Protein AF-A0AA39CU14-F1 (afdb_monomer_lite)

Structure (mmCIF, N/CA/C/O backbone):
data_AF-A0AA39CU14-F1
#
_entry.id   AF-A0AA39CU14-F1
#
loop_
_atom_site.group_PDB
_atom_site.id
_atom_site.type_symbol
_atom_site.label_atom_id
_atom_site.label_alt_id
_atom_site.label_comp_id
_atom_site.label_asym_id
_atom_site.label_entity_id
_atom_site.label_seq_id
_atom_site.pdbx_PDB_ins_code
_atom_site.Cartn_x
_atom_site.Cartn_y
_atom_site.Cartn_z
_atom_site.occupancy
_atom_site.B_iso_or_equiv
_atom_site.auth_seq_id
_atom_site.auth_comp_id
_atom_site.auth_asym_id
_atom_site.auth_atom_id
_atom_site.pdbx_PDB_model_num
ATOM 1 N N . MET A 1 1 ? -5.802 -25.342 -5.164 1.00 38.09 1 MET A N 1
ATOM 2 C CA . MET A 1 1 ? -5.505 -24.532 -6.369 1.00 38.09 1 MET A CA 1
ATOM 3 C C . MET A 1 1 ? -3.989 -24.468 -6.618 1.00 38.09 1 MET A C 1
ATOM 5 O O . MET A 1 1 ? -3.405 -23.398 -6.603 1.00 38.09 1 MET A O 1
ATOM 9 N N . LYS A 1 2 ? -3.325 -25.627 -6.789 1.00 33.59 2 LYS A N 1
ATOM 10 C CA . LYS A 1 2 ? -1.848 -25.763 -6.821 1.00 33.59 2 LYS A CA 1
ATOM 11 C C . LYS A 1 2 ? -1.305 -26.411 -8.112 1.00 33.59 2 LYS A C 1
ATOM 13 O O . LYS A 1 2 ? -0.166 -26.846 -8.141 1.00 33.59 2 LYS A O 1
ATOM 18 N N . ILE A 1 3 ? -2.106 -26.476 -9.182 1.00 39.94 3 ILE A N 1
ATOM 19 C CA . ILE A 1 3 ? -1.742 -27.214 -10.413 1.00 39.94 3 ILE A CA 1
ATOM 20 C C . ILE A 1 3 ? -1.505 -26.294 -11.632 1.00 39.94 3 ILE A C 1
ATOM 22 O O . ILE A 1 3 ? -0.949 -26.733 -12.628 1.00 39.94 3 ILE A O 1
ATOM 26 N N . ILE A 1 4 ? -1.813 -24.993 -11.566 1.00 40.62 4 ILE A N 1
ATOM 27 C CA . ILE A 1 4 ? -1.812 -24.133 -12.774 1.00 40.62 4 ILE A CA 1
ATOM 28 C C . ILE A 1 4 ? -0.507 -23.326 -12.969 1.00 40.62 4 ILE A C 1
ATOM 30 O O . ILE A 1 4 ? -0.250 -22.825 -14.056 1.00 40.62 4 ILE A O 1
ATOM 34 N N . VAL A 1 5 ? 0.382 -23.252 -11.973 1.00 38.69 5 VAL A N 1
ATOM 35 C CA . VAL A 1 5 ? 1.613 -22.428 -12.069 1.00 38.69 5 VAL A CA 1
ATOM 36 C C . VAL A 1 5 ? 2.829 -23.217 -12.597 1.00 38.69 5 VAL A C 1
ATOM 38 O O . VAL A 1 5 ? 3.817 -22.629 -13.023 1.00 38.69 5 VAL A O 1
ATOM 41 N N . GLY A 1 6 ? 2.755 -24.553 -12.638 1.00 34.50 6 GLY A N 1
ATOM 42 C CA . GLY A 1 6 ? 3.884 -25.420 -13.013 1.00 34.50 6 GLY A CA 1
ATOM 43 C C . GLY A 1 6 ? 4.103 -25.633 -14.516 1.00 34.50 6 GLY A C 1
ATOM 44 O O . GLY A 1 6 ? 5.160 -26.114 -14.909 1.00 34.50 6 GLY A O 1
ATOM 45 N N . THR A 1 7 ? 3.142 -25.282 -15.373 1.00 33.41 7 THR A N 1
ATOM 46 C CA . THR A 1 7 ? 3.215 -25.564 -16.821 1.00 33.41 7 THR A CA 1
ATOM 47 C C . THR A 1 7 ? 3.641 -24.369 -17.673 1.00 33.41 7 THR A C 1
ATOM 49 O O . THR A 1 7 ? 3.950 -24.546 -18.849 1.00 33.41 7 THR A O 1
ATOM 52 N N . PHE A 1 8 ? 3.755 -23.170 -17.096 1.00 32.03 8 PHE A N 1
ATOM 53 C CA . PHE A 1 8 ? 4.200 -21.977 -17.832 1.00 32.03 8 PHE A CA 1
ATOM 54 C C . PHE A 1 8 ? 5.717 -21.729 -17.766 1.00 32.03 8 PHE A C 1
ATOM 56 O O . PHE A 1 8 ? 6.262 -20.981 -18.575 1.00 32.03 8 PHE A O 1
ATOM 63 N N . THR A 1 9 ? 6.427 -22.381 -16.844 1.00 37.66 9 THR A N 1
ATOM 64 C CA . THR A 1 9 ? 7.869 -22.177 -16.624 1.00 37.66 9 THR A CA 1
ATOM 65 C C . THR A 1 9 ? 8.767 -23.136 -17.408 1.00 37.66 9 THR A C 1
ATOM 67 O O . THR A 1 9 ? 9.939 -22.824 -17.602 1.00 37.66 9 THR A O 1
ATOM 70 N N . ALA A 1 10 ? 8.242 -24.246 -17.938 1.00 32.47 10 ALA A N 1
ATOM 71 C CA . ALA A 1 10 ? 9.028 -25.196 -18.736 1.00 32.47 10 ALA A CA 1
ATOM 72 C C . ALA A 1 10 ? 9.002 -24.912 -20.254 1.00 32.47 10 ALA A C 1
ATOM 74 O O . ALA A 1 10 ? 9.963 -25.229 -20.948 1.00 32.47 10 ALA A O 1
ATOM 75 N N . ALA A 1 11 ? 7.953 -24.265 -20.778 1.00 35.47 11 ALA A N 1
ATOM 76 C CA . ALA A 1 11 ? 7.802 -24.026 -22.221 1.00 35.47 11 ALA A CA 1
ATOM 77 C C . ALA A 1 11 ? 8.457 -22.721 -22.729 1.00 35.47 11 ALA A C 1
ATOM 79 O O . ALA A 1 11 ? 8.656 -22.563 -23.928 1.00 35.47 11 ALA A O 1
ATOM 80 N N . VAL A 1 12 ? 8.834 -21.797 -21.836 1.00 38.34 12 VAL A N 1
ATOM 81 C CA . VAL A 1 12 ? 9.408 -20.479 -22.205 1.00 38.34 12 VAL A CA 1
ATOM 82 C C . VAL A 1 12 ? 10.919 -20.390 -21.924 1.00 38.34 12 VAL A C 1
ATOM 84 O O . VAL A 1 12 ? 11.574 -19.413 -22.281 1.00 38.34 12 VAL A O 1
ATOM 87 N N . VAL A 1 13 ? 11.519 -21.408 -21.299 1.00 44.59 13 VAL A N 1
ATOM 88 C CA . VAL A 1 13 ? 12.889 -21.311 -20.754 1.00 44.59 13 VAL A CA 1
ATOM 89 C C . VAL A 1 13 ? 13.932 -22.138 -21.527 1.00 44.59 13 VAL A C 1
ATOM 91 O O . VAL A 1 13 ? 15.105 -22.077 -21.179 1.00 44.59 13 VAL A O 1
ATOM 94 N N . ALA A 1 14 ? 13.580 -22.820 -22.627 1.00 37.12 14 ALA A N 1
ATOM 95 C CA . ALA A 1 14 ? 14.512 -23.743 -23.298 1.00 37.12 14 ALA A CA 1
ATOM 96 C C . ALA A 1 14 ? 14.981 -23.426 -24.745 1.00 37.12 14 ALA A C 1
ATOM 98 O O . ALA A 1 14 ? 16.061 -23.915 -25.065 1.00 37.12 14 ALA A O 1
ATOM 99 N N . PRO A 1 15 ? 14.327 -22.608 -25.610 1.00 39.34 15 PRO A N 1
ATOM 100 C CA . PRO A 1 15 ? 14.929 -22.276 -26.919 1.00 39.34 15 PRO A CA 1
ATOM 101 C C . PRO A 1 15 ? 15.424 -20.822 -27.087 1.00 39.34 15 PRO A C 1
ATOM 103 O O . PRO A 1 15 ? 16.281 -20.550 -27.924 1.00 39.34 15 PRO A O 1
ATOM 106 N N . ALA A 1 16 ? 14.976 -19.862 -26.273 1.00 38.41 16 ALA A N 1
ATOM 107 C CA . ALA A 1 16 ? 15.127 -18.443 -26.628 1.00 38.41 16 ALA A CA 1
ATOM 108 C C . ALA A 1 16 ? 16.551 -17.852 -26.505 1.00 38.41 16 ALA A C 1
ATOM 110 O O . ALA A 1 16 ? 16.805 -16.780 -27.045 1.00 38.41 16 ALA A O 1
ATOM 111 N N . THR A 1 17 ? 17.496 -18.506 -25.820 1.00 40.94 17 THR A N 1
ATOM 112 C CA . THR A 1 17 ? 18.885 -18.006 -25.730 1.00 40.94 17 THR A CA 1
ATOM 113 C C . THR A 1 17 ? 19.753 -18.433 -26.910 1.00 40.94 17 THR A C 1
ATOM 115 O O . THR A 1 17 ? 20.728 -17.751 -27.211 1.00 40.94 17 THR A O 1
ATOM 118 N N . ALA A 1 18 ? 19.390 -19.513 -27.608 1.00 38.09 18 ALA A N 1
ATOM 119 C CA . ALA A 1 18 ? 20.039 -19.897 -28.858 1.00 38.09 18 ALA A CA 1
ATOM 120 C C . ALA A 1 18 ? 19.439 -19.142 -30.056 1.00 38.09 18 ALA A C 1
ATOM 122 O O . ALA A 1 18 ? 20.171 -18.804 -30.984 1.00 38.09 18 ALA A O 1
ATOM 123 N N . ASP A 1 19 ? 18.141 -18.821 -30.009 1.00 36.72 19 ASP A N 1
ATOM 124 C CA . ASP A 1 19 ? 17.442 -18.188 -31.132 1.00 36.72 19 ASP A CA 1
ATOM 125 C C . ASP A 1 19 ? 17.545 -16.651 -31.127 1.00 36.72 19 ASP A C 1
ATOM 127 O O . ASP A 1 19 ? 17.756 -16.061 -32.184 1.00 36.72 19 ASP A O 1
ATOM 131 N N . ALA A 1 20 ? 17.583 -15.986 -29.962 1.00 38.66 20 ALA A N 1
ATOM 132 C CA . ALA A 1 20 ? 17.795 -14.529 -29.903 1.00 38.66 20 ALA A CA 1
ATOM 133 C C . ALA A 1 20 ? 19.207 -14.093 -30.357 1.00 38.66 20 ALA A C 1
ATOM 135 O O . ALA A 1 20 ? 19.394 -12.962 -30.801 1.00 38.66 20 ALA A O 1
ATOM 136 N N . LEU A 1 21 ? 20.195 -14.995 -30.284 1.00 38.56 21 LEU A N 1
ATOM 137 C CA . LEU A 1 21 ? 21.525 -14.809 -30.881 1.00 38.56 21 LEU A CA 1
ATOM 138 C C . LEU A 1 21 ? 21.556 -15.148 -32.384 1.00 38.56 21 LEU A C 1
ATOM 140 O O . LEU A 1 21 ? 22.450 -14.686 -33.086 1.00 38.56 21 LEU A O 1
ATOM 144 N N . ARG A 1 22 ? 20.593 -15.931 -32.892 1.00 41.25 22 ARG A N 1
ATOM 145 C CA . ARG A 1 22 ? 20.506 -16.338 -34.307 1.00 41.25 22 ARG A CA 1
ATOM 146 C C . ARG A 1 22 ? 19.686 -15.391 -35.180 1.00 41.25 22 ARG A C 1
ATOM 148 O O . ARG A 1 22 ? 19.840 -15.431 -36.395 1.00 41.25 22 ARG A O 1
ATOM 155 N N . GLU A 1 23 ? 18.843 -14.541 -34.602 1.00 42.78 23 GLU A N 1
ATOM 156 C CA . GLU A 1 23 ? 17.867 -13.763 -35.379 1.00 42.78 23 GLU A CA 1
ATOM 157 C C . GLU A 1 23 ? 18.361 -12.373 -35.831 1.00 42.78 23 GLU A C 1
ATOM 159 O O . GLU A 1 23 ? 17.700 -11.707 -36.625 1.00 42.78 23 GLU A O 1
ATOM 164 N N . ALA A 1 24 ? 19.552 -11.937 -35.399 1.00 47.12 24 ALA A N 1
ATOM 165 C CA . ALA A 1 24 ? 20.071 -10.599 -35.716 1.00 47.12 24 ALA A CA 1
ATOM 166 C C . ALA A 1 24 ? 21.203 -10.557 -36.762 1.00 47.12 24 ALA A C 1
ATOM 168 O O . ALA A 1 24 ? 21.627 -9.466 -37.148 1.00 47.12 24 ALA A O 1
ATOM 169 N N . GLU A 1 25 ? 21.673 -11.699 -37.273 1.00 50.94 25 GLU A N 1
ATOM 170 C CA . GLU A 1 25 ? 22.759 -11.732 -38.254 1.00 50.94 25 GLU A CA 1
ATOM 171 C C . GLU A 1 25 ? 22.477 -12.715 -39.396 1.00 50.94 25 GLU A C 1
ATOM 173 O O . GLU A 1 25 ? 22.192 -13.891 -39.174 1.00 50.94 25 GLU A O 1
ATOM 178 N N . ARG A 1 26 ? 22.613 -12.265 -40.653 1.00 55.09 26 ARG A N 1
ATOM 179 C CA . ARG A 1 26 ? 22.764 -13.206 -41.770 1.00 55.09 26 ARG A CA 1
ATOM 180 C C . ARG A 1 26 ? 24.159 -13.808 -41.668 1.00 55.09 26 ARG A C 1
ATOM 182 O O . ARG A 1 26 ? 25.107 -13.296 -42.254 1.00 55.09 26 ARG A O 1
ATOM 189 N N . VAL A 1 27 ? 24.278 -14.890 -40.912 1.00 62.31 27 VAL A N 1
ATOM 190 C CA . VAL A 1 27 ? 25.489 -15.706 -40.880 1.00 62.31 27 VAL A CA 1
ATOM 191 C C . VAL A 1 27 ? 25.611 -16.391 -42.238 1.00 62.31 27 VAL A C 1
ATOM 193 O O . VAL A 1 27 ? 24.906 -17.354 -42.541 1.00 62.31 27 VAL A O 1
ATOM 196 N N . ILE A 1 28 ? 26.485 -15.867 -43.093 1.00 61.06 28 ILE A N 1
ATOM 197 C CA . ILE A 1 28 ? 26.765 -16.447 -44.406 1.00 61.06 28 ILE A CA 1
ATOM 198 C C . ILE A 1 28 ? 27.976 -17.361 -44.224 1.00 61.06 28 ILE A C 1
ATOM 200 O O . ILE A 1 28 ? 29.069 -16.890 -43.926 1.00 61.06 28 ILE A O 1
ATOM 204 N N . LEU A 1 29 ? 27.780 -18.676 -44.382 1.00 62.94 29 LEU A N 1
ATOM 205 C CA . LEU A 1 29 ? 28.844 -19.689 -44.260 1.00 62.94 29 LEU A CA 1
ATOM 206 C C . LEU A 1 29 ? 29.557 -19.693 -42.890 1.00 62.94 29 LEU A C 1
ATOM 208 O O . LEU A 1 29 ? 30.769 -19.881 -42.826 1.00 62.94 29 LEU A O 1
ATOM 212 N N . GLY A 1 30 ? 28.819 -19.483 -41.795 1.00 63.81 30 GLY A N 1
ATOM 213 C CA . GLY A 1 30 ? 29.352 -19.581 -40.427 1.00 63.81 30 GLY A CA 1
ATOM 214 C C . GLY A 1 30 ? 30.133 -18.358 -39.931 1.00 63.81 30 GLY A C 1
ATOM 215 O O . GLY A 1 30 ? 30.663 -18.405 -38.825 1.00 63.81 30 GLY A O 1
ATOM 216 N N . VAL A 1 31 ? 30.196 -17.273 -40.713 1.00 65.44 31 VAL A N 1
ATOM 217 C CA . VAL A 1 31 ? 30.939 -16.052 -40.363 1.00 65.44 31 VAL A CA 1
ATOM 218 C C . VAL A 1 31 ? 30.012 -14.831 -40.321 1.00 65.44 31 VAL A C 1
ATOM 220 O O . VAL A 1 31 ? 29.129 -14.717 -41.180 1.00 65.44 31 VAL A O 1
ATOM 223 N N . PRO A 1 32 ? 30.219 -13.907 -39.362 1.00 69.94 32 PRO A N 1
ATOM 224 C CA . PRO A 1 32 ? 29.520 -12.630 -39.311 1.00 69.94 32 PRO A CA 1
ATOM 225 C C . PRO A 1 32 ? 29.588 -11.838 -40.626 1.00 69.94 32 PRO A C 1
ATOM 227 O O . PRO A 1 32 ? 30.658 -11.704 -41.234 1.00 69.94 32 PRO A O 1
ATOM 230 N N . GLN A 1 33 ? 28.462 -11.271 -41.072 1.00 71.69 33 GLN A N 1
ATOM 231 C CA . GLN A 1 33 ? 28.390 -10.523 -42.338 1.00 71.69 33 GLN A CA 1
ATOM 232 C C . GLN A 1 33 ? 29.304 -9.285 -42.306 1.00 71.69 33 GLN A C 1
ATOM 234 O O . GLN A 1 33 ? 29.907 -8.927 -43.321 1.00 71.69 33 GLN A O 1
ATOM 239 N N . SER A 1 34 ? 29.436 -8.646 -41.140 1.00 67.25 34 SER A N 1
ATOM 240 C CA . SER A 1 34 ? 30.328 -7.502 -40.909 1.00 67.25 34 SER A CA 1
ATOM 241 C C . SER A 1 34 ? 31.797 -7.865 -41.168 1.00 67.25 34 SER A C 1
ATOM 243 O O . SER A 1 34 ? 32.498 -7.149 -41.886 1.00 67.25 34 SER A O 1
ATOM 245 N N . VAL A 1 35 ? 32.236 -9.023 -40.670 1.00 70.81 35 VAL A N 1
ATOM 246 C CA . VAL A 1 35 ? 33.600 -9.554 -40.825 1.00 70.81 35 VAL A CA 1
ATOM 247 C C . VAL A 1 35 ? 33.876 -9.947 -42.278 1.00 70.81 35 VAL A C 1
ATOM 249 O O . VAL A 1 35 ? 34.944 -9.639 -42.812 1.00 70.81 35 VAL A O 1
ATOM 252 N N . LEU A 1 36 ? 32.899 -10.559 -42.957 1.00 72.38 36 LEU A N 1
ATOM 253 C CA . LEU A 1 36 ? 33.005 -10.912 -44.375 1.00 72.38 36 LEU A CA 1
ATOM 254 C C . LEU A 1 36 ? 33.206 -9.670 -45.261 1.00 72.38 36 LEU A C 1
ATOM 256 O O . LEU A 1 36 ? 34.068 -9.668 -46.139 1.00 72.38 36 LEU A O 1
ATOM 260 N N . LEU A 1 37 ? 32.456 -8.592 -45.009 1.00 70.88 37 LEU A N 1
ATOM 261 C CA . LEU A 1 37 ? 32.574 -7.336 -45.760 1.00 70.88 37 LEU A CA 1
ATOM 262 C C . LEU A 1 37 ? 33.923 -6.640 -45.529 1.00 70.88 37 LEU A C 1
ATOM 264 O O . LEU A 1 37 ? 34.526 -6.134 -46.478 1.00 70.88 37 LEU A O 1
ATOM 268 N N . VAL A 1 38 ? 34.435 -6.656 -44.295 1.00 69.69 38 VAL A N 1
ATOM 269 C CA . VAL A 1 38 ? 35.768 -6.119 -43.969 1.00 69.69 38 VAL A CA 1
ATOM 270 C C . VAL A 1 38 ? 36.874 -6.934 -44.652 1.00 69.69 38 VAL A C 1
ATOM 272 O O . VAL A 1 38 ? 37.808 -6.354 -45.212 1.00 69.69 38 VAL A O 1
ATOM 275 N N . ALA A 1 39 ? 36.746 -8.262 -44.696 1.00 70.62 39 ALA A N 1
ATOM 276 C CA . ALA A 1 39 ? 37.678 -9.133 -45.409 1.00 70.62 39 ALA A CA 1
ATOM 277 C C . ALA A 1 39 ? 37.649 -8.906 -46.934 1.00 70.62 39 ALA A C 1
ATOM 279 O O . ALA A 1 39 ? 38.703 -8.852 -47.571 1.00 70.62 39 ALA A O 1
ATOM 280 N N . MET A 1 40 ? 36.466 -8.692 -47.524 1.00 69.44 40 MET A N 1
ATOM 281 C CA . MET A 1 40 ? 36.328 -8.318 -48.939 1.00 69.44 40 MET A CA 1
ATOM 282 C C . MET A 1 40 ? 36.990 -6.968 -49.245 1.00 69.44 40 MET A C 1
ATOM 284 O O . MET A 1 40 ? 37.690 -6.841 -50.252 1.00 69.44 40 MET A O 1
ATOM 288 N N . ALA A 1 41 ? 36.818 -5.971 -48.372 1.00 68.94 41 ALA A N 1
ATOM 289 C CA . ALA A 1 41 ? 37.476 -4.674 -48.514 1.00 68.94 41 ALA A CA 1
ATOM 290 C C . ALA A 1 41 ? 39.008 -4.809 -48.456 1.00 68.94 41 ALA A C 1
ATOM 292 O O . ALA A 1 41 ? 39.702 -4.284 -49.328 1.00 68.94 41 ALA A O 1
ATOM 293 N N . GLY A 1 42 ? 39.536 -5.574 -47.493 1.00 66.50 42 GLY A N 1
ATOM 294 C CA . GLY A 1 42 ? 40.969 -5.876 -47.393 1.00 66.50 42 GLY A CA 1
ATOM 295 C C . GLY A 1 42 ? 41.510 -6.579 -48.640 1.00 66.50 42 GLY A C 1
ATOM 296 O O . GLY A 1 42 ? 42.590 -6.241 -49.131 1.00 66.50 42 GLY A O 1
ATOM 297 N N . ALA A 1 43 ? 40.723 -7.489 -49.218 1.00 69.44 43 ALA A N 1
ATOM 298 C CA . ALA A 1 43 ? 41.104 -8.195 -50.429 1.00 69.44 43 ALA A CA 1
ATOM 299 C C . ALA A 1 43 ? 41.200 -7.285 -51.661 1.00 69.44 43 ALA A C 1
ATOM 301 O O . ALA A 1 43 ? 42.158 -7.364 -52.433 1.00 69.44 43 ALA A O 1
ATOM 302 N N . LEU A 1 44 ? 40.245 -6.369 -51.813 1.00 66.31 44 LEU A N 1
ATOM 303 C CA . LEU A 1 44 ? 40.237 -5.372 -52.883 1.00 66.31 44 LEU A CA 1
ATOM 304 C C . LEU A 1 44 ? 41.367 -4.338 -52.730 1.00 66.31 44 LEU A C 1
ATOM 306 O O . LEU A 1 44 ? 41.957 -3.925 -53.729 1.00 66.31 44 LEU A O 1
ATOM 310 N N . ILE A 1 45 ? 41.721 -3.962 -51.496 1.00 67.62 45 ILE A N 1
ATOM 311 C CA . ILE A 1 45 ? 42.876 -3.094 -51.202 1.00 67.62 45 ILE A CA 1
ATOM 312 C C . ILE A 1 45 ? 44.198 -3.803 -51.541 1.00 67.62 45 ILE A C 1
ATOM 314 O O . ILE A 1 45 ? 45.095 -3.189 -52.120 1.00 67.62 45 ILE A O 1
ATOM 318 N N . GLY A 1 46 ? 44.309 -5.107 -51.273 1.00 62.88 46 GLY A N 1
ATOM 319 C CA . GLY A 1 46 ? 45.455 -5.920 -51.697 1.00 62.88 46 GLY A CA 1
ATOM 320 C C . GLY A 1 46 ? 45.673 -5.902 -53.215 1.00 62.88 46 GLY A C 1
ATOM 321 O O . GLY A 1 46 ? 46.807 -5.783 -53.678 1.00 62.88 46 GLY A O 1
ATOM 322 N N . VAL A 1 47 ? 44.583 -5.924 -53.993 1.00 64.00 47 VAL A N 1
ATOM 323 C CA . VAL A 1 47 ? 44.610 -5.792 -55.464 1.00 64.00 47 VAL A CA 1
ATOM 324 C C . VAL A 1 47 ? 45.092 -4.400 -55.913 1.00 64.00 47 VAL A C 1
ATOM 326 O O . VAL A 1 47 ? 45.798 -4.276 -56.915 1.00 64.00 47 VA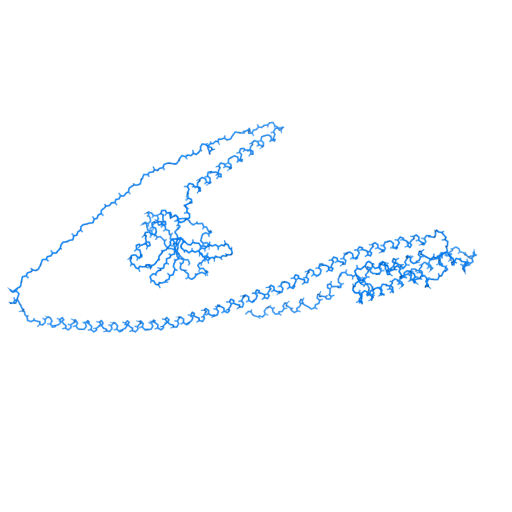L A O 1
ATOM 329 N N . LEU A 1 48 ? 44.740 -3.342 -55.175 1.00 61.22 48 LEU A N 1
ATOM 330 C CA . LEU A 1 48 ? 45.153 -1.960 -55.456 1.00 61.22 48 LEU A CA 1
ATOM 331 C C . LEU A 1 48 ? 46.658 -1.726 -55.253 1.00 61.22 48 LEU A C 1
ATOM 333 O O . LEU A 1 48 ? 47.253 -0.951 -56.003 1.00 61.22 48 LEU A O 1
ATOM 337 N N . LEU A 1 49 ? 47.263 -2.411 -54.278 1.00 62.00 49 LEU A N 1
ATOM 338 C CA . LEU A 1 49 ? 48.668 -2.256 -53.877 1.00 62.00 49 LEU A CA 1
ATOM 339 C C . LEU A 1 49 ? 49.661 -3.124 -54.681 1.00 62.00 49 LEU A C 1
ATOM 341 O O . LEU A 1 49 ? 50.839 -3.198 -54.319 1.00 62.00 49 LEU A O 1
ATOM 345 N N . LEU A 1 50 ? 49.231 -3.780 -55.769 1.00 58.12 50 LEU A N 1
ATOM 346 C CA . LEU A 1 50 ? 50.148 -4.513 -56.652 1.00 58.12 50 LEU A CA 1
ATOM 347 C C . LEU A 1 50 ? 51.136 -3.554 -57.357 1.00 58.12 50 LEU A C 1
ATOM 349 O O . LEU A 1 50 ? 50.691 -2.625 -58.042 1.00 58.12 50 LEU A O 1
ATOM 353 N N . PRO A 1 51 ? 52.462 -3.781 -57.240 1.00 54.00 51 PRO A N 1
ATOM 354 C CA . PRO A 1 51 ? 53.461 -2.9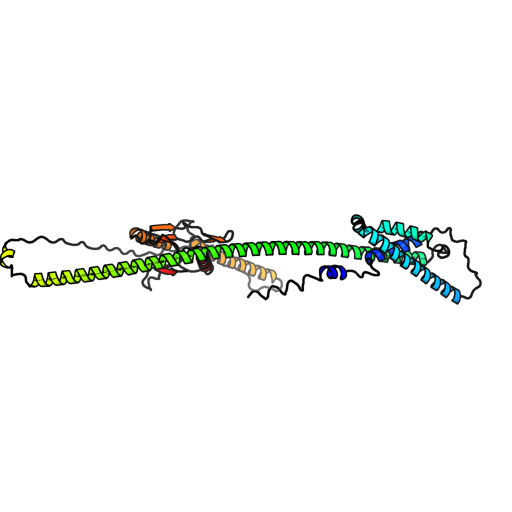92 -57.947 1.00 54.00 51 PRO A CA 1
ATOM 355 C C . PRO A 1 51 ? 53.454 -3.277 -59.447 1.00 54.00 51 PRO A C 1
ATOM 357 O O . PRO A 1 51 ? 53.242 -4.399 -59.894 1.00 54.00 51 PRO A O 1
ATOM 360 N N . GLU A 1 52 ? 53.763 -2.247 -60.227 1.00 52.97 52 GLU A N 1
ATOM 361 C CA . GLU A 1 52 ? 53.662 -2.242 -61.694 1.00 52.97 52 GLU A CA 1
ATOM 362 C C . GLU A 1 52 ? 54.719 -3.108 -62.404 1.00 52.97 52 GLU A C 1
ATOM 364 O O . GLU A 1 52 ? 54.697 -3.243 -63.625 1.00 52.97 52 GLU A O 1
ATOM 369 N N . LYS A 1 53 ? 55.644 -3.714 -61.650 1.00 46.50 53 LYS A N 1
ATOM 370 C CA . LYS A 1 53 ? 56.842 -4.385 -62.174 1.00 46.50 53 LYS A CA 1
ATOM 371 C C . LYS A 1 53 ? 56.619 -5.805 -62.709 1.00 46.50 53 LYS A C 1
ATOM 373 O O . LYS A 1 53 ? 57.540 -6.371 -63.284 1.00 46.50 53 LYS A O 1
ATOM 378 N N . ASP A 1 54 ? 55.406 -6.342 -62.604 1.00 44.31 54 ASP A N 1
ATOM 379 C CA . ASP A 1 54 ? 55.042 -7.657 -63.160 1.00 44.31 54 ASP A CA 1
ATOM 380 C C . ASP A 1 54 ? 54.432 -7.561 -64.580 1.00 44.31 54 ASP A C 1
ATOM 382 O O . ASP A 1 54 ? 53.919 -8.537 -65.129 1.00 44.31 54 ASP A O 1
ATOM 386 N N . ALA A 1 55 ? 54.504 -6.376 -65.202 1.00 45.53 55 ALA A N 1
ATOM 387 C CA . ALA A 1 55 ? 53.811 -6.029 -66.443 1.00 45.53 55 ALA A CA 1
ATOM 388 C C . ALA A 1 55 ? 54.380 -6.641 -67.742 1.00 45.53 55 ALA A C 1
ATOM 390 O O . ALA A 1 55 ? 53.728 -6.531 -68.780 1.00 45.53 55 ALA A O 1
ATOM 391 N N . GLU A 1 56 ? 55.548 -7.292 -67.730 1.00 39.91 56 GLU A N 1
ATOM 392 C CA . GLU A 1 56 ? 56.235 -7.672 -68.981 1.00 39.91 56 GLU A CA 1
ATOM 393 C C . GLU A 1 56 ? 56.077 -9.131 -69.435 1.00 39.91 56 GLU A C 1
ATOM 395 O O . GLU A 1 56 ? 56.492 -9.454 -70.545 1.00 39.91 56 GLU A O 1
ATOM 400 N N . ARG A 1 57 ? 55.455 -10.040 -68.668 1.00 42.09 57 ARG A N 1
ATOM 401 C CA . ARG A 1 57 ? 55.499 -11.478 -69.030 1.00 42.09 57 ARG A CA 1
ATOM 402 C C . ARG A 1 57 ? 54.337 -12.067 -69.828 1.00 42.09 57 ARG A C 1
ATOM 404 O O . ARG A 1 57 ? 54.447 -13.226 -70.206 1.00 42.09 57 ARG A O 1
ATOM 411 N N . VAL A 1 58 ? 53.265 -11.340 -70.156 1.00 42.47 58 VAL A N 1
ATOM 412 C CA . VAL A 1 58 ? 52.189 -11.906 -71.004 1.00 42.47 58 VAL A CA 1
ATOM 413 C C . VAL A 1 58 ? 51.500 -10.830 -71.854 1.00 42.47 58 VAL A C 1
ATOM 415 O O . VAL A 1 58 ? 50.388 -10.390 -71.561 1.00 42.47 58 VAL A O 1
ATOM 418 N N . ALA A 1 59 ? 52.133 -10.424 -72.956 1.00 41.28 59 ALA A N 1
ATOM 419 C CA . ALA A 1 59 ? 51.417 -9.810 -74.070 1.00 41.28 59 ALA A CA 1
ATOM 420 C C . ALA A 1 59 ? 50.763 -10.931 -74.894 1.00 41.28 59 ALA A C 1
ATOM 422 O O . ALA A 1 59 ? 51.432 -11.643 -75.633 1.00 41.28 59 ALA A O 1
ATOM 423 N N . ALA A 1 60 ? 49.453 -11.121 -74.732 1.00 43.06 60 ALA A N 1
ATOM 424 C CA . ALA A 1 60 ? 48.683 -11.986 -75.620 1.00 43.06 60 ALA A CA 1
ATOM 425 C C . ALA A 1 60 ? 48.533 -11.309 -76.995 1.00 43.06 60 ALA A C 1
ATOM 427 O O . ALA A 1 60 ? 48.130 -10.146 -77.070 1.00 43.06 60 ALA A O 1
ATOM 428 N N . ASP A 1 61 ? 48.859 -12.063 -78.046 1.00 45.44 61 ASP A N 1
ATOM 429 C CA . ASP A 1 61 ? 48.908 -11.691 -79.463 1.00 45.44 61 ASP A CA 1
ATOM 430 C C . ASP A 1 61 ? 47.889 -10.633 -79.913 1.00 45.44 61 ASP A C 1
ATOM 432 O O . ASP A 1 61 ? 46.668 -10.789 -79.795 1.00 45.44 61 ASP A O 1
ATOM 436 N N . ALA A 1 62 ? 48.397 -9.582 -80.558 1.00 48.44 62 ALA A N 1
ATOM 437 C CA . ALA A 1 62 ? 47.613 -8.482 -81.116 1.00 48.44 62 ALA A CA 1
ATOM 438 C C . ALA A 1 62 ? 46.739 -8.864 -82.341 1.00 48.44 62 ALA A C 1
ATOM 440 O O . ALA A 1 62 ? 46.115 -7.987 -82.939 1.00 48.44 62 ALA A O 1
ATOM 441 N N . SER A 1 63 ? 46.632 -10.148 -82.710 1.00 49.31 63 SER A N 1
ATOM 442 C CA . SER A 1 63 ? 46.085 -10.601 -84.002 1.00 49.31 63 SER A CA 1
ATOM 443 C C . SER A 1 63 ? 44.677 -11.237 -83.985 1.00 49.31 63 SER A C 1
ATOM 445 O O . SER A 1 63 ? 44.222 -11.710 -85.025 1.00 49.31 63 SER A O 1
ATOM 447 N N . ARG A 1 64 ? 43.917 -11.246 -82.871 1.00 54.91 64 ARG A N 1
ATOM 448 C CA . ARG A 1 64 ? 42.593 -11.935 -82.806 1.00 54.91 64 ARG A CA 1
ATOM 449 C C . ARG A 1 64 ? 41.344 -11.029 -82.822 1.00 54.91 64 ARG A C 1
ATOM 451 O O . ARG A 1 64 ? 41.342 -9.895 -82.337 1.00 54.91 64 ARG A O 1
ATOM 458 N N . ARG A 1 65 ? 40.238 -11.564 -83.380 1.00 60.81 65 ARG A N 1
ATOM 459 C CA . ARG A 1 65 ? 38.934 -10.889 -83.601 1.00 60.81 65 ARG A CA 1
ATOM 460 C C . ARG A 1 65 ? 38.333 -10.302 -82.312 1.00 60.81 65 ARG A C 1
ATOM 462 O O . ARG A 1 65 ? 38.419 -10.877 -81.230 1.00 60.81 65 ARG A O 1
ATOM 469 N N . ARG A 1 66 ? 37.676 -9.141 -82.452 1.00 55.22 66 ARG A N 1
ATOM 470 C CA . ARG A 1 66 ? 37.179 -8.264 -81.366 1.00 55.22 66 ARG A CA 1
ATOM 471 C C . ARG A 1 66 ? 36.245 -8.967 -80.351 1.00 55.22 66 ARG A C 1
ATOM 473 O O . ARG A 1 66 ? 36.334 -8.652 -79.171 1.00 55.22 66 ARG A O 1
ATOM 480 N N . GLY A 1 67 ? 35.450 -9.959 -80.771 1.00 58.00 67 GLY A N 1
ATOM 481 C CA . GLY A 1 67 ? 34.537 -10.715 -79.891 1.00 58.00 67 GLY A CA 1
ATOM 482 C C . GLY A 1 67 ? 35.230 -11.653 -78.891 1.00 58.00 67 GLY A C 1
ATOM 483 O O . GLY A 1 67 ? 34.879 -11.662 -77.714 1.00 58.00 67 GLY A O 1
ATOM 484 N N . HIS A 1 68 ? 36.284 -12.365 -79.308 1.00 59.75 68 HIS A N 1
ATOM 485 C CA . HIS A 1 68 ? 37.055 -13.225 -78.396 1.00 59.75 68 HIS A CA 1
ATOM 486 C C . HIS A 1 68 ? 37.792 -12.423 -77.320 1.00 59.75 68 HIS A C 1
ATOM 488 O O . HIS A 1 68 ? 37.970 -12.918 -76.210 1.00 59.75 68 HIS A O 1
ATOM 494 N N . ARG A 1 69 ? 38.167 -11.170 -77.616 1.00 58.81 69 ARG A N 1
ATOM 495 C CA . ARG A 1 69 ? 38.785 -10.268 -76.635 1.00 58.81 69 ARG A CA 1
ATOM 496 C C . ARG A 1 69 ? 37.818 -9.908 -75.508 1.00 58.81 69 ARG A C 1
ATOM 498 O O . ARG A 1 69 ? 38.217 -9.986 -74.355 1.00 58.81 69 ARG A O 1
ATOM 505 N N . LEU A 1 70 ? 36.558 -9.594 -75.822 1.00 59.47 70 LEU A N 1
ATOM 506 C CA . LEU A 1 70 ? 35.543 -9.274 -74.809 1.00 59.47 70 LEU A CA 1
ATOM 507 C C . LEU A 1 70 ? 35.222 -10.480 -73.919 1.00 59.47 70 LEU A C 1
ATOM 509 O O . LEU A 1 70 ? 35.207 -10.348 -72.696 1.00 59.47 70 LEU A O 1
ATOM 513 N N . LEU A 1 71 ? 35.060 -11.664 -74.519 1.00 67.06 71 LEU A N 1
ATOM 514 C CA . LEU A 1 71 ? 34.797 -12.901 -73.780 1.00 67.06 71 LEU A CA 1
ATOM 515 C C . LEU A 1 71 ? 35.971 -13.278 -72.863 1.00 67.06 71 LEU A C 1
ATOM 517 O O . LEU A 1 71 ? 35.761 -13.612 -71.703 1.00 67.06 71 LEU A O 1
ATOM 521 N N . GLN A 1 72 ? 37.213 -13.163 -73.346 1.00 66.62 72 GLN A N 1
ATOM 522 C CA . GLN A 1 72 ? 38.405 -13.408 -72.530 1.00 66.62 72 GLN A CA 1
ATOM 523 C C . GLN A 1 72 ? 38.567 -12.372 -71.420 1.00 66.62 72 GLN A C 1
ATOM 525 O O . GLN A 1 72 ? 38.948 -12.736 -70.313 1.00 66.62 72 GLN A O 1
ATOM 530 N N . THR A 1 73 ? 38.260 -11.096 -71.676 1.00 63.94 73 THR A N 1
ATOM 531 C CA . THR A 1 73 ? 38.264 -10.093 -70.608 1.00 63.94 73 THR A CA 1
ATOM 532 C C . THR A 1 73 ? 37.188 -10.388 -69.570 1.00 63.94 73 THR A C 1
ATOM 534 O O . THR A 1 73 ? 37.494 -10.331 -68.390 1.00 63.94 73 THR A O 1
ATOM 537 N N . ALA A 1 74 ? 35.971 -10.771 -69.967 1.00 65.75 74 ALA A N 1
ATOM 538 C CA . ALA A 1 74 ? 34.890 -11.103 -69.039 1.00 65.75 74 ALA A CA 1
ATOM 539 C C . ALA A 1 74 ? 35.187 -12.371 -68.220 1.00 65.75 74 ALA A C 1
ATOM 541 O O . ALA A 1 74 ? 35.028 -12.364 -67.003 1.00 65.75 74 ALA A O 1
ATOM 542 N N . ALA A 1 75 ? 35.693 -13.427 -68.867 1.00 70.44 75 ALA A N 1
ATOM 543 C CA . ALA A 1 75 ? 36.134 -14.653 -68.202 1.00 70.44 75 ALA A CA 1
ATOM 544 C C . ALA A 1 75 ? 37.276 -14.379 -67.222 1.00 70.44 75 ALA A C 1
ATOM 546 O O . ALA A 1 75 ? 37.321 -14.959 -66.139 1.00 70.44 75 ALA A O 1
ATOM 547 N N . ARG A 1 76 ? 38.160 -13.439 -67.581 1.00 66.94 76 ARG A N 1
ATOM 548 C CA . ARG A 1 76 ? 39.121 -12.895 -66.640 1.00 66.94 76 ARG A CA 1
ATOM 549 C C . ARG A 1 76 ? 38.358 -12.241 -65.481 1.00 66.94 76 ARG A C 1
ATOM 551 O O . ARG A 1 76 ? 38.329 -12.796 -64.394 1.00 66.94 76 ARG A O 1
ATOM 558 N N . TRP A 1 77 ? 37.650 -11.138 -65.669 1.00 64.88 77 TRP A N 1
ATOM 559 C CA . TRP A 1 77 ? 36.927 -10.464 -64.577 1.00 64.88 77 TRP A CA 1
ATOM 560 C C . TRP A 1 77 ? 36.148 -11.395 -63.624 1.00 64.88 77 TRP A C 1
ATOM 562 O O . TRP A 1 77 ? 36.229 -11.213 -62.410 1.00 64.88 77 TRP A O 1
ATOM 572 N N . ALA A 1 78 ? 35.494 -12.434 -64.150 1.00 69.25 78 ALA A N 1
ATOM 573 C CA . ALA A 1 78 ? 34.850 -13.478 -63.359 1.00 69.25 78 ALA A CA 1
ATOM 574 C C . ALA A 1 78 ? 35.828 -14.277 -62.472 1.00 69.25 78 ALA A C 1
ATOM 576 O O . ALA A 1 78 ? 35.597 -14.400 -61.273 1.00 69.25 78 ALA A O 1
ATOM 577 N N . ALA A 1 79 ? 36.940 -14.783 -63.012 1.00 69.88 79 ALA A N 1
ATOM 578 C CA . ALA A 1 79 ? 37.927 -15.526 -62.225 1.00 69.88 79 ALA A CA 1
ATOM 579 C C . ALA A 1 79 ? 38.640 -14.658 -61.165 1.00 69.88 79 ALA A C 1
ATOM 581 O O . ALA A 1 79 ? 38.925 -15.156 -60.077 1.00 69.88 79 ALA A O 1
ATOM 582 N N . LEU A 1 80 ? 38.851 -13.357 -61.413 1.00 68.38 80 LEU A N 1
ATOM 583 C CA . LEU A 1 80 ? 39.346 -12.440 -60.374 1.00 68.38 80 LEU A CA 1
ATOM 584 C C . LEU A 1 80 ? 38.313 -12.246 -59.258 1.00 68.38 80 LEU A C 1
ATOM 586 O O . LEU A 1 80 ? 38.670 -12.309 -58.085 1.00 68.38 80 LEU A O 1
ATOM 590 N N . ALA A 1 81 ? 37.040 -12.043 -59.607 1.00 67.12 81 ALA A N 1
ATOM 591 C CA . ALA A 1 81 ? 35.971 -11.904 -58.621 1.00 67.12 81 ALA A CA 1
ATOM 592 C C . ALA A 1 81 ? 35.845 -13.160 -57.741 1.00 67.12 81 ALA A C 1
ATOM 594 O O . ALA A 1 81 ? 35.765 -13.044 -56.520 1.00 67.12 81 ALA A O 1
ATOM 595 N N . VAL A 1 82 ? 35.914 -14.354 -58.340 1.00 74.00 82 VAL A N 1
ATOM 596 C CA . VAL A 1 82 ? 35.894 -15.631 -57.607 1.00 74.00 82 VAL A CA 1
ATOM 597 C C . VAL A 1 82 ? 37.094 -15.753 -56.666 1.00 74.00 82 VAL A C 1
ATOM 599 O O . VAL A 1 82 ? 36.910 -16.110 -55.505 1.00 74.00 82 VAL A O 1
ATOM 602 N N . ALA A 1 83 ? 38.305 -15.410 -57.117 1.00 70.69 83 ALA A N 1
ATOM 603 C CA . ALA A 1 83 ? 39.502 -15.460 -56.277 1.00 70.69 83 ALA A CA 1
ATOM 604 C C . ALA A 1 83 ? 39.425 -14.490 -55.082 1.00 70.69 83 ALA A C 1
ATOM 606 O O . ALA A 1 83 ? 39.769 -14.862 -53.961 1.00 70.69 83 ALA A O 1
ATOM 607 N N . VAL A 1 84 ? 38.929 -13.267 -55.304 1.00 70.44 84 VAL A N 1
ATOM 608 C CA . VAL A 1 84 ? 38.748 -12.254 -54.251 1.00 70.44 84 VAL A CA 1
ATOM 609 C C . VAL A 1 84 ? 37.701 -12.698 -53.228 1.00 70.44 84 VAL A C 1
ATOM 611 O O . VAL A 1 84 ? 37.945 -12.587 -52.029 1.00 70.44 84 VAL A O 1
ATOM 614 N N . VAL A 1 85 ? 36.563 -13.237 -53.675 1.00 72.06 85 VAL A N 1
ATOM 615 C CA . VAL A 1 85 ? 35.503 -13.733 -52.780 1.00 72.06 85 VAL A CA 1
ATOM 616 C C . VAL A 1 85 ? 35.973 -14.955 -51.992 1.00 72.06 85 VAL A C 1
ATOM 618 O O . VAL A 1 85 ? 35.797 -14.992 -50.777 1.00 72.06 85 VAL A O 1
ATOM 621 N N . ALA A 1 86 ? 36.615 -15.928 -52.645 1.00 73.38 86 ALA A N 1
ATOM 622 C CA . ALA A 1 86 ? 37.145 -17.115 -51.977 1.00 73.38 86 ALA A CA 1
ATOM 623 C C . ALA A 1 86 ? 38.170 -16.739 -50.899 1.00 73.38 86 ALA A C 1
ATOM 625 O O . ALA A 1 86 ? 38.110 -17.244 -49.779 1.00 73.38 86 ALA A O 1
ATOM 626 N N . TYR A 1 87 ? 39.064 -15.796 -51.203 1.00 74.38 87 TYR A N 1
ATOM 627 C CA . TYR A 1 87 ? 40.003 -15.290 -50.215 1.00 74.38 87 TYR A CA 1
ATOM 628 C C . TYR A 1 87 ? 39.304 -14.554 -49.072 1.00 74.38 87 TYR A C 1
ATOM 630 O O . TYR A 1 87 ? 39.630 -14.788 -47.913 1.00 74.38 87 TYR A O 1
ATOM 638 N N . ALA A 1 88 ? 38.348 -13.676 -49.379 1.00 70.88 88 ALA A N 1
ATOM 639 C CA . ALA A 1 88 ? 37.619 -12.930 -48.361 1.00 70.88 88 ALA A CA 1
ATOM 640 C C . ALA A 1 88 ? 36.897 -13.865 -47.384 1.00 70.88 88 ALA A C 1
ATOM 642 O O . ALA A 1 88 ? 36.930 -13.617 -46.186 1.00 70.88 88 ALA A O 1
ATOM 643 N N . ILE A 1 89 ? 36.324 -14.971 -47.869 1.00 73.56 89 ILE A N 1
ATOM 644 C CA . ILE A 1 89 ? 35.720 -16.003 -47.017 1.00 73.56 89 ILE A CA 1
ATOM 645 C C . ILE A 1 89 ? 36.776 -16.627 -46.096 1.00 73.56 89 ILE A C 1
ATOM 647 O O . ILE A 1 89 ? 36.568 -16.683 -44.887 1.00 73.56 89 ILE A O 1
ATOM 651 N N . VAL A 1 90 ? 37.929 -17.040 -46.633 1.00 73.19 90 VAL A N 1
ATOM 652 C CA . VAL A 1 90 ? 39.014 -17.633 -45.829 1.00 73.19 90 VAL A CA 1
ATOM 653 C C . VAL A 1 90 ? 39.551 -16.641 -44.793 1.00 73.19 90 VAL A C 1
ATOM 655 O O . VAL A 1 90 ? 39.712 -16.994 -43.628 1.00 73.19 90 VAL A O 1
ATOM 658 N N . ALA A 1 91 ? 39.786 -15.388 -45.179 1.00 68.31 91 ALA A N 1
ATOM 659 C CA . ALA A 1 91 ? 40.248 -14.343 -44.272 1.00 68.31 91 ALA A CA 1
ATOM 660 C C . ALA A 1 91 ? 39.208 -14.030 -43.186 1.00 68.31 91 ALA A C 1
ATOM 662 O O . ALA A 1 91 ? 39.569 -13.875 -42.022 1.00 68.31 91 ALA A O 1
ATOM 663 N N . ALA A 1 92 ? 37.922 -14.005 -43.537 1.00 70.88 92 ALA A N 1
ATOM 664 C CA . ALA A 1 92 ? 36.844 -13.789 -42.582 1.00 70.88 92 ALA A CA 1
ATOM 665 C C . ALA A 1 92 ? 36.741 -14.945 -41.570 1.00 70.88 92 ALA A C 1
ATOM 667 O O . ALA A 1 92 ? 36.581 -14.697 -40.377 1.00 70.88 92 ALA A O 1
ATOM 668 N N . TRP A 1 93 ? 36.935 -16.193 -42.013 1.00 73.31 93 TRP A N 1
ATOM 669 C CA . TRP A 1 93 ? 37.057 -17.361 -41.133 1.00 73.31 93 TRP A CA 1
ATOM 670 C C . TRP A 1 93 ? 38.257 -17.253 -40.185 1.00 73.31 93 TRP A C 1
ATOM 672 O O . TRP A 1 93 ? 38.115 -17.478 -38.986 1.00 73.31 93 TRP A O 1
ATOM 682 N N . VAL A 1 94 ? 39.431 -16.862 -40.690 1.00 71.50 94 VAL A N 1
ATOM 683 C CA . VAL A 1 94 ? 40.637 -16.674 -39.863 1.00 71.50 94 VAL A CA 1
ATOM 684 C C . VAL A 1 94 ? 40.416 -15.597 -38.799 1.00 71.50 94 VAL A C 1
ATOM 686 O O . VAL A 1 94 ? 40.777 -15.795 -37.640 1.00 71.50 94 VAL A O 1
ATOM 689 N N . ILE A 1 95 ? 39.785 -14.480 -39.169 1.00 67.88 95 ILE A N 1
ATOM 690 C CA . ILE A 1 95 ? 39.466 -13.392 -38.239 1.00 67.88 95 ILE A CA 1
ATOM 691 C C . ILE A 1 95 ? 38.436 -13.850 -37.195 1.00 67.88 95 ILE A C 1
ATOM 693 O O . ILE A 1 95 ? 38.621 -13.581 -36.009 1.00 67.88 95 ILE A O 1
ATOM 697 N N . ALA A 1 96 ? 37.394 -14.581 -37.601 1.00 66.81 96 ALA A N 1
ATOM 698 C CA . ALA A 1 96 ? 36.386 -15.116 -36.686 1.00 66.81 96 ALA A CA 1
ATOM 699 C C . ALA A 1 96 ? 36.987 -16.106 -35.672 1.00 66.81 96 ALA A C 1
ATOM 701 O O . ALA A 1 96 ? 36.725 -16.001 -34.473 1.00 66.81 96 ALA A O 1
ATOM 702 N N . VAL A 1 97 ? 37.857 -17.016 -36.124 1.00 71.19 97 VAL A N 1
ATOM 703 C CA . VAL A 1 97 ? 38.567 -17.956 -35.242 1.00 71.19 97 VAL A CA 1
ATOM 704 C C . VAL A 1 97 ? 39.497 -17.206 -34.285 1.00 71.19 97 VAL A C 1
ATOM 706 O O . VAL A 1 97 ? 39.456 -17.452 -33.080 1.00 71.19 97 VAL A O 1
ATOM 709 N N . ALA A 1 98 ? 40.279 -16.239 -34.771 1.00 66.88 98 ALA A N 1
ATOM 710 C CA . ALA A 1 98 ? 41.165 -15.442 -33.922 1.00 66.88 98 ALA A CA 1
ATOM 711 C C . ALA A 1 98 ? 40.396 -14.641 -32.854 1.00 66.88 98 ALA A C 1
ATOM 713 O O . ALA A 1 98 ? 40.828 -14.584 -31.703 1.00 66.88 98 ALA A O 1
ATOM 714 N N . ALA A 1 99 ? 39.237 -14.075 -33.205 1.00 65.56 99 ALA A N 1
ATOM 715 C CA . ALA A 1 99 ? 38.373 -13.360 -32.266 1.00 65.56 99 ALA A CA 1
ATOM 716 C C . ALA A 1 99 ? 37.747 -14.283 -31.206 1.00 65.56 99 ALA A C 1
ATOM 718 O O . ALA A 1 99 ? 37.521 -13.847 -30.079 1.00 65.56 99 ALA A O 1
ATOM 719 N N . SER A 1 100 ? 37.496 -15.555 -31.539 1.00 66.50 100 SER A N 1
ATOM 720 C CA . SER A 1 100 ? 36.980 -16.542 -30.579 1.00 66.50 100 SER A CA 1
ATOM 721 C C . SER A 1 100 ? 38.020 -16.952 -29.527 1.00 66.50 100 SER A C 1
ATOM 723 O O . SER A 1 100 ? 37.666 -17.234 -28.386 1.00 66.50 100 SER A O 1
ATOM 725 N N . ILE A 1 101 ? 39.305 -16.946 -29.902 1.00 71.19 101 ILE A N 1
ATOM 726 C CA . ILE A 1 101 ? 40.429 -17.309 -29.027 1.00 71.19 101 ILE A CA 1
ATOM 727 C C . ILE A 1 101 ? 40.878 -16.107 -28.182 1.00 71.19 101 ILE A C 1
ATOM 729 O O . ILE A 1 101 ? 41.211 -16.267 -27.009 1.00 71.19 101 ILE A O 1
ATOM 733 N N . TRP A 1 102 ? 40.855 -14.897 -28.753 1.00 69.44 102 TRP A N 1
ATOM 734 C CA . TRP A 1 102 ? 41.238 -13.658 -28.070 1.00 69.44 102 TRP A CA 1
ATOM 735 C C . TRP A 1 102 ? 40.089 -12.642 -28.064 1.00 69.44 102 TRP A C 1
ATOM 737 O O . TRP A 1 102 ? 39.969 -11.835 -28.991 1.00 69.44 102 TRP A O 1
ATOM 747 N N . PRO A 1 103 ? 39.298 -12.588 -26.977 1.00 60.88 103 PRO A N 1
ATOM 748 C CA . PRO A 1 103 ? 38.155 -11.680 -26.857 1.00 60.88 103 PRO A CA 1
ATOM 749 C C . PRO A 1 103 ? 38.527 -10.195 -26.992 1.00 60.88 103 PRO A C 1
ATOM 751 O O . PRO A 1 103 ? 37.719 -9.390 -27.447 1.00 60.88 103 PRO A O 1
ATOM 754 N N . ALA A 1 104 ? 39.768 -9.823 -26.656 1.00 58.62 104 ALA A N 1
ATOM 755 C CA . ALA A 1 104 ? 40.282 -8.460 -26.805 1.00 58.62 104 ALA A CA 1
ATOM 756 C C . ALA A 1 104 ? 40.361 -7.995 -28.276 1.00 58.62 104 ALA A C 1
ATOM 758 O O . ALA A 1 104 ? 40.259 -6.801 -28.550 1.00 58.62 104 ALA A O 1
ATOM 759 N N . LEU A 1 105 ? 40.494 -8.925 -29.232 1.00 55.09 105 LEU A N 1
ATOM 760 C CA . LEU A 1 105 ? 40.509 -8.622 -30.668 1.00 55.09 105 LEU A CA 1
ATOM 761 C C . LEU A 1 105 ? 39.098 -8.451 -31.251 1.00 55.09 105 LEU A C 1
ATOM 763 O O . LEU A 1 105 ? 38.953 -7.887 -32.333 1.00 55.09 105 LEU A O 1
ATOM 767 N N . ALA A 1 106 ? 38.056 -8.890 -30.538 1.00 53.19 106 ALA A N 1
ATOM 768 C CA . ALA A 1 106 ? 36.667 -8.722 -30.962 1.00 53.19 106 ALA A CA 1
ATOM 769 C C . ALA A 1 106 ? 36.159 -7.270 -30.813 1.00 53.19 106 ALA A C 1
ATOM 771 O O . ALA A 1 106 ? 35.140 -6.921 -31.406 1.00 53.19 106 ALA A O 1
ATOM 772 N N . GLY A 1 107 ? 36.857 -6.431 -30.032 1.00 47.94 107 GLY A N 1
ATOM 773 C CA . GLY A 1 107 ? 36.501 -5.026 -29.784 1.00 47.94 107 GLY A CA 1
ATOM 774 C C . GLY A 1 107 ? 37.297 -3.991 -30.588 1.00 47.94 107 GLY A C 1
ATOM 775 O O . GLY A 1 107 ? 36.900 -2.830 -30.636 1.00 47.94 107 GLY A O 1
ATOM 776 N N . ALA A 1 108 ? 38.405 -4.379 -31.225 1.00 52.28 108 ALA A N 1
ATOM 777 C CA . ALA A 1 108 ? 39.200 -3.476 -32.055 1.00 52.28 108 ALA A CA 1
ATOM 778 C C . ALA A 1 108 ? 38.640 -3.421 -33.489 1.00 52.28 108 ALA A C 1
ATOM 780 O O . ALA A 1 108 ? 38.156 -4.442 -33.989 1.00 52.28 108 ALA A O 1
ATOM 781 N N . PRO A 1 109 ? 38.734 -2.280 -34.201 1.00 52.84 109 PRO A N 1
ATOM 782 C CA . PRO A 1 109 ? 38.422 -2.254 -35.623 1.00 52.84 109 PRO A CA 1
ATOM 783 C C . PRO A 1 109 ? 39.337 -3.266 -36.315 1.00 52.84 109 PRO A C 1
ATOM 785 O O . PRO A 1 109 ? 40.545 -3.078 -36.329 1.00 52.84 109 PRO A O 1
ATOM 788 N N . GLN A 1 110 ? 38.784 -4.337 -36.892 1.00 57.97 110 GLN A N 1
ATOM 789 C CA . GLN A 1 110 ? 39.527 -5.442 -37.532 1.00 57.97 110 GLN A CA 1
ATOM 790 C C . GLN A 1 110 ? 40.292 -5.021 -38.809 1.00 57.97 110 GLN A C 1
ATOM 792 O O . GLN A 1 110 ? 40.902 -5.839 -39.499 1.00 57.97 110 GLN A O 1
ATOM 797 N N . LEU A 1 111 ? 40.301 -3.720 -39.099 1.00 53.06 111 LEU A N 1
ATOM 798 C CA . LEU A 1 111 ? 40.975 -3.062 -40.210 1.00 53.06 111 LEU A CA 1
ATOM 799 C C . LEU A 1 111 ? 42.487 -3.368 -40.327 1.00 53.06 111 LEU A C 1
ATOM 801 O O . LEU A 1 111 ? 42.919 -3.622 -41.453 1.00 53.06 111 LEU A O 1
ATOM 805 N N . PRO A 1 112 ? 43.313 -3.412 -39.256 1.00 55.81 112 PRO A N 1
ATOM 806 C CA . PRO A 1 112 ? 44.738 -3.698 -39.406 1.00 55.81 112 PRO A CA 1
ATOM 807 C C . PRO A 1 112 ? 44.993 -5.174 -39.753 1.00 55.81 112 PRO A C 1
ATOM 809 O O . PRO A 1 112 ? 45.891 -5.469 -40.540 1.00 55.81 112 PRO A O 1
ATOM 812 N N . MET A 1 113 ? 44.157 -6.099 -39.263 1.00 56.06 113 MET A N 1
ATOM 813 C CA . MET A 1 113 ? 44.253 -7.528 -39.596 1.00 56.06 113 MET A CA 1
ATOM 814 C C . MET A 1 113 ? 43.783 -7.806 -41.031 1.00 56.06 113 MET A C 1
ATOM 816 O O . MET A 1 113 ? 44.414 -8.577 -41.756 1.00 56.06 113 MET A O 1
ATOM 820 N N . ALA A 1 114 ? 42.736 -7.111 -41.487 1.00 56.91 114 ALA A N 1
ATOM 821 C CA . ALA A 1 114 ? 42.299 -7.152 -42.880 1.00 56.91 114 ALA A CA 1
ATOM 822 C C . ALA A 1 114 ? 43.363 -6.578 -43.837 1.00 56.91 114 ALA A C 1
ATOM 824 O O . ALA A 1 114 ? 43.597 -7.148 -44.904 1.00 56.91 114 ALA A O 1
ATOM 825 N N . GLY A 1 115 ? 44.070 -5.514 -43.437 1.00 57.31 115 GLY A N 1
ATOM 826 C CA . GLY A 1 115 ? 45.199 -4.956 -44.190 1.00 57.31 115 GLY A CA 1
ATOM 827 C C . GLY A 1 115 ? 46.366 -5.939 -44.353 1.00 57.31 115 GLY A C 1
ATOM 828 O O . GLY A 1 115 ? 46.892 -6.088 -45.456 1.00 57.31 115 GLY A O 1
ATOM 829 N N . LEU A 1 116 ? 46.720 -6.673 -43.292 1.00 61.38 116 LEU A N 1
ATOM 830 C CA . LEU A 1 116 ? 47.741 -7.730 -43.344 1.00 61.38 116 LEU A CA 1
ATOM 831 C C . LEU A 1 116 ? 47.322 -8.897 -44.252 1.00 61.38 116 LEU A C 1
ATOM 833 O O . LEU A 1 116 ? 48.143 -9.420 -45.007 1.00 61.38 116 LEU A O 1
ATOM 837 N N . SER A 1 117 ? 46.036 -9.260 -44.243 1.00 59.00 117 SER A N 1
ATOM 838 C CA . SER A 1 117 ? 45.482 -10.275 -45.149 1.00 59.00 117 SER A CA 1
ATOM 839 C C . SER A 1 117 ? 45.568 -9.837 -46.627 1.00 59.00 117 SER A C 1
ATOM 841 O O . SER A 1 117 ? 46.023 -10.591 -47.490 1.00 59.00 117 SER A O 1
ATOM 843 N N . GLY A 1 118 ? 45.295 -8.563 -46.933 1.00 56.69 118 GLY A N 1
ATOM 844 C CA . GLY A 1 118 ? 45.424 -8.018 -48.290 1.00 56.69 118 GLY A CA 1
ATOM 845 C C . GLY A 1 118 ? 46.835 -8.163 -48.885 1.00 56.69 118 GLY A C 1
ATOM 846 O O . GLY A 1 118 ? 46.982 -8.385 -50.087 1.00 56.69 118 GLY A O 1
ATOM 847 N N . VAL A 1 119 ? 47.882 -8.129 -48.050 1.00 61.03 119 VAL A N 1
ATOM 848 C CA . VAL A 1 119 ? 49.278 -8.358 -48.474 1.00 61.03 119 VAL A CA 1
ATOM 849 C C . VAL A 1 119 ? 49.548 -9.831 -48.811 1.00 61.03 119 VAL A C 1
ATOM 851 O O . VAL A 1 119 ? 50.352 -10.118 -49.696 1.00 61.03 119 VAL A O 1
ATOM 854 N N . LEU A 1 120 ? 48.861 -10.779 -48.169 1.00 59.81 120 LEU A N 1
ATOM 855 C CA . LEU A 1 120 ? 48.981 -12.216 -48.457 1.00 59.81 120 LEU A CA 1
ATOM 856 C C . LEU A 1 120 ? 48.331 -12.608 -49.792 1.00 59.81 120 LEU A C 1
ATOM 858 O O . LEU A 1 120 ? 48.884 -13.443 -50.509 1.00 59.81 120 LEU A O 1
ATOM 862 N N . ILE A 1 121 ? 47.228 -11.958 -50.181 1.00 56.88 121 ILE A N 1
ATOM 863 C CA . ILE A 1 121 ? 46.606 -12.136 -51.510 1.00 56.88 121 ILE A CA 1
ATOM 864 C C . ILE A 1 121 ? 47.589 -11.862 -52.640 1.00 56.88 121 ILE A C 1
ATOM 866 O O . ILE A 1 121 ? 47.557 -12.540 -53.667 1.00 56.88 121 ILE A O 1
ATOM 870 N N . ARG A 1 122 ? 48.482 -10.885 -52.457 1.00 56.81 122 ARG A N 1
ATOM 871 C CA . ARG A 1 122 ? 49.478 -10.499 -53.460 1.00 56.81 122 ARG A CA 1
ATOM 872 C C . ARG A 1 122 ? 50.320 -11.682 -53.945 1.00 56.81 122 ARG A C 1
ATOM 874 O O . ARG A 1 122 ? 50.737 -11.680 -55.095 1.00 56.81 122 ARG A O 1
ATOM 881 N N . ARG A 1 123 ? 50.568 -12.687 -53.095 1.00 59.31 123 ARG A N 1
ATOM 882 C CA . ARG A 1 123 ? 51.315 -13.903 -53.467 1.00 59.31 123 ARG A CA 1
ATOM 883 C C . ARG A 1 123 ? 50.475 -14.948 -54.206 1.00 59.31 123 ARG A C 1
ATOM 885 O O . ARG A 1 123 ? 51.050 -15.824 -54.839 1.00 59.31 123 ARG A O 1
ATOM 892 N N . LEU A 1 124 ? 49.149 -14.874 -54.107 1.00 56.91 124 LEU A N 1
ATOM 893 C CA . LEU A 1 124 ? 48.209 -15.855 -54.660 1.00 56.91 124 LEU A CA 1
ATOM 894 C C . LEU A 1 124 ? 47.536 -15.377 -55.956 1.00 56.91 124 LEU A C 1
ATOM 896 O O . LEU A 1 124 ? 47.007 -16.194 -56.707 1.00 56.91 124 LEU A O 1
ATOM 900 N N . LEU A 1 125 ? 47.559 -14.071 -56.242 1.00 56.19 125 LEU A N 1
ATOM 901 C CA . LEU A 1 125 ? 47.049 -13.520 -57.496 1.00 56.19 125 LEU A CA 1
ATOM 902 C C . LEU A 1 125 ? 48.066 -13.698 -58.633 1.00 56.19 125 LEU A C 1
ATOM 904 O O . LEU A 1 125 ? 49.219 -13.287 -58.497 1.00 56.19 125 LEU A O 1
ATOM 908 N N . PRO A 1 126 ? 47.657 -14.235 -59.793 1.00 55.94 126 PRO A N 1
ATOM 909 C CA . PRO A 1 126 ? 48.551 -14.330 -60.933 1.00 55.94 126 PRO A CA 1
ATOM 910 C C . PRO A 1 126 ? 48.899 -12.937 -61.489 1.00 55.94 126 PRO A C 1
ATOM 912 O O . PRO A 1 126 ? 48.008 -12.180 -61.876 1.00 55.94 126 PRO A O 1
ATOM 915 N N . GLY A 1 127 ? 50.193 -12.606 -61.583 1.00 52.41 127 GLY A N 1
ATOM 916 C CA . GLY A 1 127 ? 50.689 -11.267 -61.958 1.00 52.41 127 GLY A CA 1
ATOM 917 C C . GLY A 1 127 ? 50.278 -10.740 -63.346 1.00 52.41 127 GLY A C 1
ATOM 918 O O . GLY A 1 127 ? 50.483 -9.572 -63.649 1.00 52.41 127 GLY A O 1
ATOM 919 N N . TYR A 1 128 ? 49.641 -11.558 -64.191 1.00 55.06 128 TYR A N 1
ATOM 920 C CA . TYR A 1 128 ? 49.300 -11.224 -65.583 1.00 55.06 128 TYR A CA 1
ATOM 921 C C . TYR A 1 128 ? 47.966 -10.468 -65.779 1.00 55.06 128 TYR A C 1
ATOM 923 O O . TYR A 1 128 ? 47.506 -10.304 -66.911 1.00 55.06 128 TYR A O 1
ATOM 931 N N . TRP A 1 129 ? 47.309 -10.023 -64.704 1.00 52.69 129 TRP A N 1
ATOM 932 C CA . TRP A 1 129 ? 45.916 -9.550 -64.750 1.00 52.69 129 TRP A CA 1
ATOM 933 C C . TRP A 1 129 ? 45.704 -8.035 -64.731 1.00 52.69 129 TRP A C 1
ATOM 935 O O . TRP A 1 129 ? 44.665 -7.564 -65.195 1.00 52.69 129 TRP A O 1
ATOM 945 N N . LEU A 1 130 ? 46.663 -7.258 -64.228 1.00 54.38 130 LEU A N 1
ATOM 946 C CA . LEU A 1 130 ? 46.518 -5.809 -64.060 1.00 54.38 130 LEU A CA 1
ATOM 947 C C . LEU A 1 130 ? 47.509 -5.048 -64.940 1.00 54.38 130 LEU A C 1
ATOM 949 O O . LEU A 1 130 ? 48.442 -4.408 -64.471 1.00 54.38 130 LEU A O 1
ATOM 953 N N . SER A 1 131 ? 47.279 -5.103 -66.250 1.00 51.53 131 SER A N 1
ATOM 954 C CA . SER A 1 131 ? 48.042 -4.333 -67.230 1.00 51.53 131 SER A CA 1
ATOM 955 C C . SER A 1 131 ? 47.460 -2.920 -67.410 1.00 51.53 131 SER A C 1
ATOM 957 O O . SER A 1 131 ? 46.307 -2.787 -67.834 1.00 51.53 131 SER A O 1
ATOM 959 N N . LYS A 1 132 ? 48.314 -1.906 -67.203 1.00 51.66 132 LYS A N 1
ATOM 960 C CA . LYS A 1 132 ? 48.243 -0.471 -67.576 1.00 51.66 132 LYS A CA 1
ATOM 961 C C . LYS A 1 132 ? 47.917 0.551 -66.461 1.00 51.66 132 LYS A C 1
ATOM 963 O O . LYS A 1 132 ? 46.956 0.358 -65.707 1.00 51.66 132 LYS A O 1
ATOM 968 N N . PRO A 1 133 ? 48.660 1.682 -66.412 1.00 43.94 133 PRO A N 1
ATOM 969 C CA . PRO A 1 133 ? 48.338 2.822 -65.555 1.00 43.94 133 PRO A CA 1
ATOM 970 C C . PRO A 1 133 ? 46.983 3.419 -65.976 1.00 43.94 133 PRO A C 1
ATOM 972 O O . PRO A 1 133 ? 46.711 3.577 -67.165 1.00 43.94 133 PRO A O 1
ATOM 975 N N . GLY A 1 134 ? 46.095 3.682 -65.010 1.00 52.69 134 GLY A N 1
ATOM 976 C CA . GLY A 1 134 ? 44.737 4.197 -65.265 1.00 52.69 134 GLY A CA 1
ATOM 977 C C . GLY A 1 134 ? 43.652 3.144 -65.555 1.00 52.69 134 GLY A C 1
ATOM 978 O O . GLY A 1 134 ? 42.587 3.478 -66.072 1.00 52.69 134 GLY A O 1
ATOM 979 N N . SER A 1 135 ? 43.884 1.865 -65.239 1.00 61.53 135 SER A N 1
ATOM 980 C CA . SER A 1 135 ? 42.887 0.806 -65.444 1.00 61.53 135 SER A CA 1
ATOM 981 C C . SER A 1 135 ? 41.590 1.050 -64.657 1.00 61.53 135 SER A C 1
ATOM 983 O O . SER A 1 135 ? 41.606 1.186 -63.431 1.00 61.53 135 SER A O 1
ATOM 985 N N . LYS A 1 136 ? 40.445 0.997 -65.358 1.00 59.19 136 LYS A N 1
ATOM 986 C CA . LYS A 1 136 ? 39.089 1.051 -64.773 1.00 59.19 136 LYS A CA 1
ATOM 987 C C . LYS A 1 136 ? 38.882 0.002 -63.663 1.00 59.19 136 LYS A C 1
ATOM 989 O O . LYS A 1 136 ? 38.058 0.217 -62.783 1.00 59.19 136 LYS A O 1
ATOM 994 N N . VAL A 1 137 ? 39.672 -1.080 -63.657 1.00 63.81 137 VAL A N 1
ATOM 995 C CA . VAL A 1 137 ? 39.707 -2.109 -62.598 1.00 63.81 137 VAL A CA 1
ATOM 996 C C . VAL A 1 137 ? 40.069 -1.523 -61.242 1.00 63.81 137 VAL A C 1
ATOM 998 O O . VAL A 1 137 ? 39.353 -1.757 -60.275 1.00 63.81 137 VAL A O 1
ATOM 1001 N N . LYS A 1 138 ? 41.144 -0.729 -61.164 1.00 61.84 138 LYS A N 1
ATOM 1002 C CA . LYS A 1 138 ? 41.610 -0.164 -59.890 1.00 61.84 138 LYS A CA 1
ATOM 1003 C C . LYS A 1 138 ? 40.563 0.790 -59.305 1.00 61.84 138 LYS A C 1
ATOM 1005 O O . LYS A 1 138 ? 40.294 0.742 -58.111 1.00 61.84 138 LYS A O 1
ATOM 1010 N N . VAL A 1 139 ? 39.908 1.581 -60.157 1.00 67.06 139 VAL A N 1
ATOM 1011 C CA . VAL A 1 139 ? 38.830 2.497 -59.748 1.00 67.06 139 VAL A CA 1
ATOM 1012 C C . VAL A 1 139 ? 37.611 1.728 -59.226 1.00 67.06 139 VAL A C 1
ATOM 1014 O O . VAL A 1 139 ? 37.104 2.047 -58.155 1.00 67.06 139 VAL A O 1
ATOM 1017 N N . VAL A 1 140 ? 37.171 0.677 -59.926 1.00 69.00 140 VAL A N 1
ATOM 1018 C CA . VAL A 1 140 ? 36.037 -0.157 -59.487 1.00 69.00 140 VAL A CA 1
ATOM 1019 C C . VAL A 1 140 ? 36.353 -0.884 -58.174 1.00 69.00 140 VAL A C 1
ATOM 1021 O O . VAL A 1 140 ? 35.528 -0.870 -57.262 1.00 69.00 140 VAL A O 1
ATOM 1024 N N . CYS A 1 141 ? 37.553 -1.455 -58.026 1.00 63.91 141 CYS A N 1
ATOM 1025 C CA . CYS A 1 141 ? 37.980 -2.091 -56.777 1.00 63.91 141 CYS A CA 1
ATOM 1026 C C . CYS A 1 141 ? 38.045 -1.096 -55.608 1.00 63.91 141 CYS A C 1
ATOM 1028 O O . CYS A 1 141 ? 37.642 -1.453 -54.506 1.00 63.91 141 CYS A O 1
ATOM 1030 N N . ALA A 1 142 ? 38.488 0.147 -55.837 1.00 68.44 142 ALA A N 1
ATOM 1031 C CA . ALA A 1 142 ? 38.521 1.186 -54.805 1.00 68.44 142 ALA A CA 1
ATOM 1032 C C . ALA A 1 142 ? 37.114 1.583 -54.328 1.00 68.44 142 ALA A C 1
ATOM 1034 O O . ALA A 1 142 ? 36.876 1.664 -53.124 1.00 68.44 142 ALA A O 1
ATOM 1035 N N . VAL A 1 143 ? 36.165 1.766 -55.254 1.00 72.69 143 VAL A N 1
ATOM 1036 C CA . VAL A 1 143 ? 34.767 2.092 -54.917 1.00 72.69 143 VAL A CA 1
ATOM 1037 C C . VAL A 1 143 ? 34.101 0.945 -54.152 1.00 72.69 143 VAL A C 1
ATOM 1039 O O . VAL A 1 143 ? 33.438 1.179 -53.143 1.00 72.69 143 VAL A O 1
ATOM 1042 N N . LEU A 1 144 ? 34.315 -0.303 -54.583 1.00 71.00 144 LEU A N 1
ATOM 1043 C CA . LEU A 1 144 ? 33.775 -1.480 -53.897 1.00 71.00 144 LEU A CA 1
ATOM 1044 C C . LEU A 1 144 ? 34.399 -1.683 -52.508 1.00 71.00 144 LEU A C 1
ATOM 1046 O O . LEU A 1 144 ? 33.676 -2.010 -51.568 1.00 71.00 144 LEU A O 1
ATOM 1050 N N . ALA A 1 145 ? 35.705 -1.443 -52.352 1.00 68.69 145 ALA A N 1
ATOM 1051 C CA . ALA A 1 145 ? 36.380 -1.519 -51.057 1.00 68.69 145 ALA A CA 1
ATOM 1052 C C . ALA A 1 145 ? 35.821 -0.484 -50.070 1.00 68.69 145 ALA A C 1
ATOM 1054 O O . ALA A 1 145 ? 35.523 -0.825 -48.926 1.00 68.69 145 ALA A O 1
ATOM 1055 N N . PHE A 1 146 ? 35.610 0.754 -50.528 1.00 72.25 146 PHE A N 1
ATOM 1056 C CA . PHE A 1 146 ? 35.007 1.808 -49.714 1.00 72.25 146 PHE A CA 1
ATOM 1057 C C . PHE A 1 146 ? 33.563 1.464 -49.313 1.00 72.25 146 PHE A C 1
ATOM 1059 O O . PHE A 1 146 ? 33.215 1.550 -48.136 1.00 72.25 146 PHE A O 1
ATOM 1066 N N . GLY A 1 147 ? 32.739 0.986 -50.254 1.00 69.75 147 GLY A N 1
ATOM 1067 C CA . GLY A 1 147 ? 31.361 0.569 -49.969 1.00 69.75 147 GLY A CA 1
ATOM 1068 C C . GLY A 1 147 ? 31.263 -0.584 -48.961 1.00 69.75 147 GLY A C 1
ATOM 1069 O O . GLY A 1 147 ? 30.415 -0.553 -48.064 1.00 69.75 147 GLY A O 1
ATOM 1070 N N . CYS A 1 148 ? 32.162 -1.570 -49.057 1.00 70.50 148 CYS A N 1
ATOM 1071 C CA . CYS A 1 148 ? 32.237 -2.686 -48.111 1.00 70.50 148 CYS A CA 1
ATOM 1072 C C . CYS A 1 148 ? 32.711 -2.235 -46.720 1.00 70.50 148 CYS A C 1
ATOM 1074 O O . CYS A 1 148 ? 32.145 -2.677 -45.723 1.00 70.50 148 CYS A O 1
ATOM 1076 N N . ALA A 1 149 ? 33.685 -1.321 -46.638 1.00 67.44 149 ALA A N 1
ATOM 1077 C CA . ALA A 1 149 ? 34.178 -0.786 -45.368 1.00 67.44 149 ALA A CA 1
ATOM 1078 C C . ALA A 1 149 ? 33.108 0.027 -44.618 1.00 67.44 149 ALA A C 1
ATOM 1080 O O . ALA A 1 149 ? 32.895 -0.192 -43.426 1.00 67.44 149 ALA A O 1
ATOM 1081 N N . VAL A 1 150 ? 32.387 0.914 -45.315 1.00 71.31 150 VAL A N 1
ATOM 1082 C CA . VAL A 1 150 ? 31.298 1.707 -44.716 1.00 71.31 150 VAL A CA 1
ATOM 1083 C C . VAL A 1 150 ? 30.154 0.796 -44.258 1.00 71.31 150 VAL A C 1
ATOM 1085 O O . VAL A 1 150 ? 29.660 0.923 -43.137 1.00 71.31 150 VAL A O 1
ATOM 1088 N N . SER A 1 151 ? 29.769 -0.180 -45.085 1.00 70.69 151 SER A N 1
ATOM 1089 C CA . SER A 1 151 ? 28.720 -1.145 -44.727 1.00 70.69 151 SER A CA 1
ATOM 1090 C C . SER A 1 151 ? 29.126 -2.021 -43.535 1.00 70.69 151 SER A C 1
ATOM 1092 O O . SER A 1 151 ? 28.315 -2.243 -42.641 1.00 70.69 151 SER A O 1
ATOM 1094 N N . GLY A 1 152 ? 30.388 -2.458 -43.471 1.00 70.00 152 GLY A N 1
ATOM 1095 C CA . GLY A 1 152 ? 30.931 -3.205 -42.335 1.00 70.00 152 GLY A CA 1
ATOM 1096 C C . GLY A 1 152 ? 30.927 -2.401 -41.031 1.00 70.00 152 GLY A C 1
ATOM 1097 O O . GLY A 1 152 ? 30.517 -2.927 -39.999 1.00 70.00 152 GLY A O 1
ATOM 1098 N N . LEU A 1 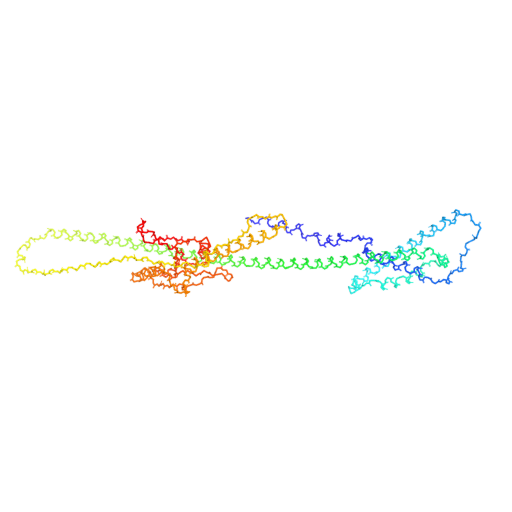153 ? 31.298 -1.116 -41.078 1.00 72.19 153 LEU A N 1
ATOM 1099 C CA . LEU A 1 153 ? 31.309 -0.244 -39.898 1.00 72.19 153 LEU A CA 1
ATOM 1100 C C . LEU A 1 153 ? 29.894 -0.005 -39.347 1.00 72.19 153 LEU A C 1
ATOM 1102 O O . LEU A 1 153 ? 29.661 -0.143 -38.149 1.00 72.19 153 LEU A O 1
ATOM 1106 N N . THR A 1 154 ? 28.925 0.277 -40.224 1.00 70.62 154 THR A N 1
ATOM 1107 C CA . THR A 1 154 ? 27.523 0.470 -39.803 1.00 70.62 154 THR A CA 1
ATOM 1108 C C . THR A 1 154 ? 26.879 -0.811 -39.265 1.00 70.62 154 THR A C 1
ATOM 1110 O O . THR A 1 154 ? 26.034 -0.745 -38.371 1.00 70.62 154 THR A O 1
ATOM 1113 N N . ALA A 1 155 ? 27.271 -1.983 -39.778 1.00 72.19 155 ALA A N 1
ATOM 1114 C CA . ALA A 1 155 ? 26.848 -3.270 -39.234 1.00 72.19 155 ALA A CA 1
ATOM 1115 C C . ALA A 1 155 ? 27.444 -3.510 -37.836 1.00 72.19 155 ALA A C 1
ATOM 1117 O O . ALA A 1 155 ? 26.719 -3.909 -36.927 1.00 72.19 155 ALA A O 1
ATOM 1118 N N . TRP A 1 156 ? 28.724 -3.185 -37.643 1.00 71.06 156 TRP A N 1
ATOM 1119 C CA . TRP A 1 156 ? 29.412 -3.317 -36.357 1.00 71.06 156 TRP A CA 1
ATOM 1120 C C . TRP A 1 156 ? 28.829 -2.403 -35.265 1.00 71.06 156 TRP A C 1
ATOM 1122 O O . TRP A 1 156 ? 28.604 -2.849 -34.143 1.00 71.06 156 TRP A O 1
ATOM 1132 N N . GLU A 1 157 ? 28.495 -1.146 -35.579 1.00 73.56 157 GLU A N 1
ATOM 1133 C CA . GLU A 1 157 ? 27.848 -0.246 -34.607 1.00 73.56 157 GLU A CA 1
ATOM 1134 C C . GLU A 1 157 ? 26.487 -0.771 -34.129 1.00 73.56 157 GLU A C 1
ATOM 1136 O O . GLU A 1 157 ? 26.129 -0.632 -32.955 1.00 73.56 157 GLU A O 1
ATOM 1141 N N . LYS A 1 158 ? 25.707 -1.375 -35.034 1.00 69.31 158 LYS A N 1
ATOM 1142 C CA . LYS A 1 158 ? 24.431 -2.010 -34.678 1.00 69.31 158 LYS A CA 1
ATOM 1143 C C . LYS A 1 158 ? 24.653 -3.220 -33.776 1.00 69.31 158 LYS A C 1
ATOM 1145 O O . LYS A 1 158 ? 23.909 -3.395 -32.815 1.00 69.31 158 LYS A O 1
ATOM 1150 N N . GLU A 1 159 ? 25.683 -4.011 -34.053 1.00 69.38 159 GLU A N 1
ATOM 1151 C CA . GLU A 1 159 ? 26.046 -5.184 -33.261 1.00 69.38 159 GLU A CA 1
ATOM 1152 C C . GLU A 1 159 ? 26.423 -4.813 -31.819 1.00 69.38 159 GLU A C 1
ATOM 1154 O O . GLU A 1 159 ? 25.922 -5.429 -30.879 1.00 69.38 159 GLU A O 1
ATOM 1159 N N . GLN A 1 160 ? 27.231 -3.764 -31.628 1.00 72.00 160 GLN A N 1
ATOM 1160 C CA . GLN A 1 160 ? 27.597 -3.282 -30.290 1.00 72.00 160 GLN A CA 1
ATOM 1161 C C . GLN A 1 160 ? 26.366 -2.852 -29.486 1.00 72.00 160 GLN A C 1
ATOM 1163 O O . GLN A 1 160 ? 26.179 -3.300 -28.356 1.00 72.00 160 GLN A O 1
ATOM 1168 N N . LYS A 1 161 ? 25.455 -2.080 -30.097 1.00 71.50 161 LYS A N 1
ATOM 1169 C CA . LYS A 1 161 ? 24.202 -1.675 -29.439 1.00 71.50 161 LYS A CA 1
ATOM 1170 C C . LYS A 1 161 ? 23.361 -2.880 -29.020 1.00 71.50 161 LYS A C 1
ATOM 1172 O O . LYS A 1 161 ? 22.838 -2.894 -27.912 1.00 71.50 161 LYS A O 1
ATOM 1177 N N . ILE A 1 162 ? 23.239 -3.897 -29.874 1.00 71.19 162 ILE A N 1
ATOM 1178 C CA . ILE A 1 162 ? 22.479 -5.114 -29.549 1.00 71.19 162 ILE A CA 1
ATOM 1179 C C . ILE A 1 162 ? 23.130 -5.867 -28.383 1.00 71.19 162 ILE A C 1
ATOM 1181 O O . ILE A 1 162 ? 22.419 -6.299 -27.476 1.00 71.19 162 ILE A O 1
ATOM 1185 N N . ARG A 1 163 ? 24.463 -5.985 -28.361 1.00 70.62 163 ARG A N 1
ATOM 1186 C CA . ARG A 1 163 ? 25.192 -6.616 -27.250 1.00 70.62 163 ARG A CA 1
ATOM 1187 C C . ARG A 1 163 ? 24.955 -5.872 -25.936 1.00 70.62 163 ARG A C 1
ATOM 1189 O O . ARG A 1 163 ? 24.571 -6.512 -24.957 1.00 70.62 163 ARG A O 1
ATOM 1196 N N . ASP A 1 164 ? 25.066 -4.548 -25.933 1.00 74.44 164 ASP A N 1
ATOM 1197 C CA . ASP A 1 164 ? 24.818 -3.726 -24.744 1.00 74.44 164 ASP A CA 1
ATOM 1198 C C . ASP A 1 164 ? 23.372 -3.855 -24.243 1.00 74.44 164 ASP A C 1
ATOM 1200 O O . ASP A 1 164 ? 23.139 -4.076 -23.052 1.00 74.44 164 ASP A O 1
ATOM 1204 N N . LEU A 1 165 ? 22.388 -3.787 -25.148 1.00 77.31 165 LEU A N 1
ATOM 1205 C CA . LEU A 1 165 ? 20.976 -3.995 -24.814 1.00 77.31 165 LEU A CA 1
ATOM 1206 C C . LEU A 1 165 ? 20.722 -5.407 -24.270 1.00 77.31 165 LEU A C 1
ATOM 1208 O O . LEU A 1 165 ? 19.996 -5.564 -23.290 1.00 77.31 165 LEU A O 1
ATOM 1212 N N . SER A 1 166 ? 21.342 -6.438 -24.847 1.00 72.25 166 SER A N 1
ATOM 1213 C CA . SER A 1 166 ? 21.196 -7.817 -24.368 1.00 72.25 166 SER A CA 1
ATOM 1214 C C . SER A 1 166 ? 21.762 -7.999 -22.955 1.00 72.25 166 SER A C 1
ATOM 1216 O O . SER A 1 166 ? 21.117 -8.625 -22.113 1.00 72.25 166 SER A O 1
ATOM 1218 N N . ALA A 1 167 ? 22.908 -7.379 -22.651 1.00 78.31 167 ALA A N 1
ATOM 1219 C CA . ALA A 1 167 ? 23.503 -7.399 -21.319 1.00 78.31 167 ALA A CA 1
ATOM 1220 C C . ALA A 1 167 ? 22.601 -6.698 -20.288 1.00 78.31 167 ALA A C 1
ATOM 1222 O O . ALA A 1 167 ? 22.408 -7.209 -19.182 1.00 78.31 167 ALA A O 1
ATOM 1223 N N . GLN A 1 168 ? 21.984 -5.574 -20.666 1.00 79.56 168 GLN A N 1
ATOM 1224 C CA . GLN A 1 168 ? 21.000 -4.890 -19.823 1.00 79.56 168 GLN A CA 1
ATOM 1225 C C . GLN A 1 168 ? 19.772 -5.767 -19.556 1.00 79.56 168 GLN A C 1
ATOM 1227 O O . GLN A 1 168 ? 19.347 -5.882 -18.409 1.00 79.56 168 GLN A O 1
ATOM 1232 N N . VAL A 1 169 ? 19.231 -6.440 -20.576 1.00 84.19 169 VAL A N 1
ATOM 1233 C CA . VAL A 1 169 ? 18.075 -7.341 -20.417 1.00 84.19 169 VAL A CA 1
ATOM 1234 C C . VAL A 1 169 ? 18.404 -8.525 -19.505 1.00 84.19 169 VAL A C 1
ATOM 1236 O O . VAL A 1 169 ? 17.592 -8.883 -18.649 1.00 84.19 169 VAL A O 1
ATOM 1239 N N . VAL A 1 170 ? 19.596 -9.119 -19.636 1.00 83.12 170 VAL A N 1
ATOM 1240 C CA . VAL A 1 170 ? 20.049 -10.202 -18.745 1.00 83.12 170 VAL A CA 1
ATOM 1241 C C . VAL A 1 170 ? 20.109 -9.723 -17.295 1.00 83.12 170 VAL A C 1
ATOM 1243 O O . VAL A 1 170 ? 19.620 -10.429 -16.412 1.00 83.12 170 VAL A O 1
ATOM 1246 N N . LYS A 1 171 ? 20.629 -8.513 -17.060 1.00 84.31 171 LYS A N 1
ATOM 1247 C CA . LYS A 1 171 ? 20.679 -7.907 -15.726 1.00 84.31 171 LYS A CA 1
ATOM 1248 C C . LYS A 1 171 ? 19.281 -7.632 -15.160 1.00 84.31 171 LYS A C 1
ATOM 1250 O O . LYS A 1 171 ? 18.980 -8.055 -14.052 1.00 84.31 171 LYS A O 1
ATOM 1255 N N . VAL A 1 172 ? 18.384 -7.012 -15.928 1.00 87.06 172 VAL A N 1
ATOM 1256 C CA . VAL A 1 172 ? 17.001 -6.770 -15.468 1.00 87.06 172 VAL A CA 1
ATOM 1257 C C . VAL A 1 172 ? 16.311 -8.089 -15.114 1.00 87.06 172 VAL A C 1
ATOM 1259 O O . VAL A 1 172 ? 15.617 -8.185 -14.105 1.00 87.06 172 VAL A O 1
ATOM 1262 N N . ARG A 1 173 ? 16.547 -9.146 -15.899 1.00 85.69 173 ARG A N 1
ATOM 1263 C CA . ARG A 1 173 ? 15.999 -10.474 -15.617 1.00 85.69 173 ARG A CA 1
ATOM 1264 C C . ARG A 1 173 ? 16.576 -11.097 -14.343 1.00 85.69 173 ARG A C 1
ATOM 1266 O O . ARG A 1 173 ? 15.839 -11.808 -13.658 1.00 85.69 173 ARG A O 1
ATOM 1273 N N . SER A 1 174 ? 17.859 -10.894 -14.032 1.00 89.00 174 SER A N 1
ATOM 1274 C CA . SER A 1 174 ? 18.427 -11.359 -12.758 1.00 89.00 174 SER A CA 1
ATOM 1275 C C . SER A 1 174 ? 17.851 -10.589 -11.577 1.00 89.00 174 SER A C 1
ATOM 1277 O O . SER A 1 174 ? 17.477 -11.214 -10.586 1.00 89.00 174 SER A O 1
ATOM 1279 N N . ASP A 1 175 ? 17.700 -9.274 -11.719 1.00 90.75 175 ASP A N 1
ATOM 1280 C CA . ASP A 1 175 ? 17.165 -8.401 -10.674 1.00 90.75 175 ASP A CA 1
ATOM 1281 C C . ASP A 1 175 ? 15.705 -8.775 -10.364 1.00 90.75 175 ASP A C 1
ATOM 1283 O O . ASP A 1 175 ? 15.356 -9.027 -9.214 1.00 90.75 175 ASP A O 1
ATOM 1287 N N . TRP A 1 176 ? 14.879 -8.996 -11.394 1.00 90.81 176 TRP A N 1
ATOM 1288 C CA . TRP A 1 176 ? 13.496 -9.463 -11.226 1.00 90.81 176 TRP A CA 1
ATOM 1289 C C . TRP A 1 176 ? 13.389 -10.819 -10.522 1.00 90.81 176 TRP A C 1
ATOM 1291 O O . TRP A 1 176 ? 12.458 -11.045 -9.751 1.00 90.81 176 TRP A O 1
ATOM 1301 N N . LYS A 1 177 ? 14.323 -11.745 -10.774 1.00 91.12 177 LYS A N 1
ATOM 1302 C CA . LYS A 1 177 ? 14.350 -13.036 -10.067 1.00 91.12 177 LYS A CA 1
ATOM 1303 C C . LYS A 1 177 ? 14.706 -12.865 -8.592 1.00 91.12 177 LYS A C 1
ATOM 1305 O O . LYS A 1 177 ? 14.118 -13.550 -7.758 1.00 91.12 177 LYS A O 1
ATOM 1310 N N . ALA A 1 178 ? 15.652 -11.981 -8.277 1.00 92.69 178 ALA A N 1
ATOM 1311 C CA . ALA A 1 178 ? 16.026 -11.680 -6.899 1.00 92.69 178 ALA A CA 1
ATOM 1312 C C . ALA A 1 178 ? 14.860 -11.027 -6.139 1.00 92.69 178 ALA A C 1
ATOM 1314 O O . ALA A 1 178 ? 14.541 -11.448 -5.027 1.00 92.69 178 ALA A O 1
ATOM 1315 N N . ASP A 1 179 ? 14.165 -10.081 -6.773 1.00 92.44 179 ASP A N 1
ATOM 1316 C CA . ASP A 1 179 ? 12.991 -9.425 -6.195 1.00 92.44 179 ASP A CA 1
ATOM 1317 C C . ASP A 1 179 ? 11.833 -10.406 -5.976 1.00 92.44 179 ASP A C 1
ATOM 1319 O O . ASP A 1 179 ? 11.216 -10.405 -4.911 1.00 92.44 179 ASP A O 1
ATOM 1323 N N . ALA A 1 180 ? 11.573 -11.302 -6.933 1.00 92.81 180 ALA A N 1
ATOM 1324 C CA . ALA A 1 180 ? 10.562 -12.346 -6.773 1.00 92.81 180 ALA A CA 1
ATOM 1325 C C . ALA A 1 180 ? 10.881 -13.286 -5.597 1.00 92.81 180 ALA A C 1
ATOM 1327 O O . ALA A 1 180 ? 9.987 -13.623 -4.821 1.00 92.81 180 ALA A O 1
ATOM 1328 N N . ALA A 1 181 ? 12.148 -13.678 -5.427 1.00 93.38 181 ALA A N 1
ATOM 1329 C CA . ALA A 1 181 ? 12.573 -14.514 -4.304 1.00 93.38 181 ALA A CA 1
ATOM 1330 C C . ALA A 1 181 ? 12.422 -13.790 -2.955 1.00 93.38 181 ALA A C 1
ATOM 1332 O O . ALA A 1 181 ? 11.956 -14.387 -1.985 1.00 93.38 181 ALA A O 1
ATOM 1333 N N . ARG A 1 182 ? 12.758 -12.495 -2.902 1.00 95.19 182 ARG A N 1
ATOM 1334 C CA . ARG A 1 182 ? 12.570 -11.664 -1.708 1.00 95.19 182 ARG A CA 1
ATOM 1335 C C . ARG A 1 182 ? 11.093 -11.546 -1.329 1.00 95.19 182 ARG A C 1
ATOM 1337 O O . ARG A 1 182 ? 10.747 -11.766 -0.174 1.00 95.19 182 ARG A O 1
ATOM 1344 N N . LEU A 1 183 ? 10.229 -11.243 -2.298 1.00 93.75 183 LEU A N 1
ATOM 1345 C CA . LEU A 1 183 ? 8.786 -11.142 -2.066 1.00 93.75 183 LEU A CA 1
ATOM 1346 C C . LEU A 1 183 ? 8.193 -12.470 -1.590 1.00 93.75 183 LEU A C 1
ATOM 1348 O O . LEU A 1 183 ? 7.345 -12.470 -0.701 1.00 93.75 183 LEU A O 1
ATOM 1352 N N . GLN A 1 184 ? 8.656 -13.597 -2.137 1.00 95.19 184 GLN A N 1
ATOM 1353 C CA . GLN A 1 184 ? 8.212 -14.911 -1.681 1.00 95.19 184 GLN A CA 1
ATOM 1354 C C . GLN A 1 184 ? 8.612 -15.167 -0.220 1.00 95.19 184 GLN A C 1
ATOM 1356 O O . GLN A 1 184 ? 7.775 -15.600 0.564 1.00 95.19 184 GLN A O 1
ATOM 1361 N N . ALA A 1 185 ? 9.840 -14.820 0.176 1.00 95.25 185 ALA A N 1
ATOM 1362 C CA . ALA A 1 185 ? 10.289 -14.960 1.562 1.00 95.25 185 ALA A CA 1
ATOM 1363 C C . ALA A 1 185 ? 9.483 -14.085 2.546 1.00 95.25 185 ALA A C 1
ATOM 1365 O O . ALA A 1 185 ? 9.175 -14.520 3.660 1.00 95.25 185 ALA A O 1
ATOM 1366 N N . ASP A 1 186 ? 9.100 -12.872 2.136 1.00 95.12 186 ASP A N 1
ATOM 1367 C CA . ASP A 1 186 ? 8.244 -11.992 2.941 1.00 95.12 186 ASP A CA 1
ATOM 1368 C C . ASP A 1 186 ? 6.833 -12.585 3.120 1.00 95.12 186 ASP A C 1
ATOM 1370 O O . ASP A 1 186 ? 6.265 -12.515 4.215 1.00 95.12 186 ASP A O 1
ATOM 1374 N N . VAL A 1 187 ? 6.268 -13.196 2.071 1.00 96.69 187 VAL A N 1
ATOM 1375 C CA . VAL A 1 187 ? 4.980 -13.911 2.145 1.00 96.69 187 VAL A CA 1
ATOM 1376 C C . VAL A 1 187 ? 5.084 -15.112 3.082 1.00 96.69 187 VAL A C 1
ATOM 1378 O O . VAL A 1 187 ? 4.269 -15.229 3.994 1.00 96.69 187 VAL A O 1
ATOM 1381 N N . ASP A 1 188 ? 6.120 -15.937 2.936 1.00 96.06 188 ASP A N 1
ATOM 1382 C CA . ASP A 1 188 ? 6.321 -17.122 3.775 1.00 96.06 188 ASP A CA 1
ATOM 1383 C C . ASP A 1 188 ? 6.475 -16.736 5.261 1.00 96.06 188 ASP A C 1
ATOM 1385 O O . ASP A 1 188 ? 5.909 -17.377 6.148 1.00 96.06 188 ASP A O 1
ATOM 1389 N N . THR A 1 189 ? 7.171 -15.629 5.545 1.00 97.44 189 THR A N 1
ATOM 1390 C CA . THR A 1 189 ? 7.313 -15.080 6.906 1.00 97.44 189 THR A CA 1
ATOM 1391 C C . THR A 1 189 ? 5.969 -14.619 7.476 1.00 97.44 189 THR A C 1
ATOM 1393 O O . THR A 1 189 ? 5.680 -14.819 8.659 1.00 97.44 189 THR A O 1
ATOM 1396 N N . ARG A 1 190 ? 5.123 -13.983 6.657 1.00 95.75 190 ARG A N 1
ATOM 1397 C CA . ARG A 1 190 ? 3.777 -13.567 7.080 1.00 95.75 190 ARG A CA 1
ATOM 1398 C C . ARG A 1 190 ? 2.885 -14.770 7.359 1.00 95.75 190 ARG A C 1
ATOM 1400 O O . ARG A 1 190 ? 2.186 -14.756 8.368 1.00 95.75 190 ARG A O 1
ATOM 1407 N N . ASP A 1 191 ? 2.941 -15.796 6.519 1.00 97.06 191 ASP A N 1
ATOM 1408 C CA . ASP A 1 191 ? 2.165 -17.023 6.702 1.00 97.06 191 ASP A CA 1
ATOM 1409 C C . ASP A 1 191 ? 2.568 -17.758 7.989 1.00 97.06 191 ASP A C 1
ATOM 1411 O O . ASP A 1 191 ? 1.698 -18.225 8.726 1.00 97.06 191 ASP A O 1
ATOM 1415 N N . GLN A 1 192 ? 3.862 -17.780 8.329 1.00 97.00 192 GLN A N 1
ATOM 1416 C CA . GLN A 1 192 ? 4.341 -18.310 9.611 1.00 97.00 192 GLN A CA 1
ATOM 1417 C C . GLN A 1 192 ? 3.771 -17.535 10.805 1.00 97.00 192 GLN A C 1
ATOM 1419 O O . GLN A 1 192 ? 3.200 -18.138 11.712 1.00 97.00 192 GLN A O 1
ATOM 1424 N N . ARG A 1 193 ? 3.835 -16.197 10.781 1.00 97.38 193 ARG A N 1
ATOM 1425 C CA . ARG A 1 193 ? 3.260 -15.359 11.851 1.00 97.38 193 ARG A CA 1
ATOM 1426 C C . ARG A 1 193 ? 1.750 -15.544 11.984 1.00 97.38 193 ARG A C 1
ATOM 1428 O O . ARG A 1 193 ? 1.228 -15.585 13.093 1.00 97.38 193 ARG A O 1
ATOM 1435 N N . LEU A 1 194 ? 1.035 -15.668 10.866 1.00 97.38 194 LEU A N 1
ATOM 1436 C CA . LEU A 1 194 ? -0.402 -15.946 10.880 1.00 97.38 194 LEU A CA 1
ATOM 1437 C C . LEU A 1 194 ? -0.702 -17.324 11.481 1.00 97.38 194 LEU A C 1
ATOM 1439 O O . LEU A 1 194 ? -1.674 -17.458 12.224 1.00 97.38 194 LEU A O 1
ATOM 1443 N N . ALA A 1 195 ? 0.131 -18.330 11.209 1.00 95.56 195 ALA A N 1
ATOM 1444 C CA . ALA A 1 195 ? -0.001 -19.646 11.822 1.00 95.56 195 ALA A CA 1
ATOM 1445 C C . ALA A 1 195 ? 0.209 -19.591 13.345 1.00 95.56 195 ALA A C 1
ATOM 1447 O O . ALA A 1 195 ? -0.589 -20.175 14.076 1.00 95.56 195 ALA A O 1
ATOM 1448 N N . GLU A 1 196 ? 1.209 -18.846 13.825 1.00 97.12 196 GLU A N 1
ATOM 1449 C CA . GLU A 1 196 ? 1.462 -18.625 15.260 1.00 97.12 196 GLU A CA 1
ATOM 1450 C C . GLU A 1 196 ? 0.306 -17.894 15.956 1.00 97.12 196 GLU A C 1
ATOM 1452 O O . GLU A 1 196 ? -0.146 -18.292 17.029 1.00 97.12 196 GLU A O 1
ATOM 1457 N N . VAL A 1 197 ? -0.239 -16.845 15.336 1.00 97.69 197 VAL A N 1
ATOM 1458 C CA . VAL A 1 197 ? -1.414 -16.148 15.883 1.00 97.69 197 VAL A CA 1
ATOM 1459 C C . VAL A 1 197 ? -2.623 -17.082 15.914 1.00 97.69 197 VAL A C 1
ATOM 1461 O O . VAL A 1 197 ? -3.364 -17.112 16.895 1.00 97.69 197 VAL A O 1
ATOM 1464 N N . ALA A 1 198 ? -2.820 -17.891 14.873 1.00 96.56 198 ALA A N 1
ATOM 1465 C CA . ALA A 1 198 ? -3.923 -18.839 14.824 1.00 96.56 198 ALA A CA 1
ATOM 1466 C C . ALA A 1 198 ? -3.804 -19.943 15.889 1.00 96.56 198 ALA A C 1
ATOM 1468 O O . ALA A 1 198 ? -4.828 -20.437 16.360 1.00 96.56 198 ALA A O 1
ATOM 1469 N N . THR A 1 199 ? -2.600 -20.378 16.269 1.00 97.75 199 THR A N 1
ATOM 1470 C CA . THR A 1 199 ? -2.430 -21.332 17.378 1.00 97.75 199 THR A CA 1
ATOM 1471 C C . THR A 1 199 ? -2.680 -20.665 18.726 1.00 97.75 199 THR A C 1
ATOM 1473 O O . THR A 1 199 ? -3.404 -21.234 19.542 1.00 97.75 199 THR A O 1
ATOM 1476 N N . ALA A 1 200 ? -2.192 -19.439 18.932 1.00 96.81 200 ALA A N 1
ATOM 1477 C CA . ALA A 1 200 ? -2.455 -18.670 20.147 1.00 96.81 200 ALA A CA 1
ATOM 1478 C C . ALA A 1 200 ? -3.958 -18.414 20.358 1.00 96.81 200 ALA A C 1
ATOM 1480 O O . ALA A 1 200 ? -4.479 -18.655 21.444 1.00 96.81 200 ALA A O 1
ATOM 1481 N N . LEU A 1 201 ? -4.681 -18.013 19.307 1.00 97.44 201 LEU A N 1
ATOM 1482 C CA . LEU A 1 201 ? -6.128 -17.786 19.379 1.00 97.44 201 LEU A CA 1
ATOM 1483 C C . LEU A 1 201 ? -6.914 -19.061 19.707 1.00 97.44 201 LEU A C 1
ATOM 1485 O O . LEU A 1 201 ? -7.893 -18.993 20.445 1.00 97.44 201 LEU A O 1
ATOM 1489 N N . ARG A 1 202 ? -6.492 -20.226 19.196 1.00 97.12 202 ARG A N 1
ATOM 1490 C CA . ARG A 1 202 ? -7.120 -21.509 19.560 1.00 97.12 202 ARG A CA 1
ATOM 1491 C C . ARG A 1 202 ? -6.903 -21.841 21.036 1.00 97.12 202 ARG A C 1
ATOM 1493 O O . ARG A 1 202 ? -7.853 -22.241 21.696 1.00 97.12 202 ARG A O 1
ATOM 1500 N N . ALA A 1 203 ? -5.700 -21.607 21.559 1.00 96.69 203 ALA A N 1
ATOM 1501 C CA . ALA A 1 203 ? -5.410 -21.817 22.976 1.00 96.69 203 ALA A CA 1
ATOM 1502 C C . ALA A 1 203 ? -6.220 -20.871 23.885 1.00 96.69 203 ALA A C 1
ATOM 1504 O O . ALA A 1 203 ? -6.733 -21.295 24.917 1.00 96.69 203 ALA A O 1
ATOM 1505 N N . GLU A 1 204 ? -6.383 -19.600 23.504 1.00 96.94 204 GLU A N 1
ATOM 1506 C CA . GLU A 1 204 ? -7.244 -18.666 24.247 1.00 96.94 204 GLU A CA 1
ATOM 1507 C C . GLU A 1 204 ? -8.728 -19.056 24.174 1.00 96.94 204 GLU A C 1
ATOM 1509 O O . GLU A 1 204 ? -9.441 -18.953 25.172 1.00 96.94 204 GLU A O 1
ATOM 1514 N N . ALA A 1 205 ? -9.197 -19.573 23.035 1.00 96.81 205 ALA A N 1
ATOM 1515 C CA . ALA A 1 205 ? -10.562 -20.083 22.915 1.00 96.81 205 ALA A CA 1
ATOM 1516 C C . ALA A 1 205 ? -10.822 -21.261 23.872 1.00 96.81 205 ALA A C 1
ATOM 1518 O O . ALA A 1 205 ? -11.859 -21.291 24.532 1.00 96.81 205 ALA A O 1
ATOM 1519 N N . GLU A 1 206 ? -9.869 -22.188 24.010 1.00 97.25 206 GLU A N 1
ATOM 1520 C CA . GLU A 1 206 ? -9.964 -23.298 24.969 1.00 97.25 206 GLU A CA 1
ATOM 1521 C C . GLU A 1 206 ? -10.031 -22.803 26.423 1.00 97.25 206 GLU A C 1
ATOM 1523 O O . GLU A 1 206 ? -10.857 -23.285 27.202 1.00 97.25 206 GLU A O 1
ATOM 1528 N N . LYS A 1 207 ? -9.232 -21.790 26.789 1.00 96.69 207 LYS A N 1
ATOM 1529 C CA . LYS A 1 207 ? -9.291 -21.168 28.126 1.00 96.69 207 LYS A CA 1
ATOM 1530 C C . LYS A 1 207 ? -10.639 -20.502 28.392 1.00 96.69 207 LYS A C 1
ATOM 1532 O O . LYS A 1 207 ? -11.179 -20.625 29.490 1.00 96.69 207 LYS A O 1
ATOM 1537 N N . LEU A 1 208 ? -11.190 -19.800 27.402 1.00 96.56 208 LEU A N 1
ATOM 1538 C CA . LEU A 1 208 ? -12.494 -19.150 27.529 1.00 96.56 208 LEU A CA 1
ATOM 1539 C C . LEU A 1 208 ? -13.619 -20.168 27.718 1.00 96.56 208 LEU A C 1
ATOM 1541 O O . LEU A 1 208 ? -14.503 -19.938 28.539 1.00 96.56 208 LEU A O 1
ATOM 1545 N N . GLU A 1 209 ? -13.590 -21.292 27.004 1.00 96.31 209 GLU A N 1
ATOM 1546 C CA . GLU A 1 209 ? -14.569 -22.365 27.210 1.00 96.31 209 GLU A CA 1
ATOM 1547 C C . GLU A 1 209 ? -14.447 -22.996 28.607 1.00 96.31 209 GLU A C 1
ATOM 1549 O O . GLU A 1 209 ? -15.467 -23.239 29.255 1.00 96.31 209 GLU A O 1
ATOM 1554 N N . ALA A 1 210 ? -13.228 -23.160 29.133 1.00 95.25 210 ALA A N 1
ATOM 1555 C CA . ALA A 1 210 ? -13.026 -23.610 30.512 1.00 95.25 210 ALA A CA 1
ATOM 1556 C C . ALA A 1 210 ? -13.620 -22.622 31.537 1.00 95.25 210 ALA A C 1
ATOM 1558 O O . ALA A 1 210 ? -14.398 -23.021 32.403 1.00 95.25 210 ALA A O 1
ATOM 1559 N N . LEU A 1 211 ? -13.346 -21.320 31.392 1.00 96.81 211 LEU A N 1
ATOM 1560 C CA . LEU A 1 211 ? -13.899 -20.279 32.271 1.00 96.81 211 LEU A CA 1
ATOM 1561 C C . LEU A 1 211 ? -15.429 -20.184 32.186 1.00 96.81 211 LEU A C 1
ATOM 1563 O O . LEU A 1 211 ? -16.101 -19.956 33.197 1.00 96.81 211 LEU A O 1
ATOM 1567 N N . LYS A 1 212 ? -16.012 -20.378 30.997 1.00 96.69 212 LYS A N 1
ATOM 1568 C CA . LYS A 1 212 ? -17.471 -20.459 30.827 1.00 96.69 212 LYS A CA 1
ATOM 1569 C C . LYS A 1 212 ? -18.059 -21.655 31.573 1.00 96.69 212 LYS A C 1
ATOM 1571 O O . LYS A 1 212 ? -19.093 -21.511 32.220 1.00 96.69 212 LYS A O 1
ATOM 1576 N N . ALA A 1 213 ? -17.407 -22.815 31.518 1.00 95.56 213 ALA A N 1
ATOM 1577 C CA . ALA A 1 213 ? -17.850 -23.995 32.255 1.00 95.56 213 ALA A CA 1
ATOM 1578 C C . ALA A 1 213 ? -17.782 -23.773 33.778 1.00 95.56 213 ALA A C 1
ATOM 1580 O O . ALA A 1 213 ? -18.736 -24.089 34.491 1.00 95.56 213 ALA A O 1
ATOM 1581 N N . GLU A 1 214 ? -16.702 -23.161 34.273 1.00 96.88 214 GLU A N 1
ATOM 1582 C CA . GLU A 1 214 ? -16.547 -22.819 35.693 1.00 96.88 214 GLU A CA 1
ATOM 1583 C C . GLU A 1 214 ? -17.608 -21.821 36.173 1.00 96.88 214 GLU A C 1
ATOM 1585 O O . GLU A 1 214 ? -18.245 -22.025 37.209 1.00 96.88 214 GLU A O 1
ATOM 1590 N N . SER A 1 215 ? -17.851 -20.759 35.404 1.00 95.88 215 SER A N 1
ATOM 1591 C CA . SER A 1 215 ? -18.871 -19.759 35.735 1.00 95.88 215 SER A CA 1
ATOM 1592 C C . SER A 1 215 ? -20.293 -20.327 35.666 1.00 95.88 215 SER A C 1
ATOM 1594 O O . SER A 1 215 ? -21.107 -20.027 36.541 1.00 95.88 215 SER A O 1
ATOM 1596 N N . ALA A 1 216 ? -20.589 -21.215 34.711 1.00 95.69 216 ALA A N 1
ATOM 1597 C CA . ALA A 1 216 ? -21.859 -21.941 34.667 1.00 95.69 216 ALA A CA 1
ATOM 1598 C C . ALA A 1 216 ? -22.064 -22.819 35.916 1.00 95.69 216 ALA A C 1
ATOM 1600 O O . ALA A 1 216 ? -23.143 -22.796 36.513 1.00 95.69 216 ALA A O 1
ATOM 1601 N N . ALA A 1 217 ? -21.025 -23.535 36.360 1.00 95.81 217 ALA A N 1
ATOM 1602 C CA . ALA A 1 217 ? -21.074 -24.326 37.589 1.00 95.81 217 ALA A CA 1
ATOM 1603 C C . ALA A 1 217 ? -21.266 -23.443 38.839 1.00 95.81 217 ALA A C 1
ATOM 1605 O O . ALA A 1 217 ? -22.064 -23.769 39.721 1.00 95.81 217 ALA A O 1
ATOM 1606 N N . ALA A 1 218 ? -20.597 -22.287 38.901 1.00 94.94 218 ALA A N 1
ATOM 1607 C CA . ALA A 1 218 ? -20.754 -21.330 39.995 1.00 94.94 218 ALA A CA 1
ATOM 1608 C C . ALA A 1 218 ? -22.180 -20.755 40.070 1.00 94.94 218 ALA A C 1
ATOM 1610 O O . ALA A 1 218 ? -22.740 -20.636 41.163 1.00 94.94 218 ALA A O 1
ATOM 1611 N N . LEU A 1 219 ? -22.795 -20.448 38.923 1.00 95.88 219 LEU A N 1
ATOM 1612 C CA . LEU A 1 219 ? -24.184 -19.986 38.853 1.00 95.88 219 LEU A CA 1
ATOM 1613 C C . LEU A 1 219 ? -25.169 -21.055 39.336 1.00 95.88 219 LEU A C 1
ATOM 1615 O O . LEU A 1 219 ? -26.073 -20.739 40.108 1.00 95.88 219 LEU A O 1
ATOM 1619 N N . GLN A 1 220 ? -24.971 -22.320 38.954 1.00 95.62 220 GLN A N 1
ATOM 1620 C CA . GLN A 1 220 ? -25.786 -23.432 39.458 1.00 95.62 220 GLN A CA 1
ATOM 1621 C C . GLN A 1 220 ? -25.657 -23.587 40.980 1.00 95.62 220 GLN A C 1
ATOM 1623 O O . GLN A 1 220 ? -26.659 -23.752 41.677 1.00 95.62 220 GLN A O 1
ATOM 1628 N N . ALA A 1 221 ? -24.442 -23.463 41.520 1.00 95.12 221 ALA A N 1
ATOM 1629 C CA . ALA A 1 221 ? -24.219 -23.503 42.963 1.00 95.12 221 ALA A CA 1
ATOM 1630 C C . ALA A 1 221 ? -24.901 -22.331 43.696 1.00 95.12 221 ALA A C 1
ATOM 1632 O O . ALA A 1 221 ? -25.440 -22.516 44.789 1.00 95.12 221 ALA A O 1
ATOM 1633 N N . LEU A 1 222 ? -24.901 -21.129 43.107 1.00 96.19 222 LEU A N 1
ATOM 1634 C CA . LEU A 1 222 ? -25.594 -19.965 43.665 1.00 96.19 222 LEU A CA 1
ATOM 1635 C C . LEU A 1 222 ? -27.116 -20.161 43.655 1.00 96.19 222 LEU A C 1
ATOM 1637 O O . LEU A 1 222 ? -27.762 -19.889 44.664 1.00 96.19 222 LEU A O 1
ATOM 1641 N N . ALA A 1 223 ? -27.675 -20.680 42.558 1.00 95.19 223 ALA A N 1
ATOM 1642 C CA . ALA A 1 223 ? -29.098 -20.995 42.454 1.00 95.19 223 ALA A CA 1
ATOM 1643 C C . ALA A 1 223 ? -29.536 -21.977 43.554 1.00 95.19 223 ALA A C 1
ATOM 1645 O O . ALA A 1 223 ? -30.510 -21.716 44.257 1.00 95.19 223 ALA A O 1
ATOM 1646 N N . GLY A 1 224 ? -28.750 -23.032 43.805 1.00 94.12 224 GLY A N 1
ATOM 1647 C CA . GLY A 1 224 ? -29.020 -23.967 44.903 1.00 94.12 224 GLY A CA 1
ATOM 1648 C C . GLY A 1 224 ? -28.999 -23.311 46.294 1.00 94.12 224 GLY A C 1
ATOM 1649 O O . GLY A 1 224 ? -29.819 -23.645 47.150 1.00 94.12 224 GLY A O 1
ATOM 1650 N N . LYS A 1 225 ? -28.108 -22.336 46.530 1.00 96.19 225 LYS A N 1
ATOM 1651 C CA . LYS A 1 225 ? -28.092 -21.554 47.784 1.00 96.19 225 LYS A CA 1
ATOM 1652 C C . LYS A 1 225 ? -29.322 -20.658 47.921 1.00 96.19 225 LYS A C 1
ATOM 1654 O O . LYS A 1 225 ? -29.849 -20.541 49.025 1.00 96.19 225 LYS A O 1
ATOM 1659 N N . ILE A 1 226 ? -29.776 -20.044 46.827 1.00 94.81 226 ILE A N 1
ATOM 1660 C CA . ILE A 1 226 ? -30.995 -19.226 46.817 1.00 94.81 226 ILE A CA 1
ATOM 1661 C C . ILE A 1 226 ? -32.194 -20.101 47.187 1.00 94.81 226 ILE A C 1
ATOM 1663 O O . ILE A 1 226 ? -32.883 -19.778 48.151 1.00 94.81 226 ILE A O 1
ATOM 1667 N N . GLU A 1 227 ? -32.373 -21.255 46.539 1.00 94.75 227 GLU A N 1
ATOM 1668 C CA . GLU A 1 227 ? -33.457 -22.192 46.869 1.00 94.75 227 GLU A CA 1
ATOM 1669 C C . GLU A 1 227 ? -33.414 -22.658 48.334 1.00 94.75 227 GLU A C 1
ATOM 1671 O O . GLU A 1 227 ? -34.450 -22.752 48.997 1.00 94.75 227 GLU A O 1
ATOM 1676 N N . ALA A 1 228 ? -32.220 -22.935 48.872 1.00 93.81 228 ALA A N 1
ATOM 1677 C CA . ALA A 1 228 ? -32.055 -23.283 50.282 1.00 93.81 228 ALA A CA 1
ATOM 1678 C C . ALA A 1 228 ? -32.468 -22.125 51.209 1.00 93.81 228 ALA A C 1
ATOM 1680 O O . ALA A 1 228 ? -33.204 -22.344 52.173 1.00 93.81 228 ALA A O 1
ATOM 1681 N N . SER A 1 229 ? -32.061 -20.893 50.887 1.00 93.44 229 SER A N 1
ATOM 1682 C CA . SER A 1 229 ? -32.426 -19.697 51.655 1.00 93.44 229 SER A CA 1
ATOM 1683 C C . SER A 1 229 ? -33.926 -19.390 51.595 1.00 93.44 229 SER A C 1
ATOM 1685 O O . SER A 1 229 ? -34.520 -19.008 52.602 1.00 93.44 229 SER A O 1
ATOM 1687 N N . GLU A 1 230 ? -34.575 -19.623 50.451 1.00 94.38 230 GLU A N 1
ATOM 1688 C CA . GLU A 1 230 ? -36.021 -19.464 50.298 1.00 94.38 230 GLU A CA 1
ATOM 1689 C C . GLU A 1 230 ? -36.786 -20.501 51.122 1.00 94.38 230 GLU A C 1
ATOM 1691 O O . GLU A 1 230 ? -37.761 -20.153 51.799 1.00 94.38 230 GLU A O 1
ATOM 1696 N N . LYS A 1 231 ? -36.310 -21.756 51.137 1.00 92.88 231 LYS A N 1
ATOM 1697 C CA . LYS A 1 231 ? -36.840 -22.799 52.024 1.00 92.88 231 LYS A CA 1
ATOM 1698 C C . LYS A 1 231 ? -36.701 -22.381 53.484 1.00 92.88 231 LYS A C 1
ATOM 1700 O O . LYS A 1 231 ? -37.707 -22.371 54.185 1.00 92.88 231 LYS A O 1
ATOM 1705 N N . GLU A 1 232 ? -35.524 -21.952 53.936 1.00 92.81 232 GLU A N 1
ATOM 1706 C CA . GLU A 1 232 ? -35.331 -21.465 55.311 1.00 92.81 232 GLU A CA 1
ATOM 1707 C C . GLU A 1 232 ? -36.234 -20.274 55.658 1.00 92.81 232 GLU A C 1
ATOM 1709 O O . GLU A 1 232 ? -36.842 -20.252 56.732 1.00 92.81 232 GLU A O 1
ATOM 1714 N N . ALA A 1 233 ? -36.373 -19.303 54.750 1.00 90.00 233 ALA A N 1
ATOM 1715 C CA . ALA A 1 233 ? -37.250 -18.150 54.927 1.00 90.00 233 ALA A CA 1
ATOM 1716 C C . ALA A 1 233 ? -38.728 -18.559 55.018 1.00 90.00 233 ALA A C 1
ATOM 1718 O O . ALA A 1 233 ? -39.490 -17.958 55.778 1.00 90.00 233 ALA A O 1
ATOM 1719 N N . SER A 1 234 ? -39.150 -19.581 54.266 1.00 89.62 234 SER A N 1
ATOM 1720 C CA . SER A 1 234 ? -40.498 -20.149 54.376 1.00 89.62 234 SER A CA 1
ATOM 1721 C C . SER A 1 234 ? -40.718 -20.819 55.738 1.00 89.62 234 SER A C 1
ATOM 1723 O O . SER A 1 234 ? -41.737 -20.573 56.384 1.00 89.62 234 SER A O 1
ATOM 1725 N N . THR A 1 235 ? -39.720 -21.549 56.248 1.00 92.06 235 THR A N 1
ATOM 1726 C CA . THR A 1 235 ? -39.752 -22.168 57.580 1.00 92.06 235 THR A CA 1
ATOM 1727 C C . THR A 1 235 ? -39.811 -21.115 58.689 1.00 92.06 235 THR A C 1
ATOM 1729 O O . THR A 1 235 ? -40.546 -21.264 59.667 1.00 92.06 235 THR A O 1
ATOM 1732 N N . TRP A 1 236 ? -39.046 -20.027 58.555 1.00 87.62 236 TRP A N 1
ATOM 1733 C CA . TRP A 1 236 ? -39.099 -18.886 59.472 1.00 87.62 236 TRP A CA 1
ATOM 1734 C C . TRP A 1 236 ? -40.454 -18.185 59.451 1.00 87.62 236 TRP A C 1
ATOM 1736 O O . TRP A 1 236 ? -40.975 -17.891 60.523 1.00 87.62 236 TRP A O 1
ATOM 1746 N N . ARG A 1 237 ? -41.048 -17.963 58.270 1.00 89.94 237 ARG A N 1
ATOM 1747 C CA . ARG A 1 237 ? -42.406 -17.408 58.149 1.00 89.94 237 ARG A CA 1
ATOM 1748 C C . ARG A 1 237 ? -43.441 -18.281 58.851 1.00 89.94 237 ARG A C 1
ATOM 1750 O O . ARG A 1 237 ? -44.192 -17.751 59.660 1.00 89.94 237 ARG A O 1
ATOM 1757 N N . GLY A 1 238 ? -43.410 -19.598 58.643 1.00 90.12 238 GLY A N 1
ATOM 1758 C CA . GLY A 1 238 ? -44.312 -20.521 59.340 1.00 90.12 238 GLY A CA 1
ATOM 1759 C C . GLY A 1 238 ? -44.166 -20.456 60.865 1.00 90.12 238 GLY A C 1
ATOM 1760 O O . GLY A 1 238 ? -45.161 -20.371 61.581 1.00 90.12 238 GLY A O 1
ATOM 1761 N N . ARG A 1 239 ? -42.929 -20.399 61.383 1.00 86.75 239 ARG A N 1
ATOM 1762 C CA . ARG A 1 239 ? -42.686 -20.182 62.824 1.00 86.75 239 ARG A CA 1
ATOM 1763 C C . ARG A 1 239 ? -43.173 -18.820 63.312 1.00 86.75 239 ARG A C 1
ATOM 1765 O O . ARG A 1 239 ? -43.694 -18.725 64.417 1.00 86.75 239 ARG A O 1
ATOM 1772 N N . TYR A 1 240 ? -42.981 -17.771 62.515 1.00 82.44 240 TYR A N 1
ATOM 1773 C CA . TYR A 1 240 ? -43.448 -16.429 62.843 1.00 82.44 240 TYR A CA 1
ATOM 1774 C C . TYR A 1 240 ? -44.975 -16.403 62.923 1.00 82.44 240 TYR A C 1
ATOM 1776 O O . TYR A 1 240 ? -45.508 -15.860 63.878 1.00 82.44 240 TYR A O 1
ATOM 1784 N N . GLU A 1 241 ? -45.696 -17.020 61.991 1.00 84.38 241 GLU A N 1
ATOM 1785 C CA . GLU A 1 241 ? -47.163 -17.120 62.034 1.00 84.38 241 GLU A CA 1
ATOM 1786 C C . GLU A 1 241 ? -47.675 -17.916 63.243 1.00 84.38 241 GLU A C 1
ATOM 1788 O O . GLU A 1 241 ? -48.702 -17.562 63.809 1.00 84.38 241 GLU A O 1
ATOM 1793 N N . GLN A 1 242 ? -46.934 -18.932 63.694 1.00 83.25 242 GLN A N 1
ATOM 1794 C CA . GLN A 1 242 ? -47.263 -19.734 64.882 1.00 83.25 242 GLN A CA 1
ATOM 1795 C C . GLN A 1 242 ? -46.894 -19.067 66.222 1.00 83.25 242 GLN A C 1
ATOM 1797 O O . GLN A 1 242 ? -47.026 -19.691 67.278 1.00 83.25 242 GLN A O 1
ATOM 1802 N N . ARG A 1 243 ? -46.397 -17.824 66.217 1.00 77.50 243 ARG A N 1
ATOM 1803 C CA . ARG A 1 243 ? -45.980 -17.146 67.451 1.00 77.50 243 ARG A CA 1
ATOM 1804 C C . ARG A 1 243 ? -47.194 -16.761 68.317 1.00 77.50 243 ARG A C 1
ATOM 1806 O O . ARG A 1 243 ? -48.185 -16.281 67.773 1.00 77.50 243 ARG A O 1
ATOM 1813 N N . PRO A 1 244 ? -47.119 -16.911 69.650 1.00 73.31 244 PRO A N 1
ATOM 1814 C CA . PRO A 1 244 ? -48.170 -16.438 70.547 1.00 73.31 244 PRO A CA 1
ATOM 1815 C C . PRO A 1 244 ? -48.268 -14.904 70.526 1.00 73.31 244 PRO A C 1
ATOM 1817 O O . PRO A 1 244 ? -47.255 -14.215 70.381 1.00 73.31 244 PRO A O 1
ATOM 1820 N N . ASP A 1 245 ? -49.479 -14.368 70.687 1.00 66.62 245 ASP A N 1
ATOM 1821 C CA . ASP A 1 245 ? -49.749 -12.926 70.671 1.00 66.62 245 ASP A CA 1
ATOM 1822 C C . ASP A 1 245 ? -49.045 -12.209 71.837 1.00 66.62 245 ASP A C 1
ATOM 1824 O O . ASP A 1 245 ? -49.445 -12.295 72.997 1.00 66.62 245 ASP A O 1
ATOM 1828 N N . THR A 1 246 ? -47.980 -11.463 71.536 1.00 62.41 246 THR A N 1
ATOM 1829 C CA . THR A 1 246 ? -47.166 -10.718 72.514 1.00 62.41 246 THR A CA 1
ATOM 1830 C C . THR A 1 246 ? -47.625 -9.273 72.721 1.00 62.41 246 THR A C 1
ATOM 1832 O O . THR A 1 246 ? -46.836 -8.419 73.133 1.00 62.41 246 THR A O 1
ATOM 1835 N N . SER A 1 247 ? -48.907 -8.971 72.498 1.00 56.06 247 SER A N 1
ATOM 1836 C CA . SER A 1 247 ? -49.486 -7.636 72.734 1.00 56.06 247 SER A CA 1
ATOM 1837 C C . SER A 1 247 ? -49.247 -7.109 74.162 1.00 56.06 247 SER A C 1
ATOM 1839 O O . SER A 1 247 ? -49.207 -5.899 74.366 1.00 56.06 247 SER A O 1
ATOM 1841 N N . ALA A 1 248 ? -48.969 -7.990 75.131 1.00 54.53 248 ALA A N 1
ATOM 1842 C CA . ALA A 1 248 ? -48.584 -7.628 76.496 1.00 54.53 248 ALA A CA 1
ATOM 1843 C C . ALA A 1 248 ? -47.145 -7.072 76.660 1.00 54.53 248 ALA A C 1
ATOM 1845 O O . ALA A 1 248 ? -46.871 -6.419 77.663 1.00 54.53 248 ALA A O 1
ATOM 1846 N N . LEU A 1 249 ? -46.218 -7.285 75.713 1.00 54.31 249 LEU A N 1
ATOM 1847 C CA . LEU A 1 249 ? -44.807 -6.854 75.832 1.00 54.31 249 LEU A CA 1
ATOM 1848 C C . LEU A 1 249 ? -44.521 -5.466 75.222 1.00 54.31 249 LEU A C 1
ATOM 1850 O O . LEU A 1 249 ? -43.513 -4.842 75.547 1.00 54.31 249 LEU A O 1
ATOM 1854 N N . LEU A 1 250 ? -45.412 -4.949 74.371 1.00 51.97 250 LEU A N 1
ATOM 1855 C CA . LEU A 1 250 ? -45.257 -3.657 73.682 1.00 51.97 250 LEU A CA 1
ATOM 1856 C C . LEU A 1 250 ? -45.509 -2.428 74.572 1.00 51.97 250 LEU A C 1
ATOM 1858 O O . LEU A 1 250 ? -45.177 -1.314 74.174 1.00 51.97 250 LEU A O 1
ATOM 1862 N N . ALA A 1 251 ? -46.018 -2.607 75.793 1.00 56.28 251 ALA A N 1
ATOM 1863 C CA . ALA A 1 251 ? -46.189 -1.512 76.750 1.00 56.28 251 ALA A CA 1
ATOM 1864 C C . ALA A 1 251 ? -44.857 -0.960 77.316 1.00 56.28 251 ALA A C 1
ATOM 1866 O O . ALA A 1 251 ? -44.878 0.014 78.065 1.00 56.28 251 ALA A O 1
ATOM 1867 N N . ALA A 1 252 ? -43.703 -1.552 76.971 1.00 56.34 252 ALA A N 1
ATOM 1868 C CA . ALA A 1 252 ? -42.413 -1.256 77.601 1.00 56.34 252 ALA A CA 1
ATOM 1869 C C . ALA A 1 252 ? -41.373 -0.499 76.736 1.00 56.34 252 ALA A C 1
ATOM 1871 O O . ALA A 1 252 ? -40.261 -0.292 77.217 1.00 56.34 252 ALA A O 1
ATOM 1872 N N . CYS A 1 253 ? -41.650 -0.072 75.492 1.00 56.84 253 CYS A N 1
ATOM 1873 C CA . CYS A 1 253 ? -40.620 0.562 74.634 1.00 56.84 253 CYS A CA 1
ATOM 1874 C C . CYS A 1 253 ? -41.089 1.835 73.894 1.00 56.84 253 CYS A C 1
ATOM 1876 O O . CYS A 1 253 ? -42.154 1.852 73.285 1.00 56.84 253 CYS A O 1
ATOM 1878 N N . GLN A 1 254 ? -40.262 2.896 73.927 1.00 61.28 254 GLN A N 1
ATOM 1879 C CA . GLN A 1 254 ? -40.486 4.208 73.285 1.00 61.28 254 GLN A CA 1
ATOM 1880 C C . GLN A 1 254 ? -39.822 4.327 71.894 1.00 61.28 254 GLN A C 1
ATOM 1882 O O . GLN A 1 254 ? -38.860 3.625 71.591 1.00 61.28 254 GLN A O 1
ATOM 1887 N N . ALA A 1 255 ? -40.342 5.236 71.055 1.00 57.72 255 ALA A N 1
ATOM 1888 C CA . ALA A 1 255 ? -40.016 5.389 69.629 1.00 57.72 255 ALA A CA 1
ATOM 1889 C C . ALA A 1 255 ? -38.777 6.267 69.323 1.00 57.72 255 ALA A C 1
ATOM 1891 O O . ALA A 1 255 ? -38.496 7.234 70.030 1.00 57.72 255 ALA A O 1
ATOM 1892 N N . ALA A 1 256 ? -38.077 5.960 68.219 1.00 57.75 256 ALA A N 1
ATOM 1893 C CA . ALA A 1 256 ? -36.880 6.664 67.733 1.00 57.75 256 ALA A CA 1
ATOM 1894 C C . ALA A 1 256 ? -37.184 7.711 66.621 1.00 57.75 256 ALA A C 1
ATOM 1896 O O . ALA A 1 256 ? -38.149 7.532 65.876 1.00 57.75 256 ALA A O 1
ATOM 1897 N N . PRO A 1 257 ? -36.374 8.786 66.468 1.00 54.69 257 PRO A N 1
ATOM 1898 C CA . PRO A 1 257 ? -36.692 9.931 65.598 1.00 54.69 257 PRO A CA 1
ATOM 1899 C C . PRO A 1 257 ? -36.210 9.819 64.131 1.00 54.69 257 PRO A C 1
ATOM 1901 O O . PRO A 1 257 ? -35.205 9.176 63.828 1.00 54.69 257 PRO A O 1
ATOM 1904 N N . THR A 1 258 ? -36.906 10.518 63.221 1.00 62.06 258 THR A N 1
ATOM 1905 C CA . THR A 1 258 ? -36.716 10.525 61.748 1.00 62.06 258 THR A CA 1
ATOM 1906 C C . THR A 1 258 ? -35.901 11.724 61.217 1.00 62.06 258 THR A C 1
ATOM 1908 O O . THR A 1 258 ? -36.013 12.825 61.754 1.00 62.06 258 THR A O 1
ATOM 1911 N N . LYS A 1 259 ? -35.136 11.550 60.118 1.00 50.38 259 LYS A N 1
ATOM 1912 C CA . LYS A 1 259 ? -34.286 12.585 59.461 1.00 50.38 259 LYS A CA 1
ATOM 1913 C C . LYS A 1 259 ? -34.877 13.152 58.142 1.00 50.38 259 LYS A C 1
ATOM 1915 O O . LYS A 1 259 ? -35.495 12.377 57.416 1.00 50.38 259 LYS A O 1
ATOM 1920 N N . PRO A 1 260 ? -34.628 14.434 57.772 1.00 57.06 260 PRO A N 1
ATOM 1921 C CA . PRO A 1 260 ? -35.123 15.053 56.527 1.00 57.06 260 PRO A CA 1
ATOM 1922 C C . PRO A 1 260 ? -34.073 15.210 55.392 1.00 57.06 260 PRO A C 1
ATOM 1924 O O . PRO A 1 260 ? -32.876 15.298 55.660 1.00 57.06 260 PRO A O 1
ATOM 1927 N N . ASN A 1 261 ? -34.540 15.298 54.131 1.00 57.06 261 ASN A N 1
ATOM 1928 C CA . ASN A 1 261 ? -33.745 15.415 52.883 1.00 57.06 261 ASN A CA 1
ATOM 1929 C C . ASN A 1 261 ? -33.634 16.860 52.331 1.00 57.06 261 ASN A C 1
ATOM 1931 O O . ASN A 1 261 ? -34.503 17.693 52.581 1.00 57.06 261 ASN A O 1
ATOM 1935 N N . THR A 1 262 ? -32.592 17.139 51.531 1.00 51.34 262 THR A N 1
ATOM 1936 C CA . THR A 1 262 ? -32.218 18.467 50.981 1.00 51.34 262 THR A CA 1
ATOM 1937 C C . THR A 1 262 ? -32.649 18.730 49.516 1.00 51.34 262 THR A C 1
ATOM 1939 O O . THR A 1 262 ? -32.838 17.775 48.762 1.00 51.34 262 THR A O 1
ATOM 1942 N N . PRO A 1 263 ? -32.789 20.011 49.081 1.00 65.44 263 PRO A N 1
ATOM 1943 C CA . PRO A 1 263 ? -33.315 20.380 47.756 1.00 65.44 263 PRO A CA 1
ATOM 1944 C C . PRO A 1 263 ? -32.237 20.583 46.662 1.00 65.44 263 PRO A C 1
ATOM 1946 O O . PRO A 1 263 ? -31.061 20.786 46.957 1.00 65.44 263 PRO A O 1
ATOM 1949 N N . ALA A 1 264 ? -32.659 20.556 45.387 1.00 53.03 264 ALA A N 1
ATOM 1950 C CA . ALA A 1 264 ? -31.805 20.577 44.185 1.00 53.03 264 ALA A CA 1
ATOM 1951 C C . ALA A 1 264 ? -31.534 21.994 43.605 1.00 53.03 264 ALA A C 1
ATOM 1953 O O . ALA A 1 264 ? -32.408 22.856 43.711 1.00 53.03 264 ALA A O 1
ATOM 1954 N N . PRO A 1 265 ? -30.385 22.252 42.933 1.00 50.66 265 PRO A N 1
ATOM 1955 C CA . PRO A 1 265 ? -30.075 23.567 42.359 1.00 50.66 265 PRO A CA 1
ATOM 1956 C C . PRO A 1 265 ? -30.376 23.699 40.849 1.00 50.66 265 PRO A C 1
ATOM 1958 O O . PRO A 1 265 ? -30.287 22.738 40.087 1.00 50.66 265 PRO A O 1
ATOM 1961 N N . ALA A 1 266 ? -30.665 24.935 40.416 1.00 57.84 266 ALA A N 1
ATOM 1962 C CA . ALA A 1 266 ? -30.950 25.339 39.034 1.00 57.84 266 ALA A CA 1
ATOM 1963 C C . ALA A 1 266 ? -29.918 26.355 38.497 1.00 57.84 266 ALA A C 1
ATOM 1965 O O . ALA A 1 266 ? -29.518 27.264 39.223 1.00 57.84 266 ALA A O 1
ATOM 1966 N N . LEU A 1 267 ? -29.536 26.249 37.213 1.00 46.66 267 LEU A N 1
ATOM 1967 C CA . LEU A 1 267 ? -28.882 27.320 36.435 1.00 46.66 267 LEU A CA 1
ATOM 1968 C C . LEU A 1 267 ? -28.960 27.031 34.921 1.00 46.66 267 LEU A C 1
ATOM 1970 O O . LEU A 1 267 ? -28.495 25.991 34.461 1.00 46.66 267 LEU A O 1
ATOM 1974 N N . ILE A 1 268 ? -29.505 27.968 34.135 1.00 52.38 268 ILE A N 1
ATOM 1975 C CA . ILE A 1 268 ? -29.560 27.915 32.660 1.00 52.38 268 ILE A CA 1
ATOM 1976 C C . ILE A 1 268 ? -28.872 29.171 32.103 1.00 52.38 268 ILE A C 1
ATOM 1978 O O . ILE A 1 268 ? -29.192 30.282 32.516 1.00 52.38 268 ILE A O 1
ATOM 1982 N N . LYS A 1 269 ? -27.929 29.008 31.161 1.00 53.44 269 LYS A N 1
ATOM 1983 C CA . LYS A 1 269 ? -27.225 30.108 30.468 1.00 53.44 269 LYS A CA 1
ATOM 1984 C C . LYS A 1 269 ? -27.704 30.245 29.016 1.00 53.44 269 LYS A C 1
ATOM 1986 O O . LYS A 1 269 ? -27.840 29.239 28.321 1.00 53.44 269 LYS A O 1
ATOM 1991 N N . VAL A 1 270 ? -27.893 31.486 28.552 1.00 50.59 270 VAL A N 1
ATOM 1992 C CA . VAL A 1 270 ? -28.329 31.848 27.185 1.00 50.59 270 VAL A CA 1
ATOM 1993 C C . VAL A 1 270 ? -27.172 32.522 26.416 1.00 50.59 270 VAL A C 1
ATOM 1995 O O . VAL A 1 270 ? -26.481 33.351 27.007 1.00 50.59 270 VAL A O 1
ATOM 1998 N N . PRO A 1 271 ? -26.919 32.187 25.132 1.00 50.31 271 PRO A N 1
ATOM 1999 C CA . PRO A 1 271 ? -25.805 32.748 24.360 1.00 50.31 271 PRO A CA 1
ATOM 2000 C C . PRO A 1 271 ? -26.150 34.047 23.603 1.00 50.31 271 PRO A C 1
ATOM 2002 O O . PRO A 1 271 ? -27.259 34.207 23.099 1.00 50.31 271 PRO A O 1
ATOM 2005 N N . VAL A 1 272 ? -25.154 34.932 23.465 1.00 50.03 272 VAL A N 1
ATOM 2006 C CA . VAL A 1 272 ? -25.186 36.190 22.687 1.00 50.03 272 VAL A CA 1
ATOM 2007 C C . VAL A 1 272 ? -24.354 36.029 21.405 1.00 50.03 272 VAL A C 1
ATOM 2009 O O . VAL A 1 272 ? -23.317 35.367 21.429 1.00 50.03 272 VAL A O 1
ATOM 2012 N N . ALA A 1 273 ? -24.808 36.608 20.287 1.00 48.19 273 ALA A N 1
ATOM 2013 C CA . ALA A 1 273 ? -24.150 36.519 18.979 1.00 48.19 273 ALA A CA 1
ATOM 2014 C C . ALA A 1 273 ? -23.114 37.638 18.755 1.00 48.19 273 ALA A C 1
ATOM 2016 O O . ALA A 1 273 ? -23.371 38.801 19.060 1.00 48.19 273 ALA A O 1
ATOM 2017 N N . THR A 1 274 ? -21.975 37.284 18.155 1.00 53.84 274 THR A N 1
ATOM 2018 C CA . THR A 1 274 ? -20.863 38.193 17.828 1.00 53.84 274 THR A CA 1
ATOM 2019 C C . THR A 1 274 ? -20.658 38.234 16.309 1.00 53.84 274 THR A C 1
ATOM 2021 O O . THR A 1 274 ? -20.647 37.181 15.673 1.00 53.84 274 THR A O 1
ATOM 2024 N N . TYR A 1 275 ? -20.484 39.423 15.720 1.00 60.56 275 TYR A N 1
ATOM 2025 C CA . TYR A 1 275 ? -20.263 39.607 14.275 1.00 60.56 275 TYR A CA 1
ATOM 2026 C C . TYR A 1 275 ? -18.772 39.745 13.923 1.00 60.56 275 TYR A C 1
ATOM 2028 O O . TYR A 1 275 ? -17.999 40.296 14.705 1.00 60.56 275 TYR A O 1
ATOM 2036 N N . VAL A 1 276 ? -18.385 39.279 12.727 1.00 69.62 276 VAL A N 1
ATOM 2037 C CA . VAL A 1 276 ? -17.012 39.349 12.188 1.00 69.62 276 VAL A CA 1
ATOM 2038 C C . VAL A 1 276 ? -16.972 40.328 11.001 1.00 69.62 276 VAL A C 1
ATOM 2040 O O . VAL A 1 276 ? -17.771 40.163 10.076 1.00 69.62 276 VAL A O 1
ATOM 2043 N N . PRO A 1 277 ? -16.083 41.340 10.990 1.00 67.00 277 PRO A N 1
ATOM 2044 C CA . PRO A 1 277 ? -15.977 42.296 9.885 1.00 67.00 277 PRO A CA 1
ATOM 2045 C C . PRO A 1 277 ? -15.318 41.675 8.637 1.00 67.00 277 PRO A C 1
ATOM 2047 O O . PRO A 1 277 ? -14.379 40.891 8.751 1.00 67.00 277 PRO A O 1
ATOM 2050 N N . ILE A 1 278 ? -15.799 42.042 7.441 1.00 69.50 278 ILE A N 1
ATOM 2051 C CA . ILE A 1 278 ? -15.278 41.577 6.139 1.00 69.50 278 ILE A CA 1
ATOM 2052 C C . ILE A 1 278 ? -14.254 42.587 5.603 1.00 69.50 278 ILE A C 1
ATOM 2054 O O . ILE A 1 278 ? -14.517 43.788 5.590 1.00 69.50 278 ILE A O 1
ATOM 2058 N N . ASP A 1 279 ? -13.106 42.098 5.129 1.00 74.50 279 ASP A N 1
ATOM 2059 C CA . ASP A 1 279 ? -12.047 42.921 4.537 1.00 74.50 279 ASP A CA 1
ATOM 2060 C C . ASP A 1 279 ? -12.526 43.621 3.249 1.00 74.50 279 ASP A C 1
ATOM 2062 O O . ASP A 1 279 ? -13.049 42.992 2.323 1.00 74.50 279 ASP A O 1
ATOM 2066 N N . ALA A 1 280 ? -12.314 44.936 3.162 1.00 75.06 280 ALA A N 1
ATOM 2067 C CA . ALA A 1 280 ? -12.703 45.744 2.012 1.00 75.06 280 ALA A CA 1
ATOM 2068 C C . ALA A 1 280 ? -12.042 45.282 0.696 1.00 75.06 280 ALA A C 1
ATOM 2070 O O . ALA A 1 280 ? -12.638 45.434 -0.372 1.00 75.06 280 ALA A O 1
ATOM 2071 N N . ALA A 1 281 ? -10.856 44.665 0.736 1.00 71.31 281 ALA A N 1
ATOM 2072 C CA . ALA A 1 281 ? -10.190 44.108 -0.442 1.00 71.31 281 ALA A CA 1
ATOM 2073 C C . ALA A 1 281 ? -11.002 42.987 -1.118 1.00 71.31 281 ALA A C 1
ATOM 2075 O O . ALA A 1 281 ? -10.988 42.877 -2.349 1.00 71.31 281 ALA A O 1
ATOM 2076 N N . LEU A 1 282 ? -11.773 42.218 -0.339 1.00 70.00 282 LEU A N 1
ATOM 2077 C CA . LEU A 1 282 ? -12.649 41.147 -0.833 1.00 70.00 282 LEU A CA 1
ATOM 2078 C C . LEU A 1 282 ? -13.896 41.683 -1.552 1.00 70.00 282 LEU A C 1
ATOM 2080 O O . LEU A 1 282 ? -14.547 40.953 -2.290 1.00 70.00 282 LEU A O 1
ATOM 2084 N N . THR A 1 283 ? -14.215 42.969 -1.372 1.00 74.44 283 THR A N 1
ATOM 2085 C CA . THR A 1 283 ? -15.380 43.628 -1.993 1.00 74.44 283 THR A CA 1
ATOM 2086 C C . THR A 1 283 ? -15.033 44.487 -3.214 1.00 74.44 283 THR A C 1
ATOM 2088 O O . THR A 1 283 ? -15.924 45.072 -3.838 1.00 74.44 283 THR A O 1
ATOM 2091 N N . LYS A 1 284 ? -13.751 44.575 -3.602 1.00 80.25 284 LYS A N 1
ATOM 2092 C CA . LYS A 1 284 ? -13.327 45.385 -4.756 1.00 80.25 284 LYS A CA 1
ATOM 2093 C C . LYS A 1 284 ? -13.834 44.787 -6.069 1.00 80.25 284 LYS A C 1
ATOM 2095 O O . LYS A 1 284 ? -13.546 43.634 -6.375 1.00 80.25 284 LYS A O 1
ATOM 2100 N N . ARG A 1 285 ? -14.530 45.595 -6.877 1.00 80.38 285 ARG A N 1
ATOM 2101 C CA . ARG A 1 285 ? -14.994 45.224 -8.226 1.00 80.38 285 ARG A CA 1
ATOM 2102 C C . ARG A 1 285 ? -13.947 45.579 -9.281 1.00 80.38 285 ARG A C 1
ATOM 2104 O O . ARG A 1 285 ? -13.386 46.670 -9.234 1.00 80.38 285 ARG A O 1
ATOM 2111 N N . CYS A 1 286 ? -13.711 44.673 -10.229 1.00 86.12 286 CYS A N 1
ATOM 2112 C CA . CYS A 1 286 ? -12.837 44.919 -11.374 1.00 86.12 286 CYS A CA 1
ATOM 2113 C C . CYS A 1 286 ? -13.651 45.460 -12.555 1.00 86.12 286 CYS A C 1
ATOM 2115 O O . CYS A 1 286 ? -14.747 44.969 -12.831 1.00 86.12 286 CYS A O 1
ATOM 2117 N N . SER A 1 287 ? -13.125 46.465 -13.255 1.00 85.50 287 SER A N 1
ATOM 2118 C CA . SER A 1 287 ? -13.717 47.003 -14.480 1.00 85.50 287 SER A CA 1
ATOM 2119 C C . SER A 1 287 ? -12.852 46.645 -15.687 1.00 85.50 287 SER A C 1
ATOM 2121 O O . SER A 1 287 ? -11.632 46.794 -15.666 1.00 85.50 287 SER A O 1
ATOM 2123 N N . TRP A 1 288 ? -13.488 46.174 -16.760 1.00 86.62 288 TRP A N 1
ATOM 2124 C CA . TRP A 1 288 ? -12.843 45.990 -18.058 1.00 86.62 288 TRP A CA 1
ATOM 2125 C C . TRP A 1 288 ? -13.812 46.342 -19.188 1.00 86.62 288 TRP A C 1
ATOM 2127 O O . TRP A 1 288 ? -15.033 46.315 -19.013 1.00 86.62 288 TRP A O 1
ATOM 2137 N N . VAL A 1 289 ? -13.261 46.687 -20.350 1.00 84.00 289 VAL A N 1
ATOM 2138 C CA . VAL A 1 289 ? -14.039 47.017 -21.549 1.00 84.00 289 VAL A CA 1
ATOM 2139 C C . VAL A 1 289 ? -14.617 45.729 -22.134 1.00 84.00 289 VAL A C 1
ATOM 2141 O O . VAL A 1 289 ? -13.869 44.792 -22.400 1.00 84.00 289 VAL A O 1
ATOM 2144 N N . ARG A 1 290 ? -15.943 45.664 -22.308 1.00 76.31 290 ARG A N 1
ATOM 2145 C CA . ARG A 1 290 ? -16.634 44.451 -22.777 1.00 76.31 290 ARG A CA 1
ATOM 2146 C C . ARG A 1 290 ? -16.462 44.219 -24.280 1.00 76.31 290 ARG A C 1
ATOM 2148 O O . ARG A 1 290 ? -16.201 43.087 -24.669 1.00 76.31 290 ARG A O 1
ATOM 2155 N N . ASP A 1 291 ? -16.538 45.288 -25.072 1.00 80.31 291 ASP A N 1
ATOM 2156 C CA . ASP A 1 291 ? -16.505 45.247 -26.535 1.00 80.31 291 ASP A CA 1
ATOM 2157 C C . ASP A 1 291 ? -15.553 46.320 -27.081 1.00 80.31 291 ASP A C 1
ATOM 2159 O O . ASP A 1 291 ? -15.511 47.446 -26.583 1.00 80.31 291 ASP A O 1
ATOM 2163 N N . GLY A 1 292 ? -14.779 45.979 -28.112 1.00 78.75 292 GLY A N 1
ATOM 2164 C CA . GLY A 1 292 ? -13.806 46.875 -28.735 1.00 78.75 292 GLY A CA 1
ATOM 2165 C C . GLY A 1 292 ? -13.683 46.631 -30.235 1.00 78.75 292 GLY A C 1
ATOM 2166 O O . GLY A 1 292 ? -14.191 45.643 -30.764 1.00 78.75 292 GLY A O 1
ATOM 2167 N N . LYS A 1 293 ? -13.000 47.539 -30.942 1.00 85.00 293 LYS A N 1
ATOM 2168 C CA . LYS A 1 293 ? -12.704 47.358 -32.373 1.00 85.00 293 LYS A CA 1
ATOM 2169 C C . LYS A 1 293 ? -11.883 46.070 -32.578 1.00 85.00 293 LYS A C 1
ATOM 2171 O O . LYS A 1 293 ? -11.077 45.748 -31.705 1.00 85.00 293 LYS A O 1
ATOM 2176 N N . PRO A 1 294 ? -11.986 45.380 -33.731 1.00 79.00 294 PRO A N 1
ATOM 2177 C CA . PRO A 1 294 ? -11.235 44.145 -33.991 1.00 79.00 294 PRO A CA 1
ATOM 2178 C C . PRO A 1 294 ? -9.710 44.271 -33.818 1.00 79.00 294 PRO A C 1
ATOM 2180 O O . PRO A 1 294 ? -9.041 43.304 -33.472 1.00 79.00 294 PRO A O 1
ATOM 2183 N N . SER A 1 295 ? -9.150 45.471 -33.993 1.00 85.06 295 SER A N 1
ATOM 2184 C CA . SER A 1 295 ? -7.726 45.748 -33.756 1.00 85.06 295 SER A CA 1
ATOM 2185 C C . SER A 1 295 ? -7.318 45.728 -32.275 1.00 85.06 295 SER A C 1
ATOM 2187 O O . SER A 1 295 ? -6.141 45.577 -31.977 1.00 85.06 295 SER A O 1
ATOM 2189 N N . ALA A 1 296 ? -8.269 45.872 -31.348 1.00 82.38 296 ALA A N 1
ATOM 2190 C CA . ALA A 1 296 ? -8.049 45.923 -29.899 1.00 82.38 296 ALA A CA 1
ATOM 2191 C C . ALA A 1 296 ? -8.446 44.612 -29.191 1.00 82.38 296 ALA A C 1
ATOM 2193 O O . ALA A 1 296 ? -8.597 44.576 -27.969 1.00 82.38 296 ALA A O 1
ATOM 2194 N N . VAL A 1 297 ? -8.626 43.519 -29.944 1.00 81.88 297 VAL A N 1
ATOM 2195 C CA . VAL A 1 297 ? -9.034 42.208 -29.404 1.00 81.88 297 VAL A CA 1
ATOM 2196 C C . VAL A 1 297 ? -8.079 41.725 -28.313 1.00 81.88 297 VAL A C 1
ATOM 2198 O O . VAL A 1 297 ? -8.528 41.181 -27.302 1.00 81.88 297 VAL A O 1
ATOM 2201 N N . PHE A 1 298 ? -6.776 41.971 -28.469 1.00 83.31 298 PHE A N 1
ATOM 2202 C CA . PHE A 1 298 ? -5.789 41.609 -27.454 1.00 83.31 298 PHE A CA 1
ATOM 2203 C C . PHE A 1 298 ? -5.959 42.413 -26.163 1.00 83.31 298 PHE A C 1
ATOM 2205 O O . PHE A 1 298 ? -5.897 41.825 -25.087 1.00 83.31 298 PHE A O 1
ATOM 2212 N N . ASP A 1 299 ? -6.252 43.711 -26.240 1.00 84.38 299 ASP A N 1
ATOM 2213 C CA . ASP A 1 299 ? -6.449 44.553 -25.055 1.00 84.38 299 ASP A CA 1
ATOM 2214 C C . ASP A 1 299 ? -7.729 44.183 -24.300 1.00 84.38 299 ASP A C 1
ATOM 2216 O O . ASP A 1 299 ? -7.716 44.053 -23.074 1.00 84.38 299 ASP A O 1
ATOM 2220 N N . VAL A 1 300 ? -8.819 43.925 -25.029 1.00 86.19 300 VAL A N 1
ATOM 2221 C CA . VAL A 1 300 ? -10.098 43.476 -24.454 1.00 86.19 300 VAL A CA 1
ATOM 2222 C C . VAL A 1 300 ? -9.947 42.101 -23.792 1.00 86.19 300 VAL A C 1
ATOM 2224 O O . VAL A 1 300 ? -10.369 41.906 -22.649 1.00 86.19 300 VAL A O 1
ATOM 2227 N N . SER A 1 301 ? -9.289 41.156 -24.471 1.00 85.75 301 SER A N 1
ATOM 2228 C CA . SER A 1 301 ? -9.023 39.810 -23.947 1.00 85.75 301 SER A CA 1
ATOM 2229 C C . SER A 1 301 ? -8.115 39.844 -22.712 1.00 85.75 301 SER A C 1
ATOM 2231 O O . SER A 1 301 ? -8.437 39.252 -21.678 1.00 85.75 301 SER A O 1
ATOM 2233 N N . ASN A 1 302 ? -7.021 40.609 -22.768 1.00 88.12 302 ASN A N 1
ATOM 2234 C CA . ASN A 1 302 ? -6.088 40.757 -21.652 1.00 88.12 302 ASN A CA 1
ATOM 2235 C C . ASN A 1 302 ? -6.734 41.465 -20.452 1.00 88.12 302 ASN A C 1
ATOM 2237 O O . ASN A 1 302 ? -6.480 41.082 -19.308 1.00 88.12 302 ASN A O 1
ATOM 2241 N N . GLY A 1 303 ? -7.594 42.462 -20.689 1.00 88.56 303 GLY A N 1
ATOM 2242 C CA . GLY A 1 303 ? -8.382 43.121 -19.647 1.00 88.56 303 GLY A CA 1
ATOM 2243 C C . GLY A 1 303 ? -9.343 42.155 -18.954 1.00 88.56 303 GLY A C 1
ATOM 2244 O O . GLY A 1 303 ? -9.345 42.058 -17.726 1.00 88.56 303 GLY A O 1
ATOM 2245 N N . ARG A 1 304 ? -10.086 41.358 -19.735 1.00 89.12 304 ARG A N 1
ATOM 2246 C CA . ARG A 1 304 ? -10.984 40.321 -19.207 1.00 89.12 304 ARG A CA 1
ATOM 2247 C C . ARG A 1 304 ? -10.228 39.284 -18.379 1.00 89.12 304 ARG A C 1
ATOM 2249 O O . ARG A 1 304 ? -10.663 38.951 -17.279 1.00 89.12 304 ARG A O 1
ATOM 2256 N N . LYS A 1 305 ? -9.084 38.803 -18.879 1.00 89.75 305 LYS A N 1
ATOM 2257 C CA . LYS A 1 305 ? -8.235 37.835 -18.171 1.00 89.75 305 LYS A CA 1
ATOM 2258 C C . LYS A 1 305 ? -7.744 38.392 -16.834 1.00 89.75 305 LYS A C 1
ATOM 2260 O O . LYS A 1 305 ? -7.779 37.683 -15.836 1.00 89.75 305 LYS A O 1
ATOM 2265 N N . ARG A 1 306 ? -7.344 39.666 -16.785 1.00 87.75 306 ARG A N 1
ATOM 2266 C CA . ARG A 1 306 ? -6.881 40.315 -15.548 1.00 87.75 306 ARG A CA 1
ATOM 2267 C C . ARG A 1 306 ? -7.979 40.397 -14.487 1.00 87.75 306 ARG A C 1
ATOM 2269 O O . ARG A 1 306 ? -7.712 40.096 -13.328 1.00 87.75 306 ARG A O 1
ATOM 2276 N N . CYS A 1 307 ? -9.206 40.742 -14.883 1.00 89.44 307 CYS A N 1
ATOM 2277 C CA . CYS A 1 307 ? -10.335 40.744 -13.954 1.00 89.44 307 CYS A CA 1
ATOM 2278 C C . CYS A 1 307 ? -10.715 39.338 -13.483 1.00 89.44 307 CYS A C 1
ATOM 2280 O O . CYS A 1 307 ? -11.015 39.169 -12.305 1.00 89.44 307 CYS A O 1
ATOM 2282 N N . LEU A 1 308 ? -10.671 38.334 -14.366 1.00 87.75 308 LEU A N 1
ATOM 2283 C CA . LEU A 1 308 ? -10.937 36.945 -13.984 1.00 87.75 308 LEU A CA 1
ATOM 2284 C C . LEU A 1 308 ? -9.954 36.474 -12.901 1.00 87.75 308 LEU A C 1
ATOM 2286 O O . LEU A 1 308 ? -10.388 36.028 -11.846 1.00 87.75 308 LEU A O 1
ATOM 2290 N N . MET A 1 309 ? -8.652 36.691 -13.119 1.00 86.81 309 MET A N 1
ATOM 2291 C CA . MET A 1 309 ? -7.600 36.337 -12.158 1.00 86.81 309 MET A CA 1
ATOM 2292 C C . MET A 1 309 ? -7.785 37.045 -10.806 1.00 86.81 309 MET A C 1
ATOM 2294 O O . MET A 1 309 ? -7.536 36.457 -9.758 1.00 86.81 309 MET A O 1
ATOM 2298 N N . GLN A 1 310 ? -8.232 38.308 -10.808 1.00 85.56 310 GLN A N 1
ATOM 2299 C CA . GLN A 1 310 ? -8.525 39.036 -9.571 1.00 85.56 310 GLN A CA 1
ATOM 2300 C C . GLN A 1 310 ? -9.708 38.417 -8.812 1.00 85.56 310 GLN A C 1
ATOM 2302 O O . GLN A 1 310 ? -9.633 38.278 -7.593 1.00 85.56 310 GLN A O 1
ATOM 2307 N N . TYR A 1 311 ? -10.790 38.056 -9.507 1.00 83.94 311 TYR A N 1
ATOM 2308 C CA . TYR A 1 311 ? -11.949 37.427 -8.871 1.00 83.94 311 TYR A CA 1
ATOM 2309 C C . TYR A 1 311 ? -11.620 36.036 -8.334 1.00 83.94 311 TYR A C 1
ATOM 2311 O O . TYR A 1 311 ? -12.001 35.727 -7.209 1.00 83.94 311 TYR A O 1
ATOM 2319 N N . GLU A 1 312 ? -10.876 35.227 -9.087 1.00 83.94 312 GLU A N 1
ATOM 2320 C CA . GLU A 1 312 ? -10.387 33.923 -8.624 1.00 83.94 312 GLU A CA 1
ATOM 2321 C C . GLU A 1 312 ? -9.550 34.076 -7.346 1.00 83.94 312 GLU A C 1
ATOM 2323 O O . GLU A 1 312 ? -9.858 33.446 -6.338 1.00 83.94 312 GLU A O 1
ATOM 2328 N N . ALA A 1 313 ? -8.603 35.019 -7.320 1.00 81.56 313 ALA A N 1
ATOM 2329 C CA . ALA A 1 313 ? -7.812 35.305 -6.124 1.00 81.56 313 ALA A CA 1
ATOM 2330 C C . ALA A 1 313 ? -8.664 35.785 -4.930 1.00 81.56 313 ALA A C 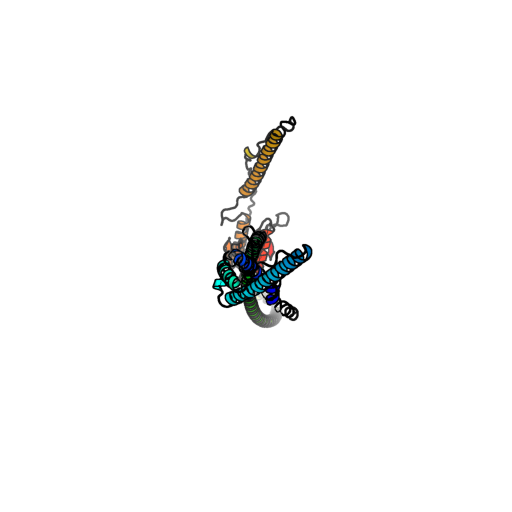1
ATOM 2332 O O . ALA A 1 313 ? -8.382 35.429 -3.786 1.00 81.56 313 ALA A O 1
ATOM 2333 N N . GLN A 1 314 ? -9.715 36.581 -5.166 1.00 81.69 314 GLN A N 1
ATOM 2334 C CA . GLN A 1 314 ? -10.656 36.984 -4.114 1.00 81.69 314 GLN A CA 1
ATOM 2335 C C . GLN A 1 314 ? -11.457 35.790 -3.578 1.00 81.69 314 GLN A C 1
ATOM 2337 O O . GLN A 1 314 ? -11.632 35.682 -2.365 1.00 81.69 314 GLN A O 1
ATOM 2342 N N . PHE A 1 315 ? -11.924 34.885 -4.443 1.00 77.69 315 PHE A N 1
ATOM 2343 C CA . PHE A 1 315 ? -12.624 33.670 -4.020 1.00 77.69 315 PHE A CA 1
ATOM 2344 C C . PHE A 1 315 ? -11.712 32.727 -3.235 1.00 77.69 315 PHE A C 1
ATOM 2346 O O . PHE A 1 315 ? -12.133 32.219 -2.195 1.00 77.69 315 PHE A O 1
ATOM 2353 N N . ASP A 1 316 ? -10.461 32.563 -3.662 1.00 75.25 316 ASP A N 1
ATOM 2354 C CA . ASP A 1 316 ? -9.460 31.779 -2.940 1.00 75.25 316 ASP A CA 1
ATOM 2355 C C . ASP A 1 316 ? -9.141 32.395 -1.576 1.00 75.25 316 ASP A C 1
ATOM 2357 O O . ASP A 1 316 ? -9.077 31.683 -0.574 1.00 75.25 316 ASP A O 1
ATOM 2361 N N . ALA A 1 317 ? -9.021 33.723 -1.495 1.00 69.50 317 ALA A N 1
ATOM 2362 C CA . ALA A 1 317 ? -8.824 34.435 -0.236 1.00 69.50 317 ALA A CA 1
ATOM 2363 C C . ALA A 1 317 ? -10.049 34.340 0.692 1.00 69.50 317 ALA A C 1
ATOM 2365 O O . ALA A 1 317 ? -9.881 34.191 1.900 1.00 69.50 317 ALA A O 1
ATOM 2366 N N . ILE A 1 318 ? -11.281 34.362 0.163 1.00 68.19 318 ILE A N 1
ATOM 2367 C CA . ILE A 1 318 ? -12.502 34.080 0.941 1.00 68.19 318 ILE A CA 1
ATOM 2368 C C . ILE A 1 318 ? -12.497 32.626 1.423 1.00 68.19 318 ILE A C 1
ATOM 2370 O O . ILE A 1 318 ? -12.830 32.368 2.577 1.00 68.19 318 ILE A O 1
ATOM 2374 N N . GLY A 1 319 ? -12.094 31.675 0.576 1.00 63.97 319 GLY A N 1
ATOM 2375 C CA . GLY A 1 319 ? -11.940 30.266 0.935 1.00 63.97 319 GLY A CA 1
ATOM 2376 C C . GLY A 1 319 ? -10.923 30.072 2.059 1.00 63.97 319 GLY A C 1
ATOM 2377 O O . GLY A 1 319 ? -11.242 29.466 3.080 1.00 63.97 319 GLY A O 1
ATOM 2378 N N . GLN A 1 320 ? -9.736 30.667 1.929 1.00 61.22 320 GLN A N 1
ATOM 2379 C CA . GLN A 1 320 ? -8.701 30.664 2.961 1.00 61.22 320 GLN A CA 1
ATOM 2380 C C . GLN A 1 320 ? -9.150 31.388 4.225 1.00 61.22 320 GLN A C 1
ATOM 2382 O O . GLN A 1 320 ? -8.951 30.856 5.307 1.00 61.22 320 GLN A O 1
ATOM 2387 N N . SER A 1 321 ? -9.800 32.550 4.129 1.00 58.53 321 SER A N 1
ATOM 2388 C CA . SER A 1 321 ? -10.346 33.264 5.287 1.00 58.53 321 SER A CA 1
ATOM 2389 C C . SER A 1 321 ? -11.421 32.438 5.987 1.00 58.53 321 SER A C 1
ATOM 2391 O O . SER A 1 321 ? -11.430 32.379 7.206 1.00 58.53 321 SER A O 1
ATOM 2393 N N . ARG A 1 322 ? -12.269 31.703 5.261 1.00 54.62 322 ARG A N 1
ATOM 2394 C CA . ARG A 1 322 ? -13.253 30.785 5.850 1.00 54.62 322 ARG A CA 1
ATOM 2395 C C . ARG A 1 322 ? -12.579 29.607 6.561 1.00 54.62 322 ARG A C 1
ATOM 2397 O O . ARG A 1 322 ? -13.036 29.209 7.625 1.00 54.62 322 ARG A O 1
ATOM 2404 N N . VAL A 1 323 ? -11.480 29.089 6.009 1.00 52.34 323 VAL A N 1
ATOM 2405 C CA . VAL A 1 323 ? -10.668 28.007 6.598 1.00 52.34 323 VAL A CA 1
ATOM 2406 C C . VAL A 1 323 ? -9.833 28.496 7.794 1.00 52.34 323 VAL A C 1
ATOM 2408 O O . VAL A 1 323 ? -9.692 27.772 8.776 1.00 52.34 323 VAL A O 1
ATOM 2411 N N . LEU A 1 324 ? -9.325 29.729 7.757 1.00 46.91 324 LEU A N 1
ATOM 2412 C CA . LEU A 1 324 ? -8.533 30.357 8.820 1.00 46.91 324 LEU A CA 1
ATOM 2413 C C . LEU A 1 324 ? -9.413 30.952 9.933 1.00 46.91 324 LEU A C 1
ATOM 2415 O O . LEU A 1 324 ? -9.034 30.885 11.096 1.00 46.91 324 LEU A O 1
ATOM 2419 N N . ALA A 1 325 ? -10.610 31.459 9.622 1.00 44.91 325 ALA A N 1
ATOM 2420 C CA . ALA A 1 325 ? -11.629 31.877 10.594 1.00 44.91 325 ALA A CA 1
ATOM 2421 C C . ALA A 1 325 ? -12.294 30.678 11.286 1.00 44.91 325 ALA A C 1
ATOM 2423 O O . ALA A 1 325 ? -12.801 30.811 12.397 1.00 44.91 325 ALA A O 1
ATOM 2424 N N . LEU A 1 326 ? -12.236 29.494 10.664 1.00 50.56 326 LEU A N 1
ATOM 2425 C CA . LEU A 1 326 ? -12.492 28.214 11.327 1.00 50.56 326 LEU A CA 1
ATOM 2426 C C . LEU A 1 326 ? -11.360 27.790 12.271 1.00 50.56 326 LEU A C 1
ATOM 2428 O O . LEU A 1 326 ? -11.513 26.753 12.904 1.00 50.56 326 LEU A O 1
ATOM 2432 N N . GLY A 1 327 ? -10.282 28.583 12.375 1.00 44.00 327 GLY A N 1
ATOM 2433 C CA . GLY A 1 327 ? -9.226 28.480 13.377 1.00 44.00 327 GLY A CA 1
ATOM 2434 C C . GLY A 1 327 ? -8.754 27.051 13.586 1.00 44.00 327 GLY A C 1
ATOM 2435 O O . GLY A 1 327 ? -9.278 26.350 14.447 1.00 44.00 327 GLY A O 1
ATOM 2436 N N . ARG A 1 328 ? -7.729 26.612 12.848 1.00 49.19 328 ARG A N 1
ATOM 2437 C CA . ARG A 1 328 ? -6.999 25.406 13.255 1.00 49.19 328 ARG A CA 1
ATOM 2438 C C . ARG A 1 328 ? -6.401 25.720 14.630 1.00 49.19 328 ARG A C 1
ATOM 2440 O O . ARG A 1 328 ? -5.471 26.521 14.716 1.00 49.19 328 ARG A O 1
ATOM 2447 N N . LEU A 1 329 ? -7.017 25.190 15.687 1.00 56.59 329 LEU A N 1
ATOM 2448 C CA . LEU A 1 329 ? -6.529 25.316 17.058 1.00 56.59 329 LEU A CA 1
ATOM 2449 C C . LEU A 1 329 ? -5.071 24.853 17.092 1.00 56.59 329 LEU A C 1
ATOM 2451 O O . LEU A 1 329 ? -4.663 24.012 16.281 1.00 56.59 329 LEU A O 1
ATOM 2455 N N . LYS A 1 330 ? -4.258 25.455 17.965 1.00 52.72 330 LYS A N 1
ATOM 2456 C CA . LYS A 1 330 ? -2.859 25.036 18.088 1.00 52.72 330 LYS A CA 1
ATOM 2457 C C . LYS A 1 330 ? -2.831 23.550 18.438 1.00 52.72 330 LYS A C 1
ATOM 2459 O O . LYS A 1 330 ? -3.687 23.082 19.178 1.00 52.72 330 LYS A O 1
ATOM 2464 N N . THR A 1 331 ? -1.858 22.813 17.909 1.00 55.38 331 THR A N 1
ATOM 2465 C CA . THR A 1 331 ? -1.656 21.398 18.251 1.00 55.38 331 THR A CA 1
ATOM 2466 C C . THR A 1 331 ? -1.691 21.222 19.775 1.00 55.38 331 THR A C 1
ATOM 2468 O O . THR A 1 331 ? -0.925 21.888 20.474 1.00 55.38 331 THR A O 1
ATOM 2471 N N . GLY A 1 332 ? -2.597 20.380 20.282 1.00 66.00 332 GLY A N 1
ATOM 2472 C CA . GLY A 1 332 ? -2.844 20.188 21.717 1.00 66.00 332 GLY A CA 1
ATOM 2473 C C . GLY A 1 332 ? -3.951 21.049 22.357 1.00 66.00 332 GLY A C 1
ATOM 2474 O O . GLY A 1 332 ? -4.275 20.824 23.523 1.00 66.00 332 GLY A O 1
ATOM 2475 N N . GLU A 1 333 ? -4.559 22.005 21.646 1.00 75.25 333 GLU A N 1
ATOM 2476 C CA . GLU A 1 333 ? -5.730 22.758 22.123 1.00 75.25 333 GLU A CA 1
ATOM 2477 C C . GLU A 1 333 ? -7.033 22.111 21.639 1.00 75.25 333 GLU A C 1
ATOM 2479 O O . GLU A 1 333 ? -7.319 22.065 20.443 1.00 75.25 333 GLU A O 1
ATOM 2484 N N . MET A 1 334 ? -7.850 21.649 22.589 1.00 80.81 334 MET A N 1
ATOM 2485 C CA . MET A 1 334 ? -9.131 21.006 22.296 1.00 80.81 334 MET A CA 1
ATOM 2486 C C . MET A 1 334 ? -10.155 21.999 21.746 1.00 80.81 334 MET A C 1
ATOM 2488 O O . MET A 1 334 ? -10.341 23.103 22.269 1.00 80.81 334 MET A O 1
ATOM 2492 N N . ASN A 1 335 ? -10.915 21.562 20.748 1.00 83.56 335 ASN A N 1
ATOM 2493 C CA . ASN A 1 335 ? -12.101 22.271 20.299 1.00 83.56 335 ASN A CA 1
ATOM 2494 C C . ASN A 1 335 ? -13.228 22.187 21.355 1.00 83.56 335 ASN A C 1
ATOM 2496 O O . ASN A 1 335 ? -13.187 21.389 22.290 1.00 83.56 335 ASN A O 1
ATOM 2500 N N . LYS A 1 336 ? -14.283 23.006 21.229 1.00 82.25 336 LYS A N 1
ATOM 2501 C CA . LYS A 1 336 ? -15.384 23.022 22.219 1.00 82.25 336 LYS A CA 1
ATOM 2502 C C . LYS A 1 336 ? -16.087 21.664 22.370 1.00 82.25 336 LYS A C 1
ATOM 2504 O O . LYS A 1 336 ? -16.581 21.354 23.450 1.00 82.25 336 LYS A O 1
ATOM 2509 N N . THR A 1 337 ? -16.163 20.878 21.297 1.00 82.69 337 THR A N 1
ATOM 2510 C CA . THR A 1 337 ? -16.785 19.546 21.302 1.00 82.69 337 THR A CA 1
ATOM 2511 C C . THR A 1 337 ? -15.874 18.474 21.902 1.00 82.69 337 THR A C 1
ATOM 2513 O O . THR A 1 337 ? -16.354 17.647 22.667 1.00 82.69 337 THR A O 1
ATOM 2516 N N . GLU A 1 338 ? -14.571 18.531 21.645 1.00 88.00 338 GLU A N 1
ATOM 2517 C CA . GLU A 1 338 ? -13.534 17.687 22.239 1.00 88.00 338 GLU A CA 1
ATOM 2518 C C . GLU A 1 338 ? -13.408 17.979 23.731 1.00 88.00 338 GLU A C 1
ATOM 2520 O O . GLU A 1 338 ? -13.393 17.051 24.524 1.00 88.00 338 GLU A O 1
ATOM 2525 N N . ALA A 1 339 ? -13.436 19.250 24.141 1.00 88.06 339 ALA A N 1
ATOM 2526 C CA . ALA A 1 339 ? -13.437 19.631 25.551 1.00 88.06 339 ALA A CA 1
ATOM 2527 C C . ALA A 1 339 ? -14.680 19.095 26.284 1.00 88.06 339 ALA A C 1
ATOM 2529 O O . ALA A 1 339 ? -14.566 18.514 27.360 1.00 88.06 339 ALA A O 1
ATOM 2530 N N . ALA A 1 340 ? -15.869 19.216 25.681 1.00 88.31 340 ALA A N 1
ATOM 2531 C CA . ALA A 1 340 ? -17.090 18.629 26.237 1.00 88.31 340 ALA A CA 1
ATOM 2532 C C . ALA A 1 340 ? -17.018 17.092 26.313 1.00 88.31 340 ALA A C 1
ATOM 2534 O O . ALA A 1 340 ? -17.567 16.486 27.234 1.00 88.31 340 ALA A O 1
ATOM 2535 N N . TYR A 1 341 ? -16.336 16.458 25.357 1.00 89.81 341 TYR A N 1
ATOM 2536 C CA . TYR A 1 341 ? -16.105 15.020 25.366 1.00 89.81 341 TYR A CA 1
ATOM 2537 C C . TYR A 1 341 ? -15.066 14.597 26.416 1.00 89.81 341 TYR A C 1
ATOM 2539 O O . TYR A 1 341 ? -15.256 13.590 27.093 1.00 89.81 341 TYR A O 1
ATOM 2547 N N . ALA A 1 342 ? -14.023 15.397 26.631 1.00 91.38 342 ALA A N 1
ATOM 2548 C CA . ALA A 1 342 ? -13.037 15.185 27.681 1.00 91.38 342 ALA A CA 1
ATOM 2549 C C . ALA A 1 342 ? -13.685 15.223 29.072 1.00 91.38 342 ALA A C 1
ATOM 2551 O O . ALA A 1 342 ? -13.408 14.351 29.890 1.00 91.38 342 ALA A O 1
ATOM 2552 N N . GLU A 1 343 ? -14.600 16.165 29.335 1.00 91.19 343 GLU A N 1
ATOM 2553 C CA . GLU A 1 343 ? -15.362 16.173 30.595 1.00 91.19 343 GLU A CA 1
ATOM 2554 C C . GLU A 1 343 ? -16.219 14.913 30.759 1.00 91.19 343 GLU A C 1
ATOM 2556 O O . GLU A 1 343 ? -16.301 14.355 31.854 1.00 91.19 343 GLU A O 1
ATOM 2561 N N . ARG A 1 344 ? -16.817 14.410 29.668 1.00 90.62 344 ARG A N 1
ATOM 2562 C CA . ARG A 1 344 ? -17.531 13.126 29.697 1.00 90.62 344 ARG A CA 1
ATOM 2563 C C . ARG A 1 344 ? -16.590 11.981 30.073 1.00 90.62 344 ARG A C 1
ATOM 2565 O O . ARG A 1 344 ? -16.957 11.171 30.915 1.00 90.62 344 ARG A O 1
ATOM 2572 N N . LEU A 1 345 ? -15.406 11.901 29.468 1.00 92.44 345 LEU A N 1
ATOM 2573 C CA . LEU A 1 345 ? -14.433 10.856 29.791 1.00 92.44 345 LEU A CA 1
ATOM 2574 C C . LEU A 1 345 ? -13.962 10.961 31.248 1.00 92.44 345 LEU A C 1
ATOM 2576 O O . LEU A 1 345 ? -13.905 9.946 31.928 1.00 92.44 345 LEU A O 1
ATOM 2580 N N . ARG A 1 346 ? -13.736 12.167 31.782 1.00 92.56 346 ARG A N 1
ATOM 2581 C CA . ARG A 1 346 ? -13.433 12.350 33.214 1.00 92.56 346 ARG A CA 1
ATOM 2582 C C . ARG A 1 346 ? -14.553 11.852 34.120 1.00 92.56 346 ARG A C 1
ATOM 2584 O O . ARG A 1 346 ? -14.265 11.229 35.137 1.00 92.56 346 ARG A O 1
ATOM 2591 N N . ALA A 1 347 ? -15.811 12.097 33.756 1.00 91.44 347 ALA A N 1
ATOM 2592 C CA . ALA A 1 347 ? -16.954 11.579 34.503 1.00 91.44 347 ALA A CA 1
ATOM 2593 C C . ALA A 1 347 ? -17.006 10.041 34.466 1.00 91.44 347 ALA A C 1
ATOM 2595 O O . ALA A 1 347 ? -17.212 9.420 35.504 1.00 91.44 347 ALA A O 1
ATOM 2596 N N . LEU A 1 348 ? -16.741 9.428 33.306 1.00 91.06 348 LEU A N 1
ATOM 2597 C CA . LEU A 1 348 ? -16.635 7.970 33.172 1.00 91.06 348 LEU A CA 1
ATOM 2598 C C . LEU A 1 348 ? -15.450 7.404 33.967 1.00 91.06 348 LEU A C 1
ATOM 2600 O O . LEU A 1 348 ? -15.559 6.330 34.552 1.00 91.06 348 LEU A O 1
ATOM 2604 N N . GLN A 1 349 ? -14.337 8.140 34.045 1.00 91.81 349 GLN A N 1
ATOM 2605 C CA . GLN A 1 349 ? -13.170 7.735 34.828 1.00 91.81 349 GLN A CA 1
ATOM 2606 C C . GLN A 1 349 ? -13.475 7.775 36.324 1.00 91.81 349 GLN A C 1
ATOM 2608 O O . GLN A 1 349 ? -13.129 6.854 37.055 1.00 91.81 349 GLN A O 1
ATOM 2613 N N . ALA A 1 350 ? -14.173 8.820 36.776 1.00 89.81 350 ALA A N 1
ATOM 2614 C CA . ALA A 1 350 ? -14.636 8.932 38.155 1.00 89.81 350 ALA A CA 1
ATOM 2615 C C . ALA A 1 350 ? -15.672 7.851 38.516 1.00 89.81 350 ALA A C 1
ATOM 2617 O O . ALA A 1 350 ? -15.718 7.418 39.664 1.00 89.81 350 ALA A O 1
ATOM 2618 N N . ALA A 1 351 ? -16.475 7.402 37.546 1.00 91.44 351 ALA A N 1
ATOM 2619 C CA . ALA A 1 351 ? -17.416 6.292 37.704 1.00 91.44 351 ALA A CA 1
ATOM 2620 C C . ALA A 1 351 ? -16.747 4.902 37.659 1.00 91.44 351 ALA A C 1
ATOM 2622 O O . ALA A 1 351 ? -17.398 3.909 37.970 1.00 91.44 351 ALA A O 1
ATOM 2623 N N . GLY A 1 352 ? -15.463 4.820 37.289 1.00 89.31 352 GLY A N 1
ATOM 2624 C CA . GLY A 1 352 ? -14.729 3.560 37.148 1.00 89.31 352 GLY A CA 1
ATOM 2625 C C . GLY A 1 352 ? -15.015 2.793 35.852 1.00 89.31 352 GLY A C 1
ATOM 2626 O O . GLY A 1 352 ? -14.559 1.664 35.713 1.00 89.31 352 GLY A O 1
ATOM 2627 N N . GLU A 1 353 ? -15.736 3.388 34.896 1.00 89.12 353 GLU A N 1
ATOM 2628 C CA . GLU A 1 353 ? -16.004 2.783 33.579 1.00 89.12 353 GLU A CA 1
ATOM 2629 C C . GLU A 1 353 ? -14.790 2.859 32.642 1.00 89.12 353 GLU A C 1
ATOM 2631 O O . GLU A 1 353 ? -14.634 2.037 31.739 1.00 89.12 353 GLU A O 1
ATOM 2636 N N . ILE A 1 354 ? -13.904 3.832 32.868 1.00 93.62 354 ILE A N 1
ATOM 2637 C CA . ILE A 1 354 ? -12.603 3.910 32.201 1.00 93.62 354 ILE A CA 1
ATOM 2638 C C . ILE A 1 354 ? -11.503 4.043 33.248 1.00 93.62 354 ILE A C 1
ATOM 2640 O O . ILE A 1 354 ? -11.664 4.710 34.268 1.00 93.62 354 ILE A O 1
ATOM 2644 N N . GLN A 1 355 ? -10.356 3.437 32.981 1.00 93.31 355 GLN A N 1
ATOM 2645 C CA . GLN A 1 355 ? -9.199 3.496 33.869 1.00 93.31 355 GLN A CA 1
ATOM 2646 C C . GLN A 1 355 ? -8.336 4.719 33.565 1.00 93.31 355 GLN A C 1
ATOM 2648 O O . GLN A 1 355 ? -7.800 5.371 34.465 1.00 93.31 355 GLN A O 1
ATOM 2653 N N . TRP A 1 356 ? -8.207 5.056 32.282 1.00 92.31 356 TRP A N 1
ATOM 2654 C CA . TRP A 1 356 ? -7.310 6.104 31.821 1.00 92.31 356 TRP A CA 1
ATOM 2655 C C . TRP A 1 356 ? -7.798 6.722 30.516 1.00 92.31 356 TRP A C 1
ATOM 2657 O O . TRP A 1 356 ? -8.431 6.058 29.702 1.00 92.31 356 TRP A O 1
ATOM 2667 N N . HIS A 1 357 ? -7.485 7.997 30.303 1.00 93.50 357 HIS A N 1
ATOM 2668 C CA . HIS A 1 357 ? -7.711 8.659 29.023 1.00 93.50 357 HIS A CA 1
ATOM 2669 C C . HIS A 1 357 ? -6.683 9.768 28.772 1.00 93.50 357 HIS A C 1
ATOM 2671 O O . HIS A 1 357 ? -6.169 10.385 29.712 1.00 93.50 357 HIS A O 1
ATOM 2677 N N . ARG A 1 358 ? -6.380 10.042 27.498 1.00 92.50 358 ARG A N 1
ATOM 2678 C CA . ARG A 1 358 ? -5.438 11.091 27.082 1.00 92.50 358 ARG A CA 1
ATOM 2679 C C . ARG A 1 358 ? -5.791 11.652 25.707 1.00 92.50 358 ARG A C 1
ATOM 2681 O O . ARG A 1 358 ? -5.996 10.888 24.770 1.00 92.50 358 ARG A O 1
ATOM 2688 N N . PHE A 1 359 ? -5.809 12.979 25.588 1.00 91.44 359 PHE A N 1
ATOM 2689 C CA . PHE A 1 359 ? -5.998 13.680 24.313 1.00 91.44 359 PHE A CA 1
ATOM 2690 C C . PHE A 1 359 ? -4.720 13.661 23.470 1.00 91.44 359 PHE A C 1
ATOM 2692 O O . PHE A 1 359 ? -3.642 13.887 24.025 1.00 91.44 359 PHE A O 1
ATOM 2699 N N . GLU A 1 360 ? -4.845 13.353 22.175 1.00 88.69 360 GLU A N 1
ATOM 2700 C CA . GLU A 1 360 ? -3.745 13.190 21.204 1.00 88.69 360 GLU A CA 1
ATOM 2701 C C . GLU A 1 360 ? -2.564 12.351 21.754 1.00 88.69 360 GLU A C 1
ATOM 2703 O O . GLU A 1 360 ? -1.398 12.558 21.416 1.00 88.69 360 GLU A O 1
ATOM 2708 N N . GLY A 1 361 ? -2.851 11.400 22.654 1.00 85.19 361 GLY A N 1
ATOM 2709 C CA . GLY A 1 361 ? -1.834 10.671 23.420 1.00 85.19 361 GLY A CA 1
ATOM 2710 C C . GLY A 1 361 ? -1.148 9.538 22.656 1.00 85.19 361 GLY A C 1
ATOM 2711 O O . GLY A 1 361 ? -0.135 9.018 23.120 1.00 85.19 361 GLY A O 1
ATOM 2712 N N . LEU A 1 362 ? -1.693 9.147 21.501 1.00 89.56 362 LEU A N 1
ATOM 2713 C CA . LEU A 1 362 ? -1.184 8.066 20.661 1.00 89.56 362 LEU A CA 1
ATOM 2714 C C . LEU A 1 362 ? -0.951 8.559 19.237 1.00 89.56 362 LEU A C 1
ATOM 2716 O O . LEU A 1 362 ? -1.722 9.346 18.700 1.00 89.56 362 LEU A O 1
ATOM 2720 N N . LYS A 1 363 ? 0.100 8.040 18.602 1.00 91.69 363 LYS A N 1
ATOM 2721 C CA . LYS A 1 363 ? 0.387 8.263 17.186 1.00 91.69 363 LYS A CA 1
ATOM 2722 C C . LYS A 1 363 ? 0.677 6.924 16.523 1.00 91.69 363 LYS A C 1
ATOM 2724 O O . LYS A 1 363 ? 1.730 6.330 16.738 1.00 91.69 363 LYS A O 1
ATOM 2729 N N . LEU A 1 364 ? -0.274 6.450 15.732 1.00 91.31 364 LEU A N 1
ATOM 2730 C CA . LEU A 1 364 ? -0.239 5.160 15.053 1.00 91.31 364 LEU A CA 1
ATOM 2731 C C . LEU A 1 364 ? 0.339 5.338 13.649 1.00 91.31 364 LEU A C 1
ATOM 2733 O O . LEU A 1 364 ? -0.003 6.285 12.947 1.00 91.31 364 LEU A O 1
ATOM 2737 N N . ARG A 1 365 ? 1.244 4.459 13.224 1.00 92.00 365 ARG A N 1
ATOM 2738 C CA . ARG A 1 365 ? 1.880 4.524 11.902 1.00 92.00 365 ARG A CA 1
ATOM 2739 C C . ARG A 1 365 ? 1.105 3.647 10.922 1.00 92.00 365 ARG A C 1
ATOM 2741 O O . ARG A 1 365 ? 1.099 2.433 11.060 1.00 92.00 365 ARG A O 1
ATOM 2748 N N . LEU A 1 366 ? 0.500 4.256 9.906 1.00 90.12 366 LEU A N 1
ATOM 2749 C CA . LEU A 1 366 ? -0.257 3.528 8.880 1.00 90.12 366 LEU A CA 1
ATOM 2750 C C . LEU A 1 366 ? 0.621 3.108 7.692 1.00 90.12 366 LEU A C 1
ATOM 2752 O O . LEU A 1 366 ? 0.461 2.020 7.153 1.00 90.12 366 LEU A O 1
ATOM 2756 N N . ALA A 1 367 ? 1.556 3.966 7.282 1.00 86.38 367 ALA A N 1
ATOM 2757 C CA . ALA A 1 367 ? 2.504 3.705 6.197 1.00 86.38 367 ALA A CA 1
ATOM 2758 C C . ALA A 1 367 ? 3.781 4.536 6.401 1.00 86.38 367 ALA A C 1
ATOM 2760 O O . ALA A 1 367 ? 3.927 5.243 7.406 1.00 86.38 367 ALA A O 1
ATOM 2761 N N . ASP A 1 368 ? 4.715 4.483 5.454 1.00 80.94 368 ASP A N 1
ATOM 2762 C CA . ASP A 1 368 ? 5.883 5.363 5.467 1.00 80.94 368 ASP A CA 1
ATOM 2763 C C . ASP A 1 368 ? 5.437 6.832 5.444 1.00 80.94 368 ASP A C 1
ATOM 2765 O O . ASP A 1 368 ? 4.665 7.259 4.586 1.00 80.94 368 ASP A O 1
ATOM 2769 N N . ASN A 1 369 ? 5.862 7.591 6.460 1.00 83.00 369 ASN A N 1
ATOM 2770 C CA . ASN A 1 369 ? 5.475 8.985 6.718 1.00 83.00 369 ASN A CA 1
ATOM 2771 C C . ASN A 1 369 ? 3.966 9.257 6.889 1.00 83.00 369 ASN A C 1
ATOM 2773 O O . ASN A 1 369 ? 3.564 10.419 6.949 1.00 83.00 369 ASN A O 1
ATOM 2777 N N . THR A 1 370 ? 3.128 8.225 7.028 1.00 84.88 370 THR A N 1
ATOM 2778 C CA . THR A 1 370 ? 1.678 8.379 7.221 1.00 84.88 370 THR A CA 1
ATOM 2779 C C . THR A 1 370 ? 1.285 7.916 8.615 1.00 84.88 370 THR A C 1
ATOM 2781 O O . THR A 1 370 ? 1.485 6.754 8.969 1.00 84.88 370 THR A O 1
ATOM 2784 N N . PHE A 1 371 ? 0.697 8.819 9.399 1.00 88.31 371 PHE A N 1
ATOM 2785 C CA . PHE A 1 371 ? 0.300 8.556 10.779 1.00 88.31 371 PHE A CA 1
ATOM 2786 C C . PHE A 1 371 ? -1.174 8.883 11.010 1.00 88.31 371 PHE A C 1
ATOM 2788 O O . PHE A 1 371 ? -1.706 9.830 10.430 1.00 88.31 371 PHE A O 1
ATOM 2795 N N . TYR A 1 372 ? -1.804 8.109 11.884 1.00 90.56 372 TYR A N 1
ATOM 2796 C CA . TYR A 1 372 ? -3.117 8.366 12.447 1.00 90.56 372 TYR A CA 1
ATOM 2797 C C . TYR A 1 372 ? -2.963 8.689 13.934 1.00 90.56 372 TYR A C 1
ATOM 2799 O O . TYR A 1 372 ? -2.395 7.903 14.690 1.00 90.56 372 TYR A O 1
ATOM 2807 N N . THR A 1 373 ? -3.445 9.858 14.338 1.00 89.94 373 THR A N 1
ATOM 2808 C CA . THR A 1 373 ? -3.475 10.298 15.735 1.00 89.94 373 THR A CA 1
ATOM 2809 C C . THR A 1 373 ? -4.948 10.393 16.125 1.00 89.94 373 THR A C 1
ATOM 2811 O O . THR A 1 373 ? -5.614 11.281 15.598 1.00 89.94 373 THR A O 1
ATOM 2814 N N . PRO A 1 374 ? -5.476 9.486 16.963 1.00 90.62 374 PRO A N 1
ATOM 2815 C CA . PRO A 1 374 ? -6.839 9.609 17.467 1.00 90.62 374 PRO A CA 1
ATOM 2816 C C . PRO A 1 374 ? -6.967 10.808 18.414 1.00 90.62 374 PRO A C 1
ATOM 2818 O O . PRO A 1 374 ? -6.018 11.123 19.139 1.00 90.62 374 PRO A O 1
ATOM 2821 N N . ASP A 1 375 ? -8.154 11.420 18.461 1.00 90.06 375 ASP A N 1
ATOM 2822 C CA . ASP A 1 375 ? -8.415 12.558 19.354 1.00 90.06 375 ASP A CA 1
ATOM 2823 C C . ASP A 1 375 ? -8.249 12.158 20.827 1.00 90.06 375 ASP A C 1
ATOM 2825 O O . ASP A 1 375 ? -7.585 12.858 21.586 1.00 90.06 375 ASP A O 1
ATOM 2829 N N . PHE A 1 376 ? -8.785 11.004 21.240 1.00 92.50 376 PHE A N 1
ATOM 2830 C CA . PHE A 1 376 ? -8.601 10.465 22.589 1.00 92.50 376 PHE A CA 1
ATOM 2831 C C . PHE A 1 376 ? -8.178 8.997 22.565 1.00 92.50 376 PHE A C 1
ATOM 2833 O O . PHE A 1 376 ? -8.813 8.157 21.932 1.00 92.50 376 PHE A O 1
ATOM 2840 N N . ALA A 1 377 ? -7.138 8.674 23.328 1.00 93.75 377 ALA A N 1
ATOM 2841 C CA . ALA A 1 377 ? -6.820 7.309 23.724 1.00 93.75 377 ALA A CA 1
ATOM 2842 C C . ALA A 1 377 ? -7.473 7.027 25.078 1.00 93.75 377 ALA A C 1
ATOM 2844 O O . ALA A 1 377 ? -7.319 7.829 25.999 1.00 93.75 377 ALA A O 1
ATOM 2845 N N . VAL A 1 378 ? -8.200 5.922 25.193 1.00 93.88 378 VAL A N 1
ATOM 2846 C CA . VAL A 1 378 ? -8.981 5.539 26.371 1.00 93.88 378 VAL A CA 1
ATOM 2847 C C . VAL A 1 378 ? -8.651 4.096 26.728 1.00 93.88 378 VAL A C 1
ATOM 2849 O O . VAL A 1 378 ? -8.634 3.233 25.862 1.00 93.88 378 VAL A O 1
ATOM 2852 N N . LEU A 1 379 ? -8.386 3.831 28.001 1.00 94.06 379 LEU A N 1
ATOM 2853 C CA . LEU A 1 379 ? -8.293 2.482 28.546 1.00 94.06 379 LEU A CA 1
ATOM 2854 C C . LEU A 1 379 ? -9.605 2.188 29.272 1.00 94.06 379 LEU A C 1
ATOM 2856 O O . LEU A 1 379 ? -9.891 2.820 30.293 1.00 94.06 379 LEU A O 1
ATOM 2860 N N . GLU A 1 380 ? -10.405 1.277 28.730 1.00 91.31 380 GLU A N 1
ATOM 2861 C CA . GLU A 1 380 ? -11.691 0.873 29.302 1.00 91.31 380 GLU A CA 1
ATOM 2862 C C . GLU A 1 380 ? -11.507 0.057 30.601 1.00 91.31 380 GLU A C 1
ATOM 2864 O O . GLU A 1 380 ? -10.404 -0.384 30.946 1.00 91.31 380 GLU A O 1
ATOM 2869 N N . ALA A 1 381 ? -12.581 -0.118 31.378 1.00 88.31 381 ALA A N 1
ATOM 2870 C CA . ALA A 1 381 ? -12.558 -0.892 32.626 1.00 88.31 381 ALA A CA 1
ATOM 2871 C C . ALA A 1 381 ? -12.135 -2.359 32.429 1.00 88.31 381 ALA A C 1
ATOM 2873 O O . ALA A 1 381 ? -11.527 -2.946 33.321 1.00 88.31 381 ALA A O 1
ATOM 2874 N N . ASP A 1 382 ? -12.404 -2.931 31.256 1.00 87.19 382 ASP A N 1
ATOM 2875 C CA . ASP A 1 382 ? -12.000 -4.287 30.869 1.00 87.19 382 ASP A CA 1
ATOM 2876 C C . ASP A 1 382 ? -10.513 -4.399 30.469 1.00 87.19 382 ASP A C 1
ATOM 2878 O O . ASP A 1 382 ? -10.015 -5.496 30.218 1.00 87.19 382 ASP A O 1
ATOM 2882 N N . GLY A 1 383 ? -9.786 -3.277 30.442 1.00 87.19 383 GLY A N 1
ATOM 2883 C CA . GLY A 1 383 ? -8.376 -3.215 30.066 1.00 87.19 383 GLY A CA 1
ATOM 2884 C C . GLY A 1 383 ? -8.135 -3.121 28.558 1.00 87.19 383 GLY A C 1
ATOM 2885 O O . GLY A 1 383 ? -6.978 -3.145 28.131 1.00 87.19 383 GLY A O 1
ATOM 2886 N N . VAL A 1 384 ? -9.185 -2.984 27.744 1.00 90.50 384 VAL A N 1
ATOM 2887 C CA . VAL A 1 384 ? -9.055 -2.801 26.299 1.00 90.50 384 VAL A CA 1
ATOM 2888 C C . VAL A 1 384 ? -8.753 -1.338 25.976 1.00 90.50 384 VAL A C 1
ATOM 2890 O O . VAL A 1 384 ? -9.334 -0.406 26.534 1.00 90.50 384 VAL A O 1
ATOM 2893 N N . MET A 1 385 ? -7.810 -1.126 25.057 1.00 93.50 385 MET A N 1
ATOM 2894 C CA . MET A 1 385 ? -7.493 0.204 24.548 1.00 93.50 385 MET A CA 1
ATOM 2895 C C . MET A 1 385 ? -8.480 0.584 23.440 1.00 93.50 385 MET A C 1
ATOM 2897 O O . MET A 1 385 ? -8.590 -0.105 22.422 1.00 93.50 385 MET A O 1
ATOM 2901 N N . ALA A 1 386 ? -9.150 1.714 23.622 1.00 92.75 386 ALA A N 1
ATOM 2902 C CA . ALA A 1 386 ? -10.068 2.312 22.674 1.00 92.75 386 ALA A CA 1
ATOM 2903 C C . ALA A 1 386 ? -9.541 3.669 22.180 1.00 92.75 386 ALA A C 1
ATOM 2905 O O . ALA A 1 386 ? -9.029 4.500 22.932 1.00 92.75 386 ALA A O 1
ATOM 2906 N N . CYS A 1 387 ? -9.648 3.901 20.879 1.00 93.69 387 CYS A N 1
ATOM 2907 C CA . CYS A 1 387 ? -9.316 5.146 20.204 1.00 93.69 387 CYS A CA 1
ATOM 2908 C C . CYS A 1 387 ? -10.617 5.853 19.826 1.00 93.69 387 CYS A C 1
ATOM 2910 O O . CYS A 1 387 ? -11.355 5.379 18.963 1.00 93.69 387 CYS A O 1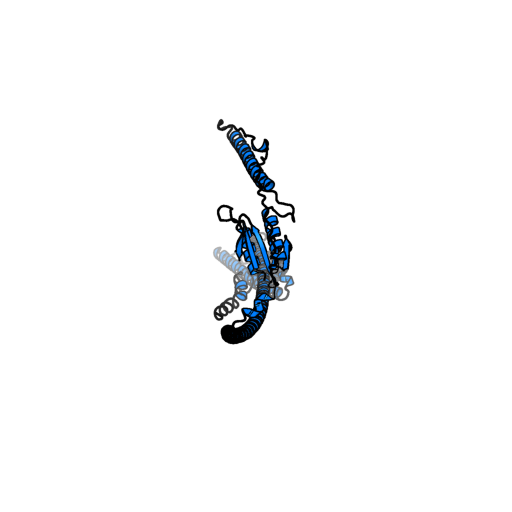
ATOM 2912 N N . HIS A 1 388 ? -10.910 6.970 20.489 1.00 92.50 388 HIS A N 1
ATOM 2913 C CA . HIS A 1 388 ? -12.128 7.743 20.276 1.00 92.50 388 HIS A CA 1
ATOM 2914 C C . HIS A 1 388 ? -11.831 8.964 19.398 1.00 92.50 388 HIS A C 1
ATOM 2916 O O . HIS A 1 388 ? -11.045 9.829 19.781 1.00 92.50 388 HIS A O 1
ATOM 2922 N N . GLU A 1 389 ? -12.493 9.053 18.246 1.00 90.56 389 GLU A N 1
ATOM 2923 C CA . GLU A 1 389 ? -12.413 10.187 17.318 1.00 90.56 389 GLU A CA 1
ATOM 2924 C C . GLU A 1 389 ? -13.687 11.040 17.422 1.00 90.56 389 GLU A C 1
ATOM 2926 O O . GLU A 1 389 ? -14.792 10.568 17.139 1.00 90.56 389 GLU A O 1
ATOM 2931 N N . VAL A 1 390 ? -13.550 12.311 17.791 1.00 87.94 390 VAL A N 1
ATOM 2932 C CA . VAL A 1 390 ? -14.648 13.265 17.957 1.00 87.94 390 VAL A CA 1
ATOM 2933 C C . VAL A 1 390 ? -14.775 14.123 16.698 1.00 87.94 390 VAL A C 1
ATOM 2935 O O . VAL A 1 390 ? -14.079 15.116 16.504 1.00 87.94 390 VAL A O 1
ATOM 2938 N N . LYS A 1 391 ? -15.737 13.790 15.830 1.00 80.75 391 LYS A N 1
ATOM 2939 C CA . LYS A 1 391 ? -15.957 14.502 14.556 1.00 80.75 391 LYS A CA 1
ATOM 2940 C C . LYS A 1 391 ? -17.362 15.079 14.457 1.00 80.75 391 LYS A C 1
ATOM 2942 O O . LYS A 1 391 ? -18.357 14.407 14.714 1.00 80.75 391 LYS A O 1
ATOM 2947 N N . GLY A 1 392 ? -17.449 16.324 13.987 1.00 71.81 392 GLY A N 1
ATOM 2948 C CA . GLY A 1 392 ? -18.720 16.956 13.613 1.00 71.81 392 GLY A CA 1
ATOM 2949 C C . GLY A 1 392 ? -19.175 16.602 12.191 1.00 71.81 392 GLY A C 1
ATOM 2950 O O . GLY A 1 392 ? -20.331 16.249 11.974 1.00 71.81 392 GLY A O 1
ATOM 2951 N N . HIS A 1 393 ? -18.262 16.663 11.219 1.00 66.88 393 HIS A N 1
ATOM 2952 C CA . HIS A 1 393 ? -18.521 16.348 9.811 1.00 66.88 393 HIS A CA 1
ATOM 2953 C C . HIS A 1 393 ? -17.442 15.402 9.280 1.00 66.88 393 HIS A C 1
ATOM 2955 O O . HIS A 1 393 ? -16.256 15.603 9.548 1.00 66.88 393 HIS A O 1
ATOM 2961 N N . TRP A 1 394 ? -17.847 14.370 8.538 1.00 65.94 394 TRP A N 1
ATOM 2962 C CA . TRP A 1 394 ? -16.913 13.419 7.940 1.00 65.94 394 TRP A CA 1
ATOM 2963 C C . TRP A 1 394 ? -16.447 13.892 6.576 1.00 65.94 394 TRP A C 1
ATOM 2965 O O . TRP A 1 394 ? -17.256 14.231 5.720 1.00 65.94 394 TRP A O 1
ATOM 2975 N N . GLN A 1 395 ? -15.139 13.825 6.376 1.00 62.62 395 GLN A N 1
ATOM 2976 C CA . GLN A 1 395 ? -14.528 13.792 5.054 1.00 62.62 395 GLN A CA 1
ATOM 2977 C C . GLN A 1 395 ? -14.123 12.343 4.766 1.00 62.62 395 GLN A C 1
ATOM 2979 O O . GLN A 1 395 ? -13.733 11.624 5.693 1.00 62.62 395 GLN A O 1
ATOM 2984 N N . ASP A 1 396 ? -14.201 11.918 3.505 1.00 67.31 396 ASP A N 1
ATOM 2985 C CA . ASP A 1 396 ? -13.950 10.522 3.114 1.00 67.31 396 ASP A CA 1
ATOM 2986 C C . ASP A 1 396 ? -12.543 10.030 3.511 1.00 67.31 396 ASP A C 1
ATOM 2988 O O . ASP A 1 396 ? -12.390 8.889 3.951 1.00 67.31 396 ASP A O 1
ATOM 2992 N N . ASP A 1 397 ? -11.536 10.912 3.487 1.00 69.88 397 ASP A N 1
ATOM 2993 C CA . ASP A 1 397 ? -10.157 10.616 3.916 1.00 69.88 397 ASP A CA 1
ATOM 2994 C C . ASP A 1 397 ? -10.057 10.227 5.409 1.00 69.88 397 ASP A C 1
ATOM 2996 O O . ASP A 1 397 ? -9.316 9.317 5.783 1.00 69.88 397 ASP A O 1
ATOM 3000 N N . ALA A 1 398 ? -10.853 10.855 6.283 1.00 73.06 398 ALA A N 1
ATOM 3001 C CA . ALA A 1 398 ? -10.813 10.574 7.721 1.00 73.06 398 ALA A CA 1
ATOM 3002 C C . ALA A 1 398 ? -11.410 9.197 8.063 1.00 73.06 398 ALA A C 1
ATOM 3004 O O . ALA A 1 398 ? -10.867 8.485 8.906 1.00 73.06 398 ALA A O 1
ATOM 3005 N N . ARG A 1 399 ? -12.487 8.778 7.378 1.00 81.75 399 ARG A N 1
ATOM 3006 C CA . ARG A 1 399 ? -13.067 7.434 7.575 1.00 81.75 399 ARG A CA 1
ATOM 3007 C C . ARG A 1 399 ? -12.140 6.342 7.053 1.00 81.75 399 ARG A C 1
ATOM 3009 O O . ARG A 1 399 ? -12.050 5.284 7.670 1.00 81.75 399 ARG A O 1
ATOM 3016 N N . ALA A 1 400 ? -11.452 6.587 5.935 1.00 85.88 400 ALA A N 1
ATOM 3017 C CA . ALA A 1 400 ? -10.487 5.638 5.389 1.00 85.88 400 ALA A CA 1
ATOM 3018 C C . ALA A 1 400 ? -9.342 5.374 6.378 1.00 85.88 400 ALA A C 1
ATOM 3020 O O . ALA A 1 400 ? -9.027 4.219 6.649 1.00 85.88 400 ALA A O 1
ATOM 3021 N N . LYS A 1 401 ? -8.776 6.424 6.987 1.00 85.31 401 LYS A N 1
ATOM 3022 C CA . LYS A 1 401 ? -7.687 6.297 7.971 1.00 85.31 401 LYS A CA 1
ATOM 3023 C C . LYS A 1 401 ? -8.081 5.488 9.205 1.00 85.31 401 LYS A C 1
ATOM 3025 O O . LYS A 1 401 ? -7.297 4.643 9.622 1.00 85.31 401 LYS A O 1
ATOM 3030 N N . ILE A 1 402 ? -9.288 5.690 9.737 1.00 89.25 402 ILE A N 1
ATOM 3031 C CA . ILE A 1 402 ? -9.786 4.921 10.890 1.00 89.25 402 ILE A CA 1
ATOM 3032 C C . ILE A 1 402 ? -9.975 3.451 10.523 1.00 89.25 402 ILE A C 1
ATOM 3034 O O . ILE A 1 402 ? -9.513 2.586 11.254 1.00 89.25 402 ILE A O 1
ATOM 3038 N N . LYS A 1 403 ? -10.568 3.152 9.361 1.00 90.00 403 LYS A N 1
ATOM 3039 C CA . LYS A 1 403 ? -10.720 1.764 8.888 1.00 90.00 403 LYS A CA 1
ATOM 3040 C C . LYS A 1 403 ? -9.378 1.063 8.687 1.00 90.00 403 LYS A C 1
ATOM 3042 O O . LYS A 1 403 ? -9.232 -0.103 9.034 1.00 90.00 403 LYS A O 1
ATOM 3047 N N . ILE A 1 404 ? -8.396 1.771 8.129 1.00 90.62 404 ILE A N 1
ATOM 3048 C CA . ILE A 1 404 ? -7.038 1.244 7.961 1.00 90.62 404 ILE A CA 1
ATOM 3049 C C . ILE A 1 404 ? -6.401 1.001 9.335 1.00 90.62 404 ILE A C 1
ATOM 3051 O O . ILE A 1 404 ? -5.834 -0.064 9.556 1.00 90.62 404 ILE A O 1
ATOM 3055 N N . ALA A 1 405 ? -6.532 1.944 10.272 1.00 90.75 405 ALA A N 1
ATOM 3056 C CA . ALA A 1 405 ? -6.012 1.796 11.628 1.00 90.75 405 ALA A CA 1
ATOM 3057 C C . ALA A 1 405 ? -6.663 0.616 12.376 1.00 90.75 405 ALA A C 1
ATOM 3059 O O . ALA A 1 405 ? -5.938 -0.173 12.976 1.00 90.75 405 ALA A O 1
ATOM 3060 N N . ALA A 1 406 ? -7.984 0.448 12.262 1.00 90.88 406 ALA A N 1
ATOM 3061 C CA . ALA A 1 406 ? -8.749 -0.665 12.833 1.00 90.88 406 ALA A CA 1
ATOM 3062 C C . ALA A 1 406 ? -8.322 -2.031 12.288 1.00 90.88 406 ALA A C 1
ATOM 3064 O O . ALA A 1 406 ? -8.271 -3.007 13.028 1.00 90.88 406 ALA A O 1
ATOM 3065 N N . ALA A 1 407 ? -7.932 -2.100 11.014 1.00 90.19 407 ALA A N 1
ATOM 3066 C CA . ALA A 1 407 ? -7.388 -3.323 10.433 1.00 90.19 407 ALA A CA 1
ATOM 3067 C C . ALA A 1 407 ? -5.939 -3.622 10.874 1.00 90.19 407 ALA A C 1
ATOM 3069 O O . ALA A 1 407 ? -5.494 -4.764 10.769 1.00 90.19 407 ALA A O 1
ATOM 3070 N N . MET A 1 408 ? -5.183 -2.610 11.317 1.00 91.31 408 MET A N 1
ATOM 3071 C CA . MET A 1 408 ? -3.752 -2.730 11.632 1.00 91.31 408 MET A CA 1
ATOM 3072 C C . MET A 1 408 ? -3.450 -2.891 13.123 1.00 91.31 408 MET A C 1
ATOM 3074 O O . MET A 1 408 ? -2.459 -3.533 13.471 1.00 91.31 408 MET A O 1
ATOM 3078 N N . TYR A 1 409 ? -4.248 -2.278 13.996 1.00 91.44 409 TYR A N 1
ATOM 3079 C CA . TYR A 1 409 ? -3.970 -2.182 15.426 1.00 91.44 409 TYR A CA 1
ATOM 3080 C C . TYR A 1 409 ? -5.054 -2.878 16.252 1.00 91.44 409 TYR A C 1
ATOM 3082 O O . TYR A 1 409 ? -6.233 -2.709 15.951 1.00 91.44 409 TYR A O 1
ATOM 3090 N N . PRO A 1 410 ? -4.688 -3.603 17.327 1.00 90.75 410 PRO A N 1
ATOM 3091 C CA . PRO A 1 410 ? -5.634 -4.325 18.179 1.00 90.75 410 PRO A CA 1
ATOM 3092 C C . PRO A 1 410 ? -6.338 -3.386 19.178 1.00 90.75 410 PRO A C 1
ATOM 3094 O O . PRO A 1 410 ? -6.389 -3.667 20.373 1.00 90.75 410 PRO A O 1
ATOM 3097 N N . PHE A 1 411 ? -6.825 -2.238 18.705 1.00 92.56 411 PHE A N 1
ATOM 3098 C CA . PHE A 1 411 ? -7.558 -1.246 19.493 1.00 92.56 411 PHE A CA 1
ATOM 3099 C C . PHE A 1 411 ? -8.990 -1.143 18.982 1.00 92.56 411 PHE A C 1
ATOM 3101 O O . PHE A 1 411 ? -9.245 -1.355 17.797 1.00 92.56 411 PHE A O 1
ATOM 3108 N N . ARG A 1 412 ? -9.926 -0.778 19.858 1.00 91.38 412 ARG A N 1
ATOM 3109 C CA . ARG A 1 412 ? -11.298 -0.471 19.434 1.00 91.38 412 ARG A CA 1
ATOM 3110 C C . ARG A 1 412 ? -11.328 0.933 18.860 1.00 91.38 412 ARG A C 1
ATOM 3112 O O . ARG A 1 412 ? -10.927 1.875 19.536 1.00 91.38 412 ARG A O 1
ATOM 3119 N N . PHE A 1 413 ? -11.787 1.099 17.627 1.00 92.50 413 PHE A N 1
ATOM 3120 C CA . PHE A 1 413 ? -11.887 2.418 17.008 1.00 92.50 413 PHE A CA 1
ATOM 3121 C C . PHE A 1 413 ? -13.331 2.890 17.044 1.00 92.50 413 PHE A C 1
ATOM 3123 O O . PHE A 1 413 ? -14.222 2.283 16.453 1.00 92.50 413 PHE A O 1
ATOM 3130 N N . ILE A 1 414 ? -13.556 3.988 17.757 1.00 91.56 414 ILE A N 1
ATOM 3131 C CA . ILE A 1 414 ? -14.885 4.496 18.052 1.00 91.56 414 ILE A CA 1
ATOM 3132 C C . ILE A 1 414 ? -14.993 5.924 17.537 1.00 91.56 414 ILE A C 1
ATOM 3134 O O . ILE A 1 414 ? -14.291 6.833 17.974 1.00 91.56 414 ILE A O 1
ATOM 3138 N N . ALA A 1 415 ? -15.925 6.149 16.624 1.00 89.75 415 ALA A N 1
ATOM 3139 C CA . ALA A 1 415 ? -16.314 7.483 16.218 1.00 89.75 415 ALA A CA 1
ATOM 3140 C C . ALA A 1 415 ? -17.418 8.029 17.104 1.00 89.75 415 ALA A C 1
ATOM 3142 O O . ALA A 1 415 ? -18.449 7.393 17.327 1.00 89.75 415 ALA A O 1
ATOM 3143 N N . VAL A 1 416 ? -17.243 9.277 17.511 1.00 89.50 416 VAL A N 1
ATOM 3144 C CA . VAL A 1 416 ? -18.186 9.996 18.345 1.00 89.50 416 VAL A CA 1
ATOM 3145 C C . VAL A 1 416 ? -18.650 11.254 17.628 1.00 89.50 416 VAL A C 1
ATOM 3147 O O . VAL A 1 416 ? -17.860 12.113 17.239 1.00 89.50 416 VAL A O 1
ATOM 3150 N N . LYS A 1 417 ? -19.969 11.386 17.491 1.00 87.81 417 LYS A N 1
ATOM 3151 C CA . LYS A 1 417 ? -20.634 12.571 16.942 1.00 87.81 417 LYS A CA 1
ATOM 3152 C C . LYS A 1 417 ? -21.547 13.196 17.977 1.00 87.81 417 LYS A C 1
ATOM 3154 O O . LYS A 1 417 ? -22.255 12.497 18.702 1.00 87.81 417 LYS A O 1
ATOM 3159 N N . VAL A 1 418 ? -21.610 14.521 17.985 1.00 84.19 418 VAL A N 1
ATOM 3160 C CA . VAL A 1 418 ? -22.632 15.247 18.744 1.00 84.19 418 VAL A CA 1
ATOM 3161 C C . VAL A 1 418 ? -23.980 15.054 18.051 1.00 84.19 418 VAL A C 1
ATOM 3163 O O . VAL A 1 418 ? -24.127 15.388 16.874 1.00 84.19 418 VAL A O 1
ATOM 3166 N N . LYS A 1 419 ? -24.978 14.533 18.771 1.00 81.56 419 LYS A N 1
ATOM 3167 C CA . LYS A 1 419 ? -26.354 14.498 18.268 1.00 81.56 419 LYS A CA 1
ATOM 3168 C C . LYS A 1 419 ? -26.942 15.914 18.289 1.00 81.56 419 LYS A C 1
ATOM 3170 O O . LYS A 1 419 ? -26.785 16.624 19.289 1.00 81.56 419 LYS A O 1
ATOM 3175 N N . PRO A 1 420 ? -27.633 16.351 17.222 1.00 79.06 420 PRO A N 1
ATOM 3176 C CA . PRO A 1 420 ? -28.335 17.628 17.219 1.00 79.06 420 PRO A CA 1
ATOM 3177 C C . PRO A 1 420 ? -29.325 17.726 18.387 1.00 79.06 420 PRO A C 1
ATOM 3179 O O . PRO A 1 420 ? -29.971 16.744 18.746 1.00 79.06 420 PRO A O 1
ATOM 3182 N N . LYS A 1 421 ? -29.517 18.929 18.946 1.00 75.44 421 LYS A N 1
ATOM 3183 C CA . LYS A 1 421 ? -30.475 19.141 20.053 1.00 75.44 421 LYS A CA 1
ATOM 3184 C C . LYS A 1 421 ? -31.914 18.738 19.702 1.00 75.44 421 LYS A C 1
ATOM 3186 O O . LYS A 1 421 ? -32.654 18.341 20.591 1.00 75.44 421 LYS A O 1
ATOM 3191 N N . ARG A 1 422 ? -32.293 18.815 18.421 1.00 75.12 422 ARG A N 1
ATOM 3192 C CA . ARG A 1 422 ? -33.605 18.365 17.921 1.00 75.12 422 ARG A CA 1
ATOM 3193 C C . ARG A 1 422 ? -33.818 16.849 18.052 1.00 75.12 422 ARG A C 1
ATOM 3195 O O . ARG A 1 422 ? -34.953 16.420 18.175 1.00 75.12 422 ARG A O 1
ATOM 3202 N N . ASP A 1 423 ? -32.736 16.069 18.068 1.00 69.88 423 ASP A N 1
ATOM 3203 C CA . ASP A 1 423 ? -32.748 14.600 18.086 1.00 69.88 423 ASP A CA 1
ATOM 3204 C C . ASP A 1 423 ? -32.485 14.050 19.508 1.00 69.88 423 ASP A C 1
ATOM 3206 O O . ASP A 1 423 ? -31.940 12.961 19.680 1.00 69.88 423 ASP A O 1
ATOM 3210 N N . GLY A 1 424 ? -32.819 14.834 20.544 1.00 69.94 424 GLY A N 1
ATOM 3211 C CA . GLY A 1 424 ? -32.651 14.467 21.959 1.00 69.94 424 GLY A CA 1
ATOM 3212 C C . GLY A 1 424 ? -31.277 14.784 22.562 1.00 69.94 424 GLY A C 1
ATOM 3213 O O . GLY A 1 424 ? -31.073 14.584 23.757 1.00 69.94 424 GLY A O 1
ATOM 3214 N N . GLY A 1 425 ? -30.341 15.326 21.773 1.00 73.44 425 GLY A N 1
ATOM 3215 C CA . GLY A 1 425 ? -28.980 15.624 22.228 1.00 73.44 425 GLY A CA 1
ATOM 3216 C C . GLY A 1 425 ? -28.159 14.373 22.575 1.00 73.44 425 GLY A C 1
ATOM 3217 O O . GLY A 1 425 ? -28.530 13.242 22.264 1.00 73.44 425 GLY A O 1
ATOM 3218 N N . GLY A 1 426 ? -26.989 14.577 23.182 1.00 80.88 426 GLY A N 1
ATOM 3219 C CA . GLY A 1 426 ? -26.072 13.496 23.557 1.00 80.88 426 GLY A CA 1
ATOM 3220 C C . GLY A 1 426 ? -25.071 13.118 22.463 1.00 80.88 426 GLY A C 1
ATOM 3221 O O . GLY A 1 426 ? -24.743 13.919 21.586 1.00 80.88 426 GLY A O 1
ATOM 3222 N N . TRP A 1 427 ? -24.556 11.891 22.542 1.00 84.56 427 TRP A N 1
ATOM 3223 C CA . TRP A 1 427 ? -23.464 11.401 21.701 1.00 84.56 427 TRP A CA 1
ATOM 3224 C C . TRP A 1 427 ? -23.928 10.205 20.867 1.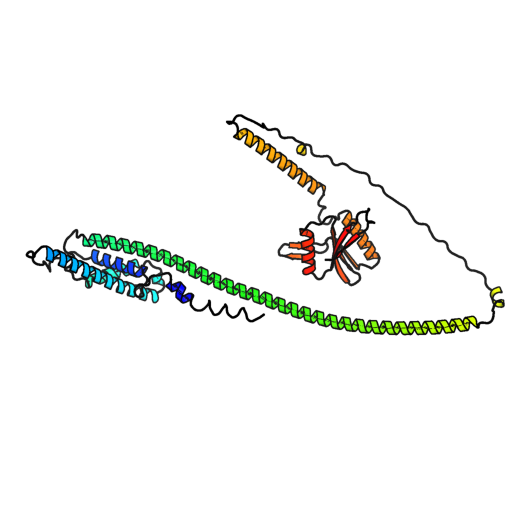00 84.56 427 TRP A C 1
ATOM 3226 O O . TRP A 1 427 ? -24.504 9.257 21.398 1.00 84.56 427 TRP A O 1
ATOM 3236 N N . ALA A 1 428 ? -23.709 10.255 19.557 1.00 84.50 428 ALA A N 1
ATOM 3237 C CA . ALA A 1 428 ? -23.846 9.106 18.672 1.00 84.50 428 ALA A CA 1
ATOM 3238 C C . ALA A 1 428 ? -22.484 8.430 18.547 1.00 84.50 428 ALA A C 1
ATOM 3240 O O . ALA A 1 428 ? -21.487 9.102 18.283 1.00 84.50 428 ALA A O 1
ATOM 3241 N N . VAL A 1 429 ? -22.469 7.120 18.762 1.00 87.94 429 VAL A N 1
ATOM 3242 C CA . VAL A 1 429 ? -21.266 6.294 18.782 1.00 87.94 429 VAL A CA 1
ATOM 3243 C C . VAL A 1 429 ? -21.349 5.299 17.627 1.00 87.94 429 VAL A C 1
ATOM 3245 O O . VAL A 1 429 ? -22.409 4.720 17.399 1.00 87.94 429 VAL A O 1
ATOM 3248 N N . GLU A 1 430 ? -20.265 5.157 16.876 1.00 87.19 430 GLU A N 1
ATOM 3249 C CA . GLU A 1 430 ? -20.133 4.270 15.715 1.00 87.19 430 GLU A CA 1
ATOM 3250 C C . GLU A 1 430 ? -18.794 3.524 15.849 1.00 87.19 430 GLU A C 1
ATOM 3252 O O . GLU A 1 430 ? -17.750 4.167 15.924 1.00 87.19 430 GLU A O 1
ATOM 3257 N N . GLU A 1 431 ? -18.826 2.193 15.935 1.00 87.38 431 GLU A N 1
ATOM 3258 C CA . GLU A 1 431 ? -17.636 1.327 16.047 1.00 87.38 431 GLU A CA 1
ATOM 3259 C C . GLU A 1 431 ? -17.182 0.885 14.641 1.00 87.38 431 GLU A C 1
ATOM 3261 O O . GLU A 1 431 ? -18.029 0.698 13.759 1.00 87.38 431 GLU A O 1
ATOM 3266 N N . PHE A 1 432 ? -15.866 0.785 14.418 1.00 81.81 432 PHE A N 1
ATOM 3267 C CA . PHE A 1 432 ? -15.246 0.513 13.110 1.00 81.81 432 PHE A CA 1
ATOM 3268 C C . PHE A 1 432 ? -14.576 -0.849 12.994 1.00 81.81 432 PHE A C 1
ATOM 3270 O O . PHE A 1 432 ? -13.973 -1.297 13.994 1.00 81.81 432 PHE A O 1
#

pLDDT: mean 73.34, std 17.44, range [32.03, 97.75]

Sequence (432 aa):
MKIIVGTFTAAVVAPATADALREAERVILGVPQSVLLVAMAGALIGVLLLPEKDAERVAADASRRRGHRLLQTAARWAALAVAVVAYAIVAAWVIAVAASIWPALAGAPQLPMAGLSGVLIRRLLPGYWLSKPGSKVKVVCAVLAFGCAVSGLTAWEKEQKIRDLSAQVVKVRSDWKADAARLQADVDTRDQRLAEVATALRAEAEKLEALKAESAAALQALAGKIEASEKEASTWRGRYEQRPDTSALLAACQAAPTKPNTPAPALIKVPVATYVPIDAALTKRCSWVRDGKPSAVFDVSNGRKRCLMQYEAQFDAIGQSRVLALGRLKTGEMNKTEAAYAERLRALQAAGEIQWHRFEGLKLRLADNTFYTPDFAVLEADGVMACHEVKGHWQDDARAKIKIAAAMYPFRFIAVKVKPKRDGGGWAVEEF

Secondary structure (DSSP, 8-state):
--SSSSSSSSSSSSSHHHHTTTSS---BTTB-HHHHHHHHHHHHHHHHT--GGGTTS----TTS-HHHHHHHHHHHHHHHHHHHHHHHHHHHHHHHHHHHH-GGGGSS-SHHHHHHHHHHHTTTS-TTS--STT-HHHHHHHHHHHHHHHHHHHHHHHHHHHHHHHHHHHHHHHHHHHHHHHHHHHHHHHHHHHHHHHHHHHHHHHHHHHHHHHHHHHHHHHHHHHHHHHHHHHHHHHHHHT----TTTGGG-PPPPP-PPPPPP-----------PPPGGGGPPP---S---GGGHHHHHHHHHHHHHHHHHHHHHHHHHHHHHT--PPTTPPPHHHHHHHHHHHHHHHTTSEEEEEET---EEEETTEEE--SEEEEETTS-EEEEEE-SS--HHHHHHHHHHHHHSSSEEEEEEEPPGGGT-SEEEEE-

Organism: NCBI:txid1002370

Foldseek 3Di:
DPPPPPPPVPPPPPCCVVVVVVPLAPCDPNFGLLLLLLLLLLQLVLVLPADPVLQPDDDDDPDDDPVVVVVVLVVLVVVSVVLSSVLSVVLRVVLVVVCVVPVVSVPDDCNVSSNVSSNVVSVVDDSHRDDDDPDPSNVVSNVSSVVSNVVSVVSVVVVVVSVVVVVVVVVVVVVVVVVVVVVVVVVVVVVVVVVVVVVVVVVVVVVVVVVVVVVVVVVVVVVVVVVVVVVVVVVVVVVVVVDDDVPVVVVPDDDDDDDDDDDDDDDDDDDDDDDDDDDVLLVDAQDADCDDDPVCVVVRVVSVVVRVVSNVVSVVVVVVCVVCVVPPDPVPDDDPQLVVVVVVLVVCCVVLQWVDKDAQPDWADLDVVDIDGARMWTQGSVRAIAGEHEDADDDPVNVVVLVSCVVPDRHWYKYWYWDPVVRVTDIDIDTD

Radius of gyration: 51.62 Å; chains: 1; bounding box: 107×75×162 Å